Protein AF-0000000065900180 (afdb_homodimer)

Organism: Acidobacterium capsulatum (strain ATCC 51196 / DSM 11244 / BCRC 80197 / JCM 7670 / NBRC 15755 / NCIMB 13165 / 161) (NCBI:txid240015)

Secondary structure (DSSP, 8-state):
-PPEE--HHHHHHHHHHHHHHHHHHHHHHTTTPPPEEEEEEES--HHHHHHHHHHHHHHHHTT-EEEEEEE-TT--HHHHHHHHHHHHH-TTEEEEEEPSPPPTTS-HHHHHHHS-GGG-TT--SHHHHHHHHTT-S-PPPHHHHHHHHHHHHTT---TT-EEEEE---TTTHHHHHHHHHHTT-EEEEE-TT-SSHHHHHHT-SEEEE-S--TT-B-GGGSPTT-EEEE---BTTTB-SB-GGGTTTT-SEE--TTTSHHHHHHHHHHHHHHHHHHHHHT-/-PPEE--HHHHHHHHHHHHHHHHHHHHHHTTTPPPEEEEEEES--HHHHHHHHHHHHHHHHTT-EEEEEEE-TT--HHHHHHHHHHHHH-TTEEEEEEPSPPPTTS-HHHHHHHS-GGG-TT--SHHHHHHHHTT-S-PPPHHHHHHHHHHHHTT---TT-EEEEE---TTTHHHHHHHHHHTT-EEEEE-TT-SSHHHHHHT-SEEEE-S--TT-B-GGGSPTT-EEEE---BTTTB-SB-GGGTTTT-SEE--TTTSHHHHHHHHHHHHHHHHHHHHHT-

Nearest PDB structures (foldseek):
  4b4v-assembly1_B  TM=9.857E-01  e=2.216E-46  Acinetobacter baumannii ATCC 19606 = CIP 70.34 = JCM 6841
  6ape-assembly1_A  TM=9.594E-01  e=2.471E-34  Helicobacter pylori G27
  1b0a-assembly1_A  TM=9.447E-01  e=2.572E-33  Escherichia coli K-12
  6v6y-assembly1_A-2  TM=9.429E-01  e=2.847E-32  Thermus thermophilus HB8
  4a5o-assembly2_C  TM=9.129E-01  e=1.967E-32  Pseudomonas aeruginosa PAO1

Radius of gyration: 24.76 Å; Cα contacts (8 Å, |Δi|>4): 1255; chains: 2; bounding box: 56×65×57 Å

Solvent-accessible surface area (backbone atoms only — not comparable to full-atom values): 27544 Å² total; per-residue (Å²): 117,83,36,44,71,46,54,16,44,63,50,29,53,54,49,42,58,56,42,30,57,51,42,52,54,44,13,69,72,48,84,64,47,51,51,22,41,33,38,36,37,52,37,79,56,65,71,60,51,51,52,52,49,51,50,39,51,52,28,49,75,26,61,31,41,57,45,82,42,78,40,58,62,81,56,43,44,67,58,51,44,52,52,44,51,54,50,65,67,35,84,61,46,25,15,47,40,72,53,76,79,58,51,86,84,32,56,57,67,61,47,41,53,59,47,44,78,76,24,28,22,42,14,61,24,36,47,30,45,16,23,40,64,61,76,36,94,49,46,50,18,18,51,36,46,18,47,53,51,50,37,55,74,70,63,54,87,40,64,34,34,36,32,32,32,38,18,66,43,78,54,39,20,45,51,35,46,42,54,42,38,74,49,34,21,23,32,32,44,31,49,93,54,36,60,65,54,53,65,60,46,42,65,21,45,30,38,35,31,43,67,76,42,74,43,65,44,52,31,87,32,49,37,79,54,16,33,40,39,34,68,20,80,37,93,90,50,38,19,12,41,32,52,87,69,30,54,81,46,19,43,26,34,34,42,54,69,44,7,42,62,42,18,19,54,42,34,30,51,50,38,24,51,51,32,35,29,56,75,70,71,98,118,83,39,45,71,46,53,15,46,63,51,29,53,55,49,42,57,56,43,31,57,51,41,52,54,44,13,70,72,48,84,64,46,51,50,21,40,33,37,36,37,52,36,80,55,64,70,59,50,51,52,52,49,51,49,38,51,52,28,48,74,26,60,30,42,55,46,82,42,78,41,58,59,81,55,46,45,66,57,51,44,52,51,44,50,52,49,64,68,34,86,61,45,24,16,47,41,74,51,76,79,57,50,86,84,33,56,57,68,63,47,39,53,60,47,45,79,76,25,27,22,42,14,61,25,36,47,30,44,16,23,41,65,63,76,38,93,50,46,50,19,18,51,36,45,16,46,52,51,51,38,55,76,71,62,56,87,41,65,34,32,36,31,32,33,38,17,66,43,78,55,40,21,43,51,34,46,42,52,43,38,73,50,34,21,24,31,32,44,32,48,94,55,35,59,64,53,54,66,59,44,40,65,20,45,29,37,37,31,42,67,74,42,75,42,66,44,52,31,88,32,50,38,77,54,16,32,40,40,35,68,20,79,39,92,90,50,37,18,12,38,33,51,89,69,30,56,80,46,20,44,27,33,35,43,53,71,44,8,40,61,43,18,19,53,42,34,29,52,50,38,24,50,50,32,36,28,54,76,70,70,95

Sequence (564 aa):
MSAIVLDGKAYAKQLEGEMQERVERIRAKTNGEPPILATILVGSDPASATYVRMKGNACRRVGMDSLSVTLPEETTTEELLAKIDELNADERVRGILLQHPVPKQIDERACFDRISIDKDVDGVTTHGFGRMAMDEPAYGSATPAGIMRLLRHYQIPLEGKEAVVVGRSPILGKPMAMMLLAANATVTICHSRTKNLPDVIRRADIIVGALGKPEFIKGDWIRDGAVVVDAGYHPGGVGDIELSAVIGRCAAYTPVPGGVGPMTIATLIAQTVEAAEKAAGIMSAIVLDGKAYAKQLEGEMQERVERIRAKTNGEPPILATILVGSDPASATYVRMKGNACRRVGMDSLSVTLPEETTTEELLAKIDELNADERVRGILLQHPVPKQIDERACFDRISIDKDVDGVTTHGFGRMAMDEPAYGSATPAGIMRLLRHYQIPLEGKEAVVVGRSPILGKPMAMMLLAANATVTICHSRTKNLPDVIRRADIIVGALGKPEFIKGDWIRDGAVVVDAGYHPGGVGDIELSAVIGRCAAYTPVPGGVGPMTIATLIAQTVEAAEKAAGI

Structure (mmCIF, N/CA/C/O backbone):
data_AF-0000000065900180-model_v1
#
loop_
_entity.id
_entity.type
_entity.pdbx_description
1 polymer 'Bifunctional protein FolD'
#
loop_
_atom_site.group_PDB
_atom_site.id
_atom_site.type_symbol
_atom_site.label_atom_id
_atom_site.label_alt_id
_atom_site.label_comp_id
_atom_site.label_asym_id
_atom_site.label_entity_id
_atom_site.label_seq_id
_atom_site.pdbx_PDB_ins_code
_atom_site.Cartn_x
_atom_site.Cartn_y
_atom_site.Cartn_z
_atom_site.occupancy
_atom_site.B_iso_or_equiv
_atom_site.auth_seq_id
_atom_site.auth_comp_id
_atom_site.auth_asym_id
_atom_site.auth_atom_id
_atom_site.pdbx_PDB_model_num
ATOM 1 N N . MET A 1 1 ? 26.688 26.062 3.711 1 60.12 1 MET A N 1
ATOM 2 C CA . MET A 1 1 ? 25.484 26.766 3.316 1 60.12 1 MET A CA 1
ATOM 3 C C . MET A 1 1 ? 24.359 26.531 4.316 1 60.12 1 MET A C 1
ATOM 5 O O . MET A 1 1 ? 24.312 25.484 4.973 1 60.12 1 MET A O 1
ATOM 9 N N . SER A 1 2 ? 23.625 27.562 4.648 1 85.5 2 SER A N 1
ATOM 10 C CA . SER A 1 2 ? 22.594 27.484 5.688 1 85.5 2 SER A CA 1
ATOM 11 C C . SER A 1 2 ? 21.438 26.609 5.246 1 85.5 2 SER A C 1
ATOM 13 O O . SER A 1 2 ? 21 26.672 4.094 1 85.5 2 SER A O 1
ATOM 15 N N . ALA A 1 3 ? 21.062 25.641 6.004 1 94.5 3 ALA A N 1
ATOM 16 C CA . ALA A 1 3 ? 19.969 24.703 5.707 1 94.5 3 ALA A CA 1
ATOM 17 C C . ALA A 1 3 ? 18.672 25.438 5.449 1 94.5 3 ALA A C 1
ATOM 19 O O . ALA A 1 3 ? 18.391 26.453 6.086 1 94.5 3 ALA A O 1
ATOM 20 N N . ILE A 1 4 ? 17.938 25.094 4.449 1 97.62 4 ILE A N 1
ATOM 21 C CA . ILE A 1 4 ? 16.578 25.594 4.234 1 97.62 4 ILE A CA 1
ATOM 22 C C . ILE A 1 4 ? 15.656 25.062 5.336 1 97.62 4 ILE A C 1
ATOM 24 O O . ILE A 1 4 ? 15.602 23.859 5.594 1 97.62 4 ILE A O 1
ATOM 28 N N . VAL A 1 5 ? 15.031 25.984 6.012 1 98.44 5 VAL A N 1
ATOM 29 C CA . VAL A 1 5 ? 14.039 25.578 7.004 1 98.44 5 VAL A CA 1
ATOM 30 C C . VAL A 1 5 ? 12.703 25.297 6.316 1 98.44 5 VAL A C 1
ATOM 32 O O . VAL A 1 5 ? 12.117 26.188 5.688 1 98.44 5 VAL A O 1
ATOM 35 N N . LEU A 1 6 ? 12.258 24.109 6.32 1 98.69 6 LEU A N 1
ATOM 36 C CA . LEU A 1 6 ? 10.93 23.75 5.832 1 98.69 6 LEU A CA 1
ATOM 37 C C . LEU A 1 6 ? 9.852 24.141 6.84 1 98.69 6 LEU A C 1
ATOM 39 O O . LEU A 1 6 ? 9.367 23.297 7.594 1 98.69 6 LEU A O 1
ATOM 43 N N . ASP A 1 7 ? 9.438 25.359 6.75 1 98.75 7 ASP A N 1
ATOM 44 C CA . ASP A 1 7 ? 8.578 26 7.734 1 98.75 7 ASP A CA 1
ATOM 45 C C . ASP A 1 7 ? 7.109 25.641 7.508 1 98.75 7 ASP A C 1
ATOM 47 O O . ASP A 1 7 ? 6.418 26.297 6.727 1 98.75 7 ASP A O 1
ATOM 51 N N . GLY A 1 8 ? 6.668 24.656 8.258 1 98.69 8 GLY A N 1
ATOM 52 C CA . GLY A 1 8 ? 5.301 24.188 8.109 1 98.69 8 GLY A CA 1
ATOM 53 C C . GLY A 1 8 ? 4.273 25.172 8.633 1 98.69 8 GLY A C 1
ATOM 54 O O . GLY A 1 8 ? 3.16 25.25 8.109 1 98.69 8 GLY A O 1
ATOM 55 N N . LYS A 1 9 ? 4.645 25.875 9.641 1 98.06 9 LYS A N 1
ATOM 56 C CA . LYS A 1 9 ? 3.74 26.875 10.219 1 98.06 9 LYS A CA 1
ATOM 57 C C . LYS A 1 9 ? 3.422 27.969 9.211 1 98.06 9 LYS A C 1
ATOM 59 O O . LYS A 1 9 ? 2.254 28.312 9 1 98.06 9 LYS A O 1
ATOM 64 N N . ALA A 1 10 ? 4.461 28.5 8.625 1 98.44 10 ALA A N 1
ATOM 65 C CA . ALA A 1 10 ? 4.285 29.562 7.641 1 98.44 10 ALA A CA 1
ATOM 66 C C . ALA A 1 10 ? 3.461 29.078 6.453 1 98.44 10 ALA A C 1
ATOM 68 O O . ALA A 1 10 ? 2.545 29.781 6 1 98.44 10 ALA A O 1
ATOM 69 N N . TYR A 1 11 ? 3.791 27.922 5.938 1 98.69 11 TYR A N 1
ATOM 70 C CA . TYR A 1 11 ? 3.074 27.422 4.77 1 98.69 11 TYR A CA 1
ATOM 71 C C . TYR A 1 11 ? 1.634 27.078 5.125 1 98.69 11 TYR A C 1
ATOM 73 O O . TYR A 1 11 ? 0.722 27.297 4.324 1 98.69 11 TYR A O 1
ATOM 81 N N . ALA A 1 12 ? 1.37 26.5 6.293 1 98.31 12 ALA A N 1
ATOM 82 C CA . ALA A 1 12 ? 0.011 26.203 6.742 1 98.31 12 ALA A CA 1
ATOM 83 C C . ALA A 1 12 ? -0.85 27.469 6.746 1 98.31 12 ALA A C 1
ATOM 85 O O . ALA A 1 12 ? -2.016 27.422 6.348 1 98.31 12 ALA A O 1
ATOM 86 N N . LYS A 1 13 ? -0.272 28.547 7.203 1 97.69 13 LYS A N 1
ATOM 87 C CA . LYS A 1 13 ? -0.996 29.812 7.223 1 97.69 13 LYS A CA 1
ATOM 88 C C . LYS A 1 13 ? -1.362 30.266 5.812 1 97.69 13 LYS A C 1
ATOM 90 O O . LYS A 1 13 ? -2.475 30.734 5.578 1 97.69 13 LYS A O 1
ATOM 95 N N . GLN A 1 14 ? -0.408 30.141 4.938 1 98.06 14 GLN A N 1
ATOM 96 C CA . GLN A 1 14 ? -0.677 30.469 3.541 1 98.06 14 GLN A CA 1
ATOM 97 C C . GLN A 1 14 ? -1.817 29.609 2.99 1 98.06 14 GLN A C 1
ATOM 99 O O . GLN A 1 14 ? -2.715 30.125 2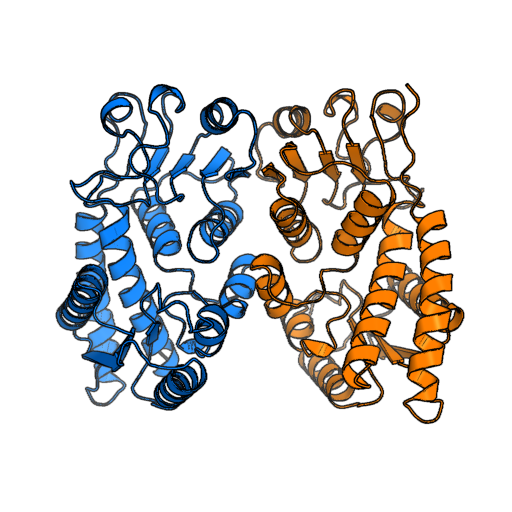.32 1 98.06 14 GLN A O 1
ATOM 104 N N . LEU A 1 15 ? -1.792 28.328 3.279 1 97.81 15 LEU A N 1
ATOM 105 C CA . LEU A 1 15 ? -2.822 27.406 2.811 1 97.81 15 LEU A CA 1
ATOM 106 C C . LEU A 1 15 ? -4.188 27.781 3.381 1 97.81 15 LEU A C 1
ATOM 108 O O . LEU A 1 15 ? -5.207 27.625 2.705 1 97.81 15 LEU A O 1
ATOM 112 N N . GLU A 1 16 ? -4.18 28.203 4.621 1 97.25 16 GLU A N 1
ATOM 113 C CA . GLU A 1 16 ? -5.43 28.609 5.254 1 97.25 16 GLU A CA 1
ATOM 114 C C . GLU A 1 16 ? -6.102 29.734 4.469 1 97.25 16 GLU A C 1
ATOM 116 O O . GLU A 1 16 ? -7.316 29.719 4.273 1 97.25 16 GLU A O 1
ATOM 121 N N . GLY A 1 17 ? -5.324 30.688 4.027 1 96.81 17 GLY A N 1
ATOM 122 C CA . GLY A 1 17 ? -5.875 31.75 3.213 1 96.81 17 GLY A CA 1
ATOM 123 C C . GLY A 1 17 ? -6.508 31.266 1.926 1 96.81 17 GLY A C 1
ATOM 124 O O . GLY A 1 17 ? -7.602 31.688 1.561 1 96.81 17 GLY A O 1
ATOM 125 N N . GLU A 1 18 ? -5.84 30.344 1.312 1 97.5 18 GLU A N 1
ATOM 126 C CA . GLU A 1 18 ? -6.355 29.75 0.078 1 97.5 18 GLU A CA 1
ATOM 127 C C . GLU A 1 18 ? -7.648 28.984 0.33 1 97.5 18 GLU A C 1
ATOM 129 O O . GLU A 1 18 ? -8.578 29.031 -0.479 1 97.5 18 GLU A O 1
ATOM 134 N N . MET A 1 19 ? -7.738 28.312 1.404 1 97.94 19 MET A N 1
ATOM 135 C CA . MET A 1 19 ? -8.891 27.469 1.73 1 97.94 19 MET A CA 1
ATOM 136 C C . MET A 1 19 ? -10.102 28.328 2.072 1 97.94 19 MET A C 1
ATOM 138 O O . MET A 1 19 ? -11.242 27.953 1.789 1 97.94 19 MET A O 1
ATOM 142 N N . GLN A 1 20 ? -9.852 29.516 2.666 1 98.06 20 GLN A N 1
ATOM 143 C CA . GLN A 1 20 ? -10.953 30.422 2.969 1 98.06 20 GLN A CA 1
ATOM 144 C C . GLN A 1 20 ? -11.742 30.781 1.709 1 98.06 20 GLN A C 1
ATOM 146 O O . GLN A 1 20 ? -12.969 30.734 1.707 1 98.06 20 GLN A O 1
ATOM 151 N N . GLU A 1 21 ? -11.008 31.062 0.695 1 97.62 21 GLU A N 1
ATOM 152 C CA . GLU A 1 21 ? -11.641 31.391 -0.576 1 97.62 21 GLU A CA 1
ATOM 153 C C . GLU A 1 21 ? -12.422 30.203 -1.137 1 97.62 21 GLU A C 1
ATOM 155 O O . GLU A 1 21 ? -13.531 30.359 -1.643 1 97.62 21 GLU A O 1
ATOM 160 N N . ARG A 1 22 ? -11.836 29.078 -1.038 1 97.88 22 ARG A N 1
ATOM 161 C CA . ARG A 1 22 ? -12.469 27.859 -1.546 1 97.88 22 ARG A CA 1
ATOM 162 C C . ARG A 1 22 ? -13.734 27.531 -0.758 1 97.88 22 ARG A C 1
ATOM 164 O O . ARG A 1 22 ? -14.75 27.156 -1.339 1 97.88 22 ARG A O 1
ATOM 171 N N . VAL A 1 23 ? -13.703 27.672 0.544 1 98.12 23 VAL A N 1
ATOM 172 C CA . VAL A 1 23 ? -14.852 27.406 1.4 1 98.12 23 VAL A CA 1
ATOM 173 C C . VAL A 1 23 ? -15.984 28.375 1.072 1 98.12 23 VAL A C 1
ATOM 175 O O . VAL A 1 23 ? -17.156 27.984 1.067 1 98.12 23 VAL A O 1
ATOM 178 N N . GLU A 1 24 ? -15.672 29.641 0.758 1 97.19 24 GLU A N 1
ATOM 179 C CA . GLU A 1 24 ? -16.688 30.609 0.366 1 97.19 24 GLU A CA 1
ATOM 180 C C . GLU A 1 24 ? -17.406 30.172 -0.912 1 97.19 24 GLU A C 1
ATOM 182 O O . GLU A 1 24 ? -18.609 30.328 -1.035 1 97.19 24 GLU A O 1
ATOM 187 N N . ARG A 1 25 ? -16.625 29.656 -1.822 1 97.06 25 ARG A N 1
ATOM 188 C CA . ARG A 1 25 ? -17.219 29.156 -3.061 1 97.06 25 ARG A CA 1
ATOM 189 C C . ARG A 1 25 ? -18.156 28 -2.785 1 97.06 25 ARG A C 1
ATOM 191 O O . ARG A 1 25 ? -19.219 27.875 -3.408 1 97.06 25 ARG A O 1
ATOM 198 N N . ILE A 1 26 ? -17.766 27.078 -1.884 1 97.25 26 ILE A N 1
ATOM 199 C CA . ILE A 1 26 ? -18.609 25.953 -1.498 1 97.25 26 ILE A CA 1
ATOM 200 C C . ILE A 1 26 ? -19.906 26.453 -0.883 1 97.25 26 ILE A C 1
ATOM 202 O O . ILE A 1 26 ? -21 26 -1.246 1 97.25 26 ILE A O 1
ATOM 206 N N . ARG A 1 27 ? -19.797 27.453 -0.009 1 96.12 27 ARG A N 1
ATOM 207 C CA . ARG A 1 27 ? -20.969 28.016 0.666 1 96.12 27 ARG A CA 1
ATOM 208 C C . ARG A 1 27 ? -21.938 28.625 -0.338 1 96.12 27 ARG A C 1
ATOM 210 O O . ARG A 1 27 ? -23.156 28.531 -0.173 1 96.12 27 ARG A O 1
ATOM 217 N N . ALA A 1 28 ? -21.391 29.234 -1.341 1 95.56 28 ALA A N 1
ATOM 218 C CA . ALA A 1 28 ? -22.219 29.844 -2.379 1 95.56 28 ALA A CA 1
ATOM 219 C C . ALA A 1 28 ? -23.047 28.781 -3.104 1 95.56 28 ALA A C 1
ATOM 221 O O . ALA A 1 28 ? -24.156 29.062 -3.545 1 95.56 28 ALA A O 1
ATOM 222 N N . LYS A 1 29 ? -22.547 27.594 -3.17 1 94.81 29 LYS A N 1
ATOM 223 C CA . LYS A 1 29 ? -23.203 26.516 -3.896 1 94.81 29 LYS A CA 1
ATOM 224 C C . LYS A 1 29 ? -24.109 25.688 -2.973 1 94.81 29 LYS A C 1
ATOM 226 O O . LYS A 1 29 ? -24.969 24.938 -3.438 1 94.81 29 LYS A O 1
ATOM 231 N N . THR A 1 30 ? -23.953 25.812 -1.729 1 94.31 30 THR A N 1
ATOM 232 C CA . THR A 1 30 ? -24.672 24.984 -0.768 1 94.31 30 THR A CA 1
ATOM 233 C C . THR A 1 30 ? -25.594 25.812 0.096 1 94.31 30 THR A C 1
ATOM 235 O O . THR A 1 30 ? -25.797 25.516 1.275 1 94.31 30 THR A O 1
ATOM 238 N N . ASN A 1 31 ? -26.156 26.875 -0.478 1 93.5 31 ASN A N 1
ATOM 239 C CA . ASN A 1 31 ? -27.094 27.766 0.19 1 93.5 31 ASN A CA 1
ATOM 240 C C . ASN A 1 31 ? -26.531 28.297 1.511 1 93.5 31 ASN A C 1
ATOM 242 O O . ASN A 1 31 ? -27.234 28.297 2.525 1 93.5 31 ASN A O 1
ATOM 246 N N . GLY A 1 32 ? -25.156 28.484 1.58 1 93.38 32 GLY A N 1
ATOM 247 C CA . GLY A 1 32 ? -24.516 29.125 2.717 1 93.38 32 GLY A CA 1
ATOM 248 C C . GLY A 1 32 ? -24.016 28.125 3.748 1 93.38 32 GLY A C 1
ATOM 249 O O . GLY A 1 32 ? -23.406 28.516 4.746 1 93.38 32 GLY A O 1
ATOM 250 N N . GLU A 1 33 ? -24.281 26.875 3.572 1 94.88 33 GLU A N 1
ATOM 251 C CA . GLU A 1 33 ? -23.875 25.859 4.543 1 94.88 33 GLU A CA 1
ATOM 252 C C . GLU A 1 33 ? -22.391 25.547 4.422 1 94.88 33 GLU A C 1
ATOM 254 O O . GLU A 1 33 ? -21.906 25.219 3.336 1 94.88 33 GLU A O 1
ATOM 259 N N . PRO A 1 34 ? -21.672 25.656 5.461 1 96.81 34 PRO A N 1
ATOM 260 C CA . PRO A 1 34 ? -20.25 25.297 5.414 1 96.81 34 PRO A CA 1
ATOM 261 C C . PRO A 1 34 ? -20.016 23.797 5.453 1 96.81 34 PRO A C 1
ATOM 263 O O . PRO A 1 34 ? -20.844 23.062 6.004 1 96.81 34 PRO A O 1
ATOM 266 N N . PRO A 1 35 ? -18.906 23.359 4.84 1 96.88 35 PRO A N 1
ATOM 267 C CA . PRO A 1 35 ? -18.547 21.953 5.035 1 96.88 35 PRO A CA 1
ATOM 268 C C . PRO A 1 35 ? -18.234 21.625 6.492 1 96.88 35 PRO A C 1
ATOM 270 O O . PRO A 1 35 ? -17.75 22.484 7.234 1 96.88 35 PRO A O 1
ATOM 273 N N . ILE A 1 36 ? -18.516 20.359 6.871 1 98.56 36 ILE A N 1
ATOM 274 C CA . ILE A 1 36 ? -18.312 19.953 8.258 1 98.56 36 ILE A CA 1
ATOM 275 C C . ILE A 1 36 ? -17.266 18.844 8.32 1 98.56 36 ILE A C 1
ATOM 277 O O . ILE A 1 36 ? -17.328 17.859 7.57 1 98.56 36 ILE A O 1
ATOM 281 N N . LEU A 1 37 ? -16.25 19 9.133 1 98.81 37 LEU A N 1
ATOM 282 C CA . LEU A 1 37 ? -15.352 17.922 9.555 1 98.81 37 LEU A CA 1
ATOM 283 C C . LEU A 1 37 ? -15.797 17.344 10.891 1 98.81 37 LEU A C 1
ATOM 285 O O . LEU A 1 37 ? -15.93 18.078 11.875 1 98.81 37 LEU A O 1
ATOM 289 N N . ALA A 1 38 ? -16.094 16.062 10.883 1 98.81 38 ALA A N 1
ATOM 290 C CA . ALA A 1 38 ? -16.422 15.383 12.141 1 98.81 38 ALA A CA 1
ATOM 291 C C . ALA A 1 38 ? -15.172 14.758 12.766 1 98.81 38 ALA A C 1
ATOM 293 O O . ALA A 1 38 ? -14.43 14.031 12.094 1 98.81 38 ALA A O 1
ATOM 294 N N . THR A 1 39 ? -14.93 15.078 14 1 98.31 39 THR A N 1
ATOM 295 C CA . THR A 1 39 ? -13.836 14.484 14.758 1 98.31 39 THR A CA 1
ATOM 296 C C . THR A 1 39 ? -14.367 13.602 15.883 1 98.31 39 THR A C 1
ATOM 298 O O . THR A 1 39 ? -15.273 14 16.609 1 98.31 39 THR A O 1
ATOM 301 N N . ILE A 1 40 ? -13.875 12.406 15.922 1 98.44 40 ILE A N 1
ATOM 302 C CA . ILE A 1 40 ? -14.289 11.469 16.953 1 98.44 40 ILE A CA 1
ATOM 303 C C . ILE A 1 40 ? -13.148 11.25 17.953 1 98.44 40 ILE A C 1
ATOM 305 O O . ILE A 1 40 ? -12.039 10.883 17.547 1 98.44 40 ILE A O 1
ATOM 309 N N . LEU A 1 41 ? -13.391 11.484 19.172 1 98.06 41 LEU A N 1
ATOM 310 C CA . LEU A 1 41 ? -12.477 11.211 20.266 1 98.06 41 LEU A CA 1
ATOM 311 C C . LEU A 1 41 ? -13.07 10.195 21.234 1 98.06 41 LEU A C 1
ATOM 313 O O . LEU A 1 41 ? -14.18 10.391 21.75 1 98.06 41 LEU A O 1
ATOM 317 N N . VAL A 1 42 ? -12.391 9.062 21.375 1 98.06 42 VAL A N 1
ATOM 318 C CA . VAL A 1 42 ? -12.82 8.07 22.359 1 98.06 42 VAL A CA 1
ATOM 319 C C . VAL A 1 42 ? -11.938 8.141 23.594 1 98.06 42 VAL A C 1
ATOM 321 O O . VAL A 1 42 ? -10.719 7.934 23.516 1 98.06 42 VAL A O 1
ATOM 324 N N . GLY A 1 43 ? -12.586 8.336 24.703 1 93.94 43 GLY A N 1
ATOM 325 C CA . GLY A 1 43 ? -11.844 8.484 25.953 1 93.94 43 GLY A CA 1
ATOM 326 C C . GLY A 1 43 ? -11.445 9.914 26.234 1 93.94 43 GLY A C 1
ATOM 327 O O . GLY A 1 43 ? -11.977 10.852 25.641 1 93.94 43 GLY A O 1
ATOM 328 N N . SER A 1 44 ? -10.539 10.086 27.297 1 85.06 44 SER A N 1
ATOM 329 C CA . SER A 1 44 ? -10.289 11.445 27.766 1 85.06 44 SER A CA 1
ATOM 330 C C . SER A 1 44 ? -8.789 11.742 27.812 1 85.06 44 SER A C 1
ATOM 332 O O . SER A 1 44 ? -8.336 12.523 28.656 1 85.06 44 SER A O 1
ATOM 334 N N . ASP A 1 45 ? -8.031 11.164 26.875 1 85.94 45 ASP A N 1
ATOM 335 C CA . ASP A 1 45 ? -6.605 11.492 26.844 1 85.94 45 ASP A CA 1
ATOM 336 C C . ASP A 1 45 ? -6.391 12.977 26.562 1 85.94 45 ASP A C 1
ATOM 338 O O . ASP A 1 45 ? -6.82 13.484 25.531 1 85.94 45 ASP A O 1
ATOM 342 N N . PRO A 1 46 ? -5.727 13.664 27.484 1 85.81 46 PRO A N 1
ATOM 343 C CA . PRO A 1 46 ? -5.594 15.117 27.359 1 85.81 46 PRO A CA 1
ATOM 344 C C . PRO A 1 46 ? -4.879 15.539 26.078 1 85.81 46 PRO A C 1
ATOM 346 O O . PRO A 1 46 ? -5.23 16.547 25.469 1 85.81 46 PRO A O 1
ATOM 349 N N . ALA A 1 47 ? -3.844 14.859 25.703 1 82.38 47 ALA A N 1
ATOM 350 C CA . ALA A 1 47 ? -3.129 15.18 24.469 1 82.38 47 ALA A CA 1
ATOM 351 C C . ALA A 1 47 ? -4.051 15.062 23.25 1 82.38 47 ALA A C 1
ATOM 353 O O . ALA A 1 47 ? -4.078 15.961 22.406 1 82.38 47 ALA A O 1
ATOM 354 N N . SER A 1 48 ? -4.82 14.039 23.172 1 87.44 48 SER A N 1
ATOM 355 C CA . SER A 1 48 ? -5.762 13.828 22.078 1 87.44 48 SER A CA 1
ATOM 356 C C . SER A 1 48 ? -6.828 14.914 22.047 1 87.44 48 SER A C 1
ATOM 358 O O . SER A 1 48 ? -7.176 15.422 20.969 1 87.44 48 SER A O 1
ATOM 360 N N . ALA A 1 49 ? -7.242 15.273 23.219 1 89.75 49 ALA A N 1
ATOM 361 C CA . ALA A 1 49 ? -8.273 16.297 23.312 1 89.75 49 ALA A CA 1
ATOM 362 C C . ALA A 1 49 ? -7.75 17.641 22.797 1 89.75 49 ALA A C 1
ATOM 364 O O . ALA A 1 49 ? -8.477 18.375 22.125 1 89.75 49 ALA A O 1
ATOM 365 N N . THR A 1 50 ? -6.617 17.938 23.109 1 87.81 50 THR A N 1
ATOM 366 C CA . THR A 1 50 ? -5.992 19.172 22.641 1 87.81 50 THR A CA 1
ATOM 367 C C . THR A 1 50 ? -5.902 19.172 21.109 1 87.81 50 THR A C 1
ATOM 369 O O . THR A 1 50 ? -6.223 20.188 20.469 1 87.81 50 THR A O 1
ATOM 372 N N . TYR A 1 51 ? -5.449 18.078 20.562 1 86.94 51 TYR A N 1
ATOM 373 C CA . TYR A 1 51 ? -5.324 17.984 19.109 1 86.94 51 TYR A CA 1
ATOM 374 C C . TYR A 1 51 ? -6.68 18.141 18.438 1 86.94 51 TYR A C 1
ATOM 376 O O . TYR A 1 51 ? -6.789 18.812 17.406 1 86.94 51 TYR A O 1
ATOM 384 N N . VAL A 1 52 ? -7.688 17.547 19.016 1 91.5 52 VAL A N 1
ATOM 385 C CA . VAL A 1 52 ? -9.039 17.656 18.484 1 91.5 52 VAL A CA 1
ATOM 386 C C . VAL A 1 52 ? -9.5 19.109 18.516 1 91.5 52 VAL A C 1
ATOM 388 O O . VAL A 1 52 ? -10.086 19.609 17.547 1 91.5 52 VAL A O 1
ATOM 391 N N . ARG A 1 53 ? -9.164 19.75 19.594 1 92.12 53 ARG A N 1
ATOM 392 C CA . ARG A 1 53 ? -9.508 21.156 19.719 1 92.12 53 ARG A CA 1
ATOM 393 C C . ARG A 1 53 ? -8.797 22 18.672 1 92.12 53 ARG A C 1
ATOM 395 O O . ARG A 1 53 ? -9.398 22.891 18.062 1 92.12 53 ARG A O 1
ATOM 402 N N . MET A 1 54 ? -7.598 21.719 18.469 1 92.5 54 MET A N 1
ATOM 403 C CA . MET A 1 54 ? -6.805 22.438 17.469 1 92.5 54 MET A CA 1
ATOM 404 C C . MET A 1 54 ? -7.414 22.266 16.078 1 92.5 54 MET A C 1
ATOM 406 O O . MET A 1 54 ? -7.48 23.234 15.305 1 92.5 54 MET A O 1
ATOM 410 N N . LYS A 1 55 ? -7.836 21.078 15.781 1 95 55 LYS A N 1
ATOM 411 C CA . LYS A 1 55 ? -8.461 20.797 14.492 1 95 55 LYS A CA 1
ATOM 412 C C . LYS A 1 55 ? -9.766 21.578 14.336 1 95 55 LYS A C 1
ATOM 414 O O . LYS A 1 55 ? -10.047 22.125 13.266 1 95 55 LYS A O 1
ATOM 419 N N . GLY A 1 56 ? -10.523 21.609 15.422 1 95.94 56 GLY A N 1
ATOM 420 C CA . GLY A 1 56 ? -11.742 22.406 15.398 1 95.94 56 GLY A CA 1
ATOM 421 C C . GLY A 1 56 ? -11.477 23.891 15.148 1 95.94 56 GLY A C 1
ATOM 422 O O . GLY A 1 56 ? -12.164 24.516 14.352 1 95.94 56 GLY A O 1
ATOM 423 N N . ASN A 1 57 ? -10.5 24.406 15.836 1 96.62 57 ASN A N 1
ATOM 424 C CA . ASN A 1 57 ? -10.117 25.812 15.648 1 96.62 57 ASN A CA 1
ATOM 425 C C . ASN A 1 57 ? -9.672 26.078 14.219 1 96.62 57 ASN A C 1
ATOM 427 O O . ASN A 1 57 ? -10.023 27.109 13.641 1 96.62 57 ASN A O 1
ATOM 431 N N . ALA A 1 58 ? -8.938 25.188 13.688 1 96.38 58 ALA A N 1
ATOM 432 C CA . ALA A 1 58 ? -8.477 25.328 12.312 1 96.38 58 ALA A CA 1
ATOM 433 C C . ALA A 1 58 ? -9.648 25.375 11.336 1 96.38 58 ALA A C 1
ATOM 435 O O . ALA A 1 58 ? -9.641 26.156 10.383 1 96.38 58 ALA A O 1
ATOM 436 N N . CYS A 1 59 ? -10.633 24.516 11.562 1 97.69 59 CYS A N 1
ATOM 437 C CA . CYS A 1 59 ? -11.836 24.531 10.75 1 97.69 59 CYS A CA 1
ATOM 438 C C . CYS A 1 59 ? -12.492 25.906 10.758 1 97.69 59 CYS A C 1
ATOM 440 O O . CYS A 1 59 ? -12.805 26.469 9.703 1 97.69 59 CYS A O 1
ATOM 442 N N . ARG A 1 60 ? -12.602 26.469 11.914 1 96.81 60 ARG A N 1
ATOM 443 C CA . ARG A 1 60 ? -13.273 27.75 12.078 1 96.81 60 ARG A CA 1
ATOM 444 C C . ARG A 1 60 ? -12.492 28.859 11.375 1 96.81 60 ARG A C 1
ATOM 446 O O . ARG A 1 60 ? -13.086 29.75 10.766 1 96.81 60 ARG A O 1
ATOM 453 N N . ARG A 1 61 ? -11.234 28.781 11.438 1 97.19 61 ARG A N 1
ATOM 454 C CA . ARG A 1 61 ? -10.391 29.812 10.836 1 97.19 61 ARG A CA 1
ATOM 455 C C . ARG A 1 61 ? -10.594 29.875 9.328 1 97.19 61 ARG A C 1
ATOM 457 O O . ARG A 1 61 ? -10.43 30.938 8.719 1 97.19 61 ARG A O 1
ATOM 464 N N . VAL A 1 62 ? -11.008 28.75 8.703 1 98 62 VAL A N 1
ATOM 465 C CA . VAL A 1 62 ? -11.117 28.75 7.246 1 98 62 VAL A CA 1
ATOM 466 C C . VAL A 1 62 ? -12.586 28.828 6.844 1 98 62 VAL A C 1
ATOM 468 O O . VAL A 1 62 ? -12.922 28.719 5.66 1 98 62 VAL A O 1
ATOM 471 N N . GLY A 1 63 ? -13.492 28.922 7.816 1 97.81 63 GLY A N 1
ATOM 472 C CA . GLY A 1 63 ? -14.906 29.109 7.531 1 97.81 63 GLY A CA 1
ATOM 473 C C . GLY A 1 63 ? -15.68 27.797 7.496 1 97.81 63 GLY A C 1
ATOM 474 O O . GLY A 1 63 ? -16.828 27.766 7.039 1 97.81 63 GLY A O 1
ATOM 475 N N . MET A 1 64 ? -15.07 26.719 7.961 1 98.25 64 MET A N 1
ATOM 476 C CA . MET A 1 64 ? -15.742 25.422 8.086 1 98.25 64 MET A CA 1
ATOM 477 C C . MET A 1 64 ? -16.344 25.25 9.477 1 98.25 64 MET A C 1
ATOM 479 O O . MET A 1 64 ? -16.047 26.031 10.383 1 98.25 64 MET A O 1
ATOM 483 N N . ASP A 1 65 ? -17.219 24.266 9.586 1 97.75 65 ASP A N 1
ATOM 484 C CA . ASP A 1 65 ? -17.688 23.844 10.898 1 97.75 65 ASP A CA 1
ATOM 485 C C . ASP A 1 65 ? -17.016 22.531 11.32 1 97.75 65 ASP A C 1
ATOM 487 O O . ASP A 1 65 ? -16.562 21.766 10.477 1 97.75 65 ASP A O 1
ATOM 491 N N . SER A 1 66 ? -16.938 22.375 12.578 1 97.62 66 SER A N 1
ATOM 492 C CA . SER A 1 66 ? -16.422 21.141 13.164 1 97.62 66 SER A CA 1
ATOM 493 C C . SER A 1 66 ? -17.453 20.5 14.078 1 97.62 66 SER A C 1
ATOM 495 O O . SER A 1 66 ? -18.125 21.172 14.859 1 97.62 66 SER A O 1
ATOM 497 N N . LEU A 1 67 ? -17.719 19.266 13.82 1 98 67 LEU A N 1
ATOM 498 C CA . LEU A 1 67 ? -18.562 18.453 14.711 1 98 67 LEU A CA 1
ATOM 499 C C . LEU A 1 67 ? -17.703 17.578 15.609 1 98 67 LEU A C 1
ATOM 501 O O . LEU A 1 67 ? -17.094 16.609 15.141 1 98 67 LEU A O 1
ATOM 505 N N . SER A 1 68 ? -17.656 17.906 16.875 1 96.94 68 SER A N 1
ATOM 506 C CA . SER A 1 68 ? -16.875 17.125 17.828 1 96.94 68 SER A CA 1
ATOM 507 C C . SER A 1 68 ? -17.703 16.031 18.469 1 96.94 68 SER A C 1
ATOM 509 O O . SER A 1 68 ? -18.719 16.312 19.125 1 96.94 68 SER A O 1
ATOM 511 N N . VAL A 1 69 ? -17.297 14.82 18.25 1 97.75 69 VAL A N 1
ATOM 512 C CA . VAL A 1 69 ? -17.938 13.664 18.859 1 97.75 69 VAL A CA 1
ATOM 513 C C . VAL A 1 69 ? -17.031 13.078 19.938 1 97.75 69 VAL A C 1
ATOM 515 O O . VAL A 1 69 ? -15.914 12.648 19.656 1 97.75 69 VAL A O 1
ATOM 518 N N . THR A 1 70 ? -17.469 13.109 21.156 1 97.31 70 THR A N 1
ATOM 519 C CA . THR A 1 70 ? -16.719 12.508 22.266 1 97.31 70 THR A CA 1
ATOM 520 C C . THR A 1 70 ? -17.469 11.305 22.828 1 97.31 70 THR A C 1
ATOM 522 O O . THR A 1 70 ? -18.641 11.398 23.172 1 97.31 70 THR A O 1
ATOM 525 N N . LEU A 1 71 ? -16.781 10.234 22.844 1 98.31 71 LEU A N 1
ATOM 526 C CA . LEU A 1 71 ? -17.312 8.984 23.375 1 98.31 71 LEU A CA 1
ATOM 527 C C . LEU A 1 71 ? -16.547 8.539 24.609 1 98.31 71 LEU A C 1
ATOM 529 O O . LEU A 1 71 ? -15.359 8.836 24.734 1 98.31 71 LEU A O 1
ATOM 533 N N . PRO A 1 72 ? -17.203 7.832 25.516 1 97.5 72 PRO A N 1
ATOM 534 C CA . PRO A 1 72 ? -16.516 7.398 26.734 1 97.5 72 PRO A CA 1
ATOM 535 C C . PRO A 1 72 ? -15.43 6.355 26.469 1 97.5 72 PRO A C 1
ATOM 537 O O . PRO A 1 72 ? -15.453 5.688 25.438 1 97.5 72 PRO A O 1
ATOM 540 N N . GLU A 1 73 ? -14.539 6.191 27.406 1 97.06 73 GLU A N 1
ATOM 541 C CA . GLU A 1 73 ? -13.398 5.285 27.328 1 97.06 73 GLU A CA 1
ATOM 542 C C . GLU A 1 73 ? -13.859 3.838 27.172 1 97.06 73 GLU A C 1
ATOM 544 O O . GLU A 1 73 ? -13.172 3.027 26.547 1 97.06 73 GLU A O 1
ATOM 549 N N . GLU A 1 74 ? -15.07 3.52 27.688 1 97.75 74 GLU A N 1
ATOM 550 C CA . GLU A 1 74 ? -15.578 2.152 27.703 1 97.75 74 GLU A CA 1
ATOM 551 C C . GLU A 1 74 ? -16.25 1.794 26.375 1 97.75 74 GLU A C 1
ATOM 553 O O . GLU A 1 74 ? -16.719 0.667 26.203 1 97.75 74 GLU A O 1
ATOM 558 N N . THR A 1 75 ? -16.266 2.744 25.5 1 98.5 75 THR A N 1
ATOM 559 C CA . THR A 1 75 ? -16.891 2.527 24.203 1 98.5 75 THR A CA 1
ATOM 560 C C . THR A 1 75 ? -16.375 1.239 23.562 1 98.5 75 THR A C 1
ATOM 562 O O . THR A 1 75 ? -15.172 0.951 23.625 1 98.5 75 THR A O 1
ATOM 565 N N . THR A 1 76 ? -17.297 0.463 22.969 1 98.69 76 THR A N 1
ATOM 566 C CA . THR A 1 76 ? -16.938 -0.783 22.297 1 98.69 76 THR A CA 1
ATOM 567 C C . THR A 1 76 ? -16.703 -0.548 20.812 1 98.69 76 THR A C 1
ATOM 569 O O . THR A 1 76 ? -17.062 0.508 20.281 1 98.69 76 THR A O 1
ATOM 572 N N . THR A 1 77 ? -16.109 -1.544 20.172 1 98.81 77 THR A N 1
ATOM 573 C CA . THR A 1 77 ? -15.945 -1.477 18.734 1 98.81 77 THR A CA 1
ATOM 574 C C . THR A 1 77 ? -17.297 -1.253 18.047 1 98.81 77 THR A C 1
ATOM 576 O O . THR A 1 77 ? -17.406 -0.395 17.156 1 98.81 77 THR A O 1
ATOM 579 N N . GLU A 1 78 ? -18.297 -1.985 18.469 1 98.81 78 GLU A N 1
ATOM 580 C CA . GLU A 1 78 ? -19.609 -1.924 17.844 1 98.81 78 GLU A CA 1
ATOM 581 C C . GLU A 1 78 ? -20.234 -0.536 17.984 1 98.81 78 GLU A C 1
ATOM 583 O O . GLU A 1 78 ? -20.844 -0.015 17.047 1 98.81 78 GLU A O 1
ATOM 588 N N . GLU A 1 79 ? -20.109 0.018 19.172 1 98.81 79 GLU A N 1
ATOM 589 C CA . GLU A 1 79 ? -20.625 1.355 19.422 1 98.81 79 GLU A CA 1
ATOM 590 C C . GLU A 1 79 ? -19.938 2.395 18.547 1 98.81 79 GLU A C 1
ATOM 592 O O . GLU A 1 79 ? -20.594 3.291 18 1 98.81 79 GLU A O 1
ATOM 597 N N . LEU A 1 80 ? -18.641 2.289 18.438 1 98.88 80 LEU A N 1
ATOM 598 C CA . LEU A 1 80 ? -17.891 3.219 17.609 1 98.88 80 LEU A CA 1
ATOM 599 C C . LEU A 1 80 ? -18.25 3.043 16.141 1 98.88 80 LEU A C 1
ATOM 601 O O . LEU A 1 80 ? -18.406 4.027 15.414 1 98.88 80 LEU A O 1
ATOM 605 N N . LEU A 1 81 ? -18.359 1.806 15.648 1 98.94 81 LEU A N 1
ATOM 606 C CA . LEU A 1 81 ? -18.781 1.539 14.273 1 98.94 81 LEU A CA 1
ATOM 607 C C . LEU A 1 81 ? -20.125 2.18 13.984 1 98.94 81 LEU A C 1
ATOM 609 O O . LEU A 1 81 ? -20.328 2.77 12.914 1 98.94 81 LEU A O 1
ATOM 613 N N . ALA A 1 82 ? -21.078 2.057 14.922 1 98.88 82 ALA A N 1
ATOM 614 C CA . ALA A 1 82 ? -22.406 2.641 14.75 1 98.88 82 ALA A CA 1
ATOM 615 C C . ALA A 1 82 ? -22.312 4.16 14.625 1 98.88 82 ALA A C 1
ATOM 617 O O . ALA A 1 82 ? -23.031 4.758 13.805 1 98.88 82 ALA A O 1
ATOM 618 N N . LYS A 1 83 ? -21.484 4.746 15.43 1 98.81 83 LYS A N 1
ATOM 619 C CA . LYS A 1 83 ? -21.312 6.195 15.359 1 98.81 83 LYS A CA 1
ATOM 620 C C . LYS A 1 83 ? -20.719 6.613 14.016 1 98.81 83 LYS A C 1
ATOM 622 O O . LYS A 1 83 ? -21.141 7.609 13.43 1 98.81 83 LYS A O 1
ATOM 627 N N . ILE A 1 84 ? -19.734 5.879 13.492 1 98.94 84 ILE A N 1
ATOM 628 C CA . ILE A 1 84 ? -19.125 6.164 12.195 1 98.94 84 ILE A CA 1
ATOM 629 C C . ILE A 1 84 ? -20.172 6.027 11.094 1 98.94 84 ILE A C 1
ATOM 631 O O . ILE A 1 84 ? -20.234 6.848 10.172 1 98.94 84 ILE A O 1
ATOM 635 N N . ASP A 1 85 ? -21.016 5.023 11.219 1 98.94 85 ASP A N 1
ATOM 636 C CA . ASP A 1 85 ? -22.094 4.848 10.25 1 98.94 85 ASP A CA 1
ATOM 637 C C . ASP A 1 85 ? -23.016 6.066 10.227 1 98.94 85 ASP A C 1
ATOM 639 O O . ASP A 1 85 ? -23.453 6.504 9.164 1 98.94 85 ASP A O 1
ATOM 643 N N . GLU A 1 86 ? -23.328 6.559 11.461 1 98.88 86 GLU A N 1
ATOM 644 C CA . GLU A 1 86 ? -24.141 7.766 11.57 1 98.88 86 GLU A CA 1
ATOM 645 C C . GLU A 1 86 ? -23.484 8.93 10.828 1 98.88 86 GLU A C 1
ATOM 647 O O . GLU A 1 86 ? -24.156 9.648 10.078 1 98.88 86 GLU A O 1
ATOM 652 N N . LEU A 1 87 ? -22.25 9.086 11 1 98.88 87 LEU A N 1
ATOM 653 C CA . LEU A 1 87 ? -21.516 10.18 10.375 1 98.88 87 LEU A CA 1
ATOM 654 C C . LEU A 1 87 ? -21.391 9.969 8.875 1 98.88 87 LEU A C 1
ATOM 656 O O . LEU A 1 87 ? -21.484 10.93 8.102 1 98.88 87 LEU A O 1
ATOM 660 N N . ASN A 1 88 ? -21.172 8.773 8.422 1 98.81 88 ASN A N 1
ATOM 661 C CA . ASN A 1 88 ? -21.156 8.438 6.996 1 98.81 88 ASN A CA 1
ATOM 662 C C . ASN A 1 88 ? -22.453 8.836 6.312 1 98.81 88 ASN A C 1
ATOM 664 O O . ASN A 1 88 ? -22.453 9.289 5.164 1 98.81 88 ASN A O 1
ATOM 668 N N . ALA A 1 89 ? -23.531 8.695 7.004 1 98.5 89 ALA A N 1
ATOM 669 C CA . ALA A 1 89 ? -24.844 8.906 6.43 1 98.5 89 ALA A CA 1
ATOM 670 C C . ALA A 1 89 ? -25.234 10.391 6.457 1 98.5 89 ALA A C 1
ATOM 672 O O . ALA A 1 89 ? -26.172 10.805 5.781 1 98.5 89 ALA A O 1
ATOM 673 N N . ASP A 1 90 ? -24.578 11.195 7.332 1 98.06 90 ASP A N 1
ATOM 674 C CA . ASP A 1 90 ? -24.875 12.625 7.445 1 98.06 90 ASP A CA 1
ATOM 675 C C . ASP A 1 90 ? -24.328 13.398 6.246 1 98.06 90 ASP A C 1
ATOM 677 O O . ASP A 1 90 ? -23.109 13.57 6.117 1 98.06 90 ASP A O 1
ATOM 681 N N . GLU A 1 91 ? -25.125 13.93 5.398 1 95.06 91 GLU A N 1
ATOM 682 C CA . GLU A 1 91 ? -24.75 14.57 4.145 1 95.06 91 GLU A CA 1
ATOM 683 C C . GLU A 1 91 ? -24.031 15.898 4.395 1 95.06 91 GLU A C 1
ATOM 685 O O . GLU A 1 91 ? -23.375 16.438 3.5 1 95.06 91 GLU A O 1
ATOM 690 N N . ARG A 1 92 ? -24.156 16.375 5.59 1 94.69 92 ARG A N 1
ATOM 691 C CA . ARG A 1 92 ? -23.484 17.625 5.914 1 94.69 92 ARG A CA 1
ATOM 692 C C . ARG A 1 92 ? -22 17.391 6.223 1 94.69 92 ARG A C 1
ATOM 694 O O . ARG A 1 92 ? -21.172 18.297 6.074 1 94.69 92 ARG A O 1
ATOM 701 N N . VAL A 1 93 ? -21.719 16.156 6.699 1 98.56 93 VAL A N 1
ATOM 702 C CA . VAL A 1 93 ? -20.344 15.789 7.059 1 98.56 93 VAL A CA 1
ATOM 703 C C . VAL A 1 93 ? -19.562 15.422 5.801 1 98.56 93 VAL A C 1
ATOM 705 O O . VAL A 1 93 ? -19.969 14.531 5.051 1 98.56 93 VAL A O 1
ATOM 708 N N . ARG A 1 94 ? -18.422 16.125 5.605 1 98.5 94 ARG A N 1
ATOM 709 C CA . ARG A 1 94 ? -17.641 15.906 4.387 1 98.5 94 ARG A CA 1
ATOM 710 C C . ARG A 1 94 ? -16.312 15.227 4.691 1 98.5 94 ARG A C 1
ATOM 712 O O . ARG A 1 94 ? -15.641 14.727 3.785 1 98.5 94 ARG A O 1
ATOM 719 N N . GLY A 1 95 ? -15.938 15.18 5.895 1 98.81 95 GLY A N 1
ATOM 720 C CA . GLY A 1 95 ? -14.75 14.492 6.367 1 98.81 95 GLY A CA 1
ATOM 721 C C . GLY A 1 95 ? -14.914 13.891 7.75 1 98.81 95 GLY A C 1
ATOM 722 O O . GLY A 1 95 ? -15.602 14.461 8.602 1 98.81 95 GLY A O 1
ATOM 723 N N . ILE A 1 96 ? -14.336 12.797 7.984 1 98.94 96 ILE A N 1
ATOM 724 C CA . ILE A 1 96 ? -14.375 12.133 9.281 1 98.94 96 ILE A CA 1
ATOM 725 C C . ILE A 1 96 ? -12.953 11.844 9.758 1 98.94 96 ILE A C 1
ATOM 727 O O . ILE A 1 96 ? -12.148 11.281 9.008 1 98.94 96 ILE A O 1
ATOM 731 N N . LEU A 1 97 ? -12.609 12.297 10.914 1 98.69 97 LEU A N 1
ATOM 732 C CA . LEU A 1 97 ? -11.352 11.977 11.586 1 98.69 97 LEU A CA 1
ATOM 733 C C . LEU A 1 97 ? -11.602 11.227 12.883 1 98.69 97 LEU A C 1
ATOM 735 O O . LEU A 1 97 ? -12.297 11.727 13.773 1 98.69 97 LEU A O 1
ATOM 739 N N . LEU A 1 98 ? -11.18 10.008 12.969 1 98.5 98 LEU A N 1
ATOM 740 C CA . LEU A 1 98 ? -11.102 9.273 14.227 1 98.5 98 LEU A CA 1
ATOM 741 C C . LEU A 1 98 ? -9.75 9.477 14.891 1 98.5 98 LEU A C 1
ATOM 743 O O . LEU A 1 98 ? -8.727 9.008 14.391 1 98.5 98 LEU A O 1
ATOM 747 N N . GLN A 1 99 ? -9.812 10.188 15.969 1 97 99 GLN A N 1
ATOM 748 C CA . GLN A 1 99 ? -8.562 10.492 16.672 1 97 99 GLN A CA 1
ATOM 749 C C . GLN A 1 99 ? -7.902 9.227 17.188 1 97 99 GLN A C 1
ATOM 751 O O . GLN A 1 99 ? -8.539 8.43 17.875 1 97 99 GLN A O 1
ATOM 756 N N . HIS A 1 100 ? -6.746 9.023 16.828 1 94.12 100 HIS A N 1
ATOM 757 C CA . HIS A 1 100 ? -5.941 7.883 17.234 1 94.12 100 HIS A CA 1
ATOM 758 C C . HIS A 1 100 ? -4.914 8.281 18.281 1 94.12 100 HIS A C 1
ATOM 760 O O . HIS A 1 100 ? -4.406 9.406 18.266 1 94.12 100 HIS A O 1
ATOM 766 N N . PRO A 1 101 ? -4.566 7.312 19.25 1 93.44 101 PRO A N 1
ATOM 767 C CA . PRO A 1 101 ? -5.09 5.945 19.328 1 93.44 101 PRO A CA 1
ATOM 768 C C . PRO A 1 101 ? -6.41 5.863 20.094 1 93.44 101 PRO A C 1
ATOM 770 O O . PRO A 1 101 ? -6.703 6.727 20.922 1 93.44 101 PRO A O 1
ATOM 773 N N . VAL A 1 102 ? -7.168 4.887 19.812 1 97.06 102 VAL A N 1
ATOM 774 C CA . VAL A 1 102 ? -8.375 4.566 20.562 1 97.06 102 VAL A CA 1
ATOM 775 C C . VAL A 1 102 ? -8.031 3.627 21.719 1 97.06 102 VAL A C 1
ATOM 777 O O . VAL A 1 102 ? -6.934 3.062 21.766 1 97.06 102 VAL A O 1
ATOM 780 N N . PRO A 1 103 ? -8.922 3.541 22.672 1 96.88 103 PRO A N 1
ATOM 781 C CA . PRO A 1 103 ? -8.695 2.57 23.75 1 96.88 103 PRO A CA 1
ATOM 782 C C . PRO A 1 103 ? -8.461 1.155 23.219 1 96.88 103 PRO A C 1
ATOM 784 O O . PRO A 1 103 ? -8.938 0.806 22.141 1 96.88 103 PRO A O 1
ATOM 787 N N . LYS A 1 104 ? -7.793 0.253 24.031 1 96.25 104 LYS A N 1
ATOM 788 C CA . LYS A 1 104 ? -7.211 -1.021 23.609 1 96.25 104 LYS A CA 1
ATOM 789 C C . LYS A 1 104 ? -8.297 -2.01 23.188 1 96.25 104 LYS A C 1
ATOM 791 O O . LYS A 1 104 ? -8.047 -2.908 22.391 1 96.25 104 LYS A O 1
ATOM 796 N N . GLN A 1 105 ? -9.492 -1.853 23.844 1 97.38 105 GLN A N 1
ATOM 797 C CA . GLN A 1 105 ? -10.523 -2.85 23.594 1 97.38 105 GLN A CA 1
ATOM 798 C C . GLN A 1 105 ? -11.141 -2.654 22.203 1 97.38 105 GLN A C 1
ATOM 800 O O . GLN A 1 105 ? -11.875 -3.516 21.719 1 97.38 105 GLN A O 1
ATOM 805 N N . ILE A 1 106 ? -10.859 -1.511 21.547 1 98.38 106 ILE A N 1
ATOM 806 C CA . ILE A 1 106 ? -11.461 -1.179 20.25 1 98.38 106 ILE A CA 1
ATOM 807 C C . ILE A 1 106 ? -10.57 -1.683 19.125 1 98.38 106 ILE A C 1
ATOM 809 O O . ILE A 1 106 ? -9.352 -1.492 19.156 1 98.38 106 ILE A O 1
ATOM 813 N N . ASP A 1 107 ? -11.195 -2.375 18.172 1 98.31 107 ASP A N 1
ATOM 814 C CA . ASP A 1 107 ? -10.523 -2.672 16.906 1 98.31 107 ASP A CA 1
ATOM 815 C C . ASP A 1 107 ? -10.391 -1.417 16.047 1 98.31 107 ASP A C 1
ATOM 817 O O . ASP A 1 107 ? -11.258 -1.138 15.211 1 98.31 107 ASP A O 1
ATOM 821 N N . GLU A 1 108 ? -9.336 -0.658 16.219 1 98 108 GLU A N 1
ATOM 822 C CA . GLU A 1 108 ? -9.141 0.639 15.57 1 98 108 GLU A CA 1
ATOM 823 C C . GLU A 1 108 ? -9.117 0.504 14.055 1 98 108 GLU A C 1
ATOM 825 O O . GLU A 1 108 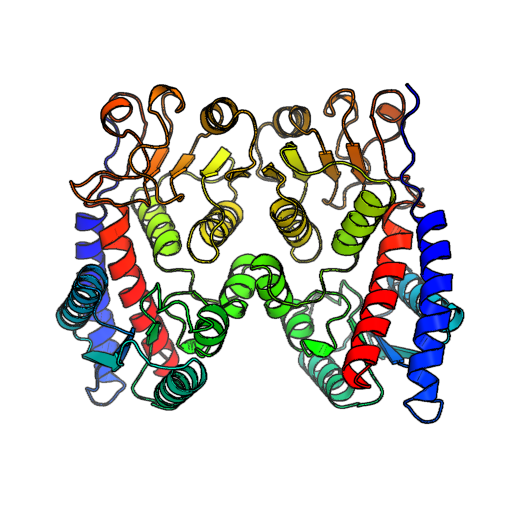? -9.672 1.343 13.344 1 98 108 GLU A O 1
ATOM 830 N N . ARG A 1 109 ? -8.453 -0.54 13.531 1 98.25 109 ARG A N 1
ATOM 831 C CA . ARG A 1 109 ? -8.359 -0.771 12.094 1 98.25 109 ARG A CA 1
ATOM 832 C C . ARG A 1 109 ? -9.742 -0.965 11.477 1 98.25 109 ARG A C 1
ATOM 834 O O . ARG A 1 109 ? -10.062 -0.377 10.445 1 98.25 109 ARG A O 1
ATOM 841 N N . ALA A 1 110 ? -10.547 -1.735 12.156 1 98.31 110 ALA A N 1
ATOM 842 C CA . ALA A 1 110 ? -11.922 -1.938 11.688 1 98.31 110 ALA A CA 1
ATOM 843 C C . ALA A 1 110 ? -12.688 -0.62 11.648 1 98.31 110 ALA A C 1
ATOM 845 O O . ALA A 1 110 ? -13.453 -0.367 10.719 1 98.31 110 ALA A O 1
ATOM 846 N N . CYS A 1 111 ? -12.453 0.195 12.633 1 98.81 111 CYS A N 1
ATOM 847 C CA . CYS A 1 111 ? -13.148 1.478 12.711 1 98.81 111 CYS A CA 1
ATOM 848 C C . CYS A 1 111 ? -12.656 2.43 11.625 1 98.81 111 CYS A C 1
ATOM 850 O O . CYS A 1 111 ? -13.453 3.123 10.992 1 98.81 111 CYS A O 1
ATOM 852 N N . PHE A 1 112 ? -11.328 2.482 11.398 1 98.75 112 PHE A N 1
ATOM 853 C CA . PHE A 1 112 ? -10.789 3.254 10.281 1 98.75 112 PHE A CA 1
ATOM 854 C C . PHE A 1 112 ? -11.43 2.832 8.969 1 98.75 112 PHE A C 1
ATOM 856 O O . PHE A 1 112 ? -11.906 3.674 8.203 1 98.75 112 PHE A O 1
ATOM 863 N N . ASP A 1 113 ? -11.539 1.572 8.789 1 98.56 113 ASP A N 1
ATOM 864 C CA . ASP A 1 113 ? -11.969 1.041 7.496 1 98.56 113 ASP A CA 1
ATOM 865 C C . ASP A 1 113 ? -13.477 1.202 7.312 1 98.56 113 ASP A C 1
ATOM 867 O O . ASP A 1 113 ? -14 1.019 6.211 1 98.56 113 ASP A O 1
ATOM 871 N N . ARG A 1 114 ? -14.195 1.562 8.414 1 98.69 114 ARG A N 1
ATOM 872 C CA . ARG A 1 114 ? -15.633 1.805 8.328 1 98.69 114 ARG A CA 1
ATOM 873 C C . ARG A 1 114 ? -15.922 3.197 7.773 1 98.69 114 ARG A C 1
ATOM 875 O O . ARG A 1 114 ? -17.047 3.486 7.367 1 98.69 114 ARG A O 1
ATOM 882 N N . ILE A 1 115 ? -14.953 4.07 7.773 1 98.88 115 ILE A N 1
ATOM 883 C CA . ILE A 1 115 ? -15.117 5.414 7.234 1 98.88 115 ILE A CA 1
ATOM 884 C C . ILE A 1 115 ? -15.281 5.352 5.719 1 98.88 115 ILE A C 1
ATOM 886 O O . ILE A 1 115 ? -14.492 4.695 5.031 1 98.88 115 ILE A O 1
ATOM 890 N N . SER A 1 116 ? -16.297 6.027 5.234 1 98.56 116 SER A N 1
ATOM 891 C CA . SER A 1 116 ? -16.516 6.059 3.789 1 98.56 116 SER A CA 1
ATOM 892 C C . SER A 1 116 ? -15.32 6.664 3.064 1 98.56 116 SER A C 1
ATOM 894 O O . SER A 1 116 ? -14.719 7.633 3.539 1 98.56 116 SER A O 1
ATOM 896 N N . ILE A 1 117 ? -15.016 6.129 1.918 1 98 117 ILE A N 1
ATOM 897 C CA . ILE A 1 117 ? -13.828 6.508 1.16 1 98 117 ILE A CA 1
ATOM 898 C C . ILE A 1 117 ? -13.891 7.996 0.816 1 98 117 ILE A C 1
ATOM 900 O O . ILE A 1 117 ? -12.867 8.68 0.807 1 98 117 ILE A O 1
ATOM 904 N N . ASP A 1 118 ? -15.078 8.516 0.546 1 97.81 118 ASP A N 1
ATOM 905 C CA . ASP A 1 118 ? -15.242 9.906 0.157 1 97.81 118 ASP A CA 1
ATOM 906 C C . ASP A 1 118 ? -15.07 10.836 1.357 1 97.81 118 ASP A C 1
ATOM 908 O O . ASP A 1 118 ? -14.891 12.047 1.193 1 97.81 118 ASP A O 1
ATOM 912 N N . LYS A 1 119 ? -15.156 10.289 2.588 1 98.75 119 LYS A N 1
ATOM 913 C CA . LYS A 1 119 ? -15.039 11.094 3.805 1 98.75 119 LYS A CA 1
ATOM 914 C C . LYS A 1 119 ? -13.742 10.773 4.547 1 98.75 119 LYS A C 1
ATOM 916 O O . LYS A 1 119 ? -13.516 11.281 5.648 1 98.75 119 LYS A O 1
ATOM 921 N N . ASP A 1 120 ? -12.914 9.906 3.969 1 98.88 120 ASP A N 1
ATOM 922 C CA . ASP A 1 120 ? -11.633 9.523 4.547 1 98.88 120 ASP A CA 1
ATOM 923 C C . ASP A 1 120 ? -10.578 10.602 4.316 1 98.88 120 ASP A C 1
ATOM 925 O O . ASP A 1 120 ? -9.516 10.336 3.76 1 98.88 120 ASP A O 1
ATOM 929 N N . VAL A 1 121 ? -10.805 11.773 4.848 1 98.88 121 VAL A N 1
ATOM 930 C CA . VAL A 1 121 ? -9.969 12.945 4.574 1 98.88 121 VAL A CA 1
ATOM 931 C C . VAL A 1 121 ? -8.672 12.852 5.383 1 98.88 121 VAL A C 1
ATOM 933 O O . VAL A 1 121 ? -7.727 13.602 5.129 1 98.88 121 VAL A O 1
ATOM 936 N N . ASP A 1 122 ? -8.633 11.914 6.371 1 98.69 122 ASP A N 1
ATOM 937 C CA . ASP A 1 122 ? -7.402 11.648 7.117 1 98.69 122 ASP A CA 1
ATOM 938 C C . ASP A 1 122 ? -6.594 10.531 6.461 1 98.69 122 ASP A C 1
ATOM 940 O O . ASP A 1 122 ? -5.488 10.219 6.906 1 98.69 122 ASP A O 1
ATOM 944 N N . GLY A 1 123 ? -7.082 9.906 5.418 1 98.62 123 GLY A N 1
ATOM 945 C CA . GLY A 1 123 ? -6.375 8.93 4.602 1 98.62 123 GLY A CA 1
ATOM 946 C C . GLY A 1 123 ? -5.945 7.699 5.375 1 98.62 123 GLY A C 1
ATOM 947 O O . GLY A 1 123 ? -4.809 7.246 5.25 1 98.62 123 GLY A O 1
ATOM 948 N N . VAL A 1 124 ? -6.871 7.156 6.207 1 98.5 124 VAL A N 1
ATOM 949 C CA . VAL A 1 124 ? -6.414 6.137 7.148 1 98.5 124 VAL A CA 1
ATOM 950 C C . VAL A 1 124 ? -6.996 4.777 6.758 1 98.5 124 VAL A C 1
ATOM 952 O O . VAL A 1 124 ? -6.664 3.758 7.367 1 98.5 124 VAL A O 1
ATOM 955 N N . THR A 1 125 ? -7.898 4.734 5.75 1 98.69 125 THR A N 1
ATOM 956 C CA . THR A 1 125 ? -8.516 3.467 5.383 1 98.69 125 THR A CA 1
ATOM 957 C C . THR A 1 125 ? -7.559 2.609 4.566 1 98.69 125 THR A C 1
ATOM 959 O O . THR A 1 125 ? -6.719 3.137 3.832 1 98.69 125 THR A O 1
ATOM 962 N N . THR A 1 126 ? -7.699 1.276 4.652 1 98.62 126 THR A N 1
ATOM 963 C CA . THR A 1 126 ? -6.926 0.371 3.809 1 98.62 126 THR A CA 1
ATOM 964 C C . THR A 1 126 ? -7.238 0.609 2.334 1 98.62 126 THR A C 1
ATOM 966 O O . THR A 1 126 ? -6.336 0.585 1.493 1 98.62 126 THR A O 1
ATOM 969 N N . HIS A 1 127 ? -8.492 0.867 2.092 1 98.38 127 HIS A N 1
ATOM 970 C CA . HIS A 1 127 ? -8.906 1.107 0.713 1 98.38 127 HIS A CA 1
ATOM 971 C C . HIS A 1 127 ? -8.266 2.373 0.157 1 98.38 127 HIS A C 1
ATOM 973 O O . HIS A 1 127 ? -7.73 2.367 -0.956 1 98.38 127 HIS A O 1
ATOM 979 N N . GLY A 1 128 ? -8.281 3.43 0.897 1 98.62 128 GLY A N 1
ATOM 980 C CA . GLY A 1 128 ? -7.641 4.664 0.48 1 98.62 128 GLY A CA 1
ATOM 981 C C . GLY A 1 128 ? -6.152 4.512 0.244 1 98.62 128 GLY A C 1
ATOM 982 O O . GLY A 1 128 ? -5.617 5.016 -0.747 1 98.62 128 GLY A O 1
ATOM 983 N N . PHE A 1 129 ? -5.523 3.781 1.135 1 98.88 129 PHE A N 1
ATOM 984 C CA . PHE A 1 129 ? -4.098 3.51 0.983 1 98.88 129 PHE A CA 1
ATOM 985 C C . PHE A 1 129 ? -3.82 2.791 -0.333 1 98.88 129 PHE A C 1
ATOM 987 O O . PHE A 1 129 ? -2.906 3.168 -1.069 1 98.88 129 PHE A O 1
ATOM 994 N N . GLY A 1 130 ? -4.547 1.731 -0.547 1 98.81 130 GLY A N 1
ATOM 995 C CA . GLY A 1 130 ? -4.355 0.98 -1.777 1 98.81 130 GLY A CA 1
ATOM 996 C C . GLY A 1 130 ? -4.543 1.821 -3.025 1 98.81 130 GLY A C 1
ATOM 997 O O . GLY A 1 130 ? -3.732 1.759 -3.951 1 98.81 130 GLY A O 1
ATOM 998 N N . ARG A 1 131 ? -5.613 2.609 -3.084 1 98.62 131 ARG A N 1
ATOM 999 C CA . ARG A 1 131 ? -5.879 3.484 -4.223 1 98.62 131 ARG A CA 1
ATOM 1000 C C . ARG A 1 131 ? -4.73 4.469 -4.434 1 98.62 131 ARG A C 1
ATOM 1002 O O . ARG A 1 131 ? -4.211 4.598 -5.543 1 98.62 131 ARG A O 1
ATOM 1009 N N . MET A 1 132 ? -4.344 5.059 -3.312 1 98.44 132 MET A N 1
ATOM 1010 C CA . MET A 1 132 ? -3.258 6.031 -3.381 1 98.44 132 MET A CA 1
ATOM 1011 C C . MET A 1 132 ? -1.972 5.371 -3.873 1 98.44 132 MET A C 1
ATOM 1013 O O . MET A 1 132 ? -1.295 5.906 -4.754 1 98.44 132 MET A O 1
ATOM 1017 N N . ALA A 1 133 ? -1.666 4.246 -3.363 1 98.5 133 ALA A N 1
ATOM 1018 C CA . ALA A 1 133 ? -0.427 3.543 -3.682 1 98.5 133 ALA A CA 1
ATOM 1019 C C . ALA A 1 133 ? -0.39 3.133 -5.152 1 98.5 133 ALA A C 1
ATOM 1021 O O . ALA A 1 133 ? 0.686 2.949 -5.727 1 98.5 133 ALA A O 1
ATOM 1022 N N . MET A 1 134 ? -1.523 3.004 -5.773 1 97.88 134 MET A N 1
ATOM 1023 C CA . MET A 1 134 ? -1.6 2.586 -7.168 1 97.88 134 MET A CA 1
ATOM 1024 C C . MET A 1 134 ? -1.986 3.756 -8.062 1 97.88 134 MET A C 1
ATOM 1026 O O . MET A 1 134 ? -2.52 3.557 -9.156 1 97.88 134 MET A O 1
ATOM 1030 N N . ASP A 1 135 ? -1.836 4.961 -7.562 1 96.38 135 ASP A N 1
ATOM 1031 C CA . ASP A 1 135 ? -1.987 6.215 -8.297 1 96.38 135 ASP A CA 1
ATOM 1032 C C . ASP A 1 135 ? -3.443 6.445 -8.688 1 96.38 135 ASP A C 1
ATOM 1034 O O . ASP A 1 135 ? -3.723 6.996 -9.758 1 96.38 135 ASP A O 1
ATOM 1038 N N . GLU A 1 136 ? -4.359 5.816 -7.992 1 97.56 136 GLU A N 1
ATOM 1039 C CA . GLU A 1 136 ? -5.785 6.113 -8.102 1 97.56 136 GLU A CA 1
ATOM 1040 C C . GLU A 1 136 ? -6.188 7.246 -7.16 1 97.56 136 GLU A C 1
ATOM 1042 O O . GLU A 1 136 ? -5.531 7.48 -6.145 1 97.56 136 GLU A O 1
ATOM 1047 N N . PRO A 1 137 ? -7.242 8.023 -7.512 1 97.12 137 PRO A N 1
ATOM 1048 C CA . PRO A 1 137 ? -7.668 9.117 -6.641 1 97.12 137 PRO A CA 1
ATOM 1049 C C . PRO A 1 137 ? -8.031 8.648 -5.234 1 97.12 137 PRO A C 1
ATOM 1051 O O . PRO A 1 137 ? -8.867 7.754 -5.074 1 97.12 137 PRO A O 1
ATOM 1054 N N . ALA A 1 138 ? -7.43 9.195 -4.25 1 98.19 138 ALA A N 1
ATOM 1055 C CA . ALA A 1 138 ? -7.664 8.992 -2.824 1 98.19 138 ALA A CA 1
ATOM 1056 C C . ALA A 1 138 ? -6.93 10.039 -1.99 1 98.19 138 ALA A C 1
ATOM 1058 O O . ALA A 1 138 ? -5.938 10.617 -2.441 1 98.19 138 ALA A O 1
ATOM 1059 N N . TYR A 1 139 ? -7.496 10.32 -0.845 1 98.5 139 TYR A N 1
ATOM 1060 C CA . TYR A 1 139 ? -6.766 11.188 0.074 1 98.5 139 TYR A CA 1
ATOM 1061 C C . TYR A 1 139 ? -5.629 10.43 0.753 1 98.5 139 TYR A C 1
ATOM 1063 O O . TYR A 1 139 ? -5.805 9.289 1.174 1 98.5 139 TYR A O 1
ATOM 1071 N N . GLY A 1 140 ? -4.465 11.023 0.786 1 98.19 140 GLY A N 1
ATOM 1072 C CA . GLY A 1 140 ? -3.369 10.438 1.545 1 98.19 140 GLY A CA 1
ATOM 1073 C C . GLY A 1 140 ? -3.469 10.703 3.035 1 98.19 140 GLY A C 1
ATOM 1074 O O . GLY A 1 140 ? -4.082 11.688 3.457 1 98.19 140 GLY A O 1
ATOM 1075 N N . SER A 1 141 ? -2.822 9.789 3.783 1 98.56 141 SER A N 1
ATOM 1076 C CA . SER A 1 141 ? -2.729 10.07 5.215 1 98.56 141 SER A CA 1
ATOM 1077 C C . SER A 1 141 ? -2.232 11.484 5.469 1 98.56 141 SER A C 1
ATOM 1079 O O . SER A 1 141 ? -1.306 11.953 4.805 1 98.56 141 SER A O 1
ATOM 1081 N N . ALA A 1 142 ? -2.838 12.156 6.387 1 98.31 142 ALA A N 1
ATOM 1082 C CA . ALA A 1 142 ? -2.695 13.609 6.512 1 98.31 142 ALA A CA 1
ATOM 1083 C C . ALA A 1 142 ? -1.245 13.992 6.781 1 98.31 142 ALA A C 1
ATOM 1085 O O . ALA A 1 142 ? -0.739 14.961 6.211 1 98.31 142 ALA A O 1
ATOM 1086 N N . THR A 1 143 ? -0.562 13.234 7.676 1 98.12 143 THR A N 1
ATOM 1087 C CA . THR A 1 143 ? 0.809 13.586 8.031 1 98.12 143 THR A CA 1
ATOM 1088 C C . THR A 1 143 ? 1.74 13.391 6.836 1 98.12 143 THR A C 1
ATOM 1090 O O . THR A 1 143 ? 2.387 14.336 6.383 1 98.12 143 THR A O 1
ATOM 1093 N N . PRO A 1 144 ? 1.817 12.219 6.195 1 98.81 144 PRO A N 1
ATOM 1094 C CA . PRO A 1 144 ? 2.678 12.07 5.016 1 98.81 144 PRO A CA 1
ATOM 1095 C C . PRO A 1 144 ? 2.262 12.984 3.865 1 98.81 144 PRO A C 1
ATOM 1097 O O . PRO A 1 144 ? 3.119 13.523 3.154 1 98.81 144 PRO A O 1
ATOM 1100 N N . ALA A 1 145 ? 0.983 13.141 3.662 1 98.88 145 ALA A N 1
ATOM 1101 C CA . ALA A 1 145 ? 0.532 14.055 2.613 1 98.88 145 ALA A CA 1
ATOM 1102 C C . ALA A 1 145 ? 0.986 15.484 2.898 1 98.88 145 ALA A C 1
ATOM 1104 O O . ALA A 1 145 ? 1.339 16.219 1.977 1 98.88 145 ALA A O 1
ATOM 1105 N N . GLY A 1 146 ? 0.936 15.867 4.164 1 98.88 146 GLY A N 1
ATOM 1106 C CA . GLY A 1 146 ? 1.446 17.172 4.566 1 98.88 146 GLY A CA 1
ATOM 1107 C C . GLY A 1 146 ? 2.93 17.344 4.301 1 98.88 146 GLY A C 1
ATOM 1108 O O . GLY A 1 146 ? 3.373 18.406 3.877 1 98.88 146 GLY A O 1
ATOM 1109 N N . ILE A 1 147 ? 3.678 16.312 4.578 1 98.94 147 ILE A N 1
ATOM 1110 C CA . ILE A 1 147 ? 5.109 16.328 4.297 1 98.94 147 ILE A CA 1
ATOM 1111 C C . ILE A 1 147 ? 5.34 16.531 2.801 1 98.94 147 ILE A C 1
ATOM 1113 O O . ILE A 1 147 ? 6.16 17.359 2.4 1 98.94 147 ILE A O 1
ATOM 1117 N N . MET A 1 148 ? 4.586 15.836 1.965 1 98.94 148 MET A N 1
ATOM 1118 C CA . MET A 1 148 ? 4.734 15.961 0.518 1 98.94 148 MET A CA 1
ATOM 1119 C C . MET A 1 148 ? 4.406 17.375 0.061 1 98.94 148 MET A C 1
ATOM 1121 O O . MET A 1 148 ? 5.078 17.922 -0.82 1 98.94 148 MET A O 1
ATOM 1125 N N . ARG A 1 149 ? 3.34 17.969 0.638 1 98.62 149 ARG A N 1
ATOM 1126 C CA . ARG A 1 149 ? 3 19.344 0.325 1 98.62 149 ARG A CA 1
ATOM 1127 C C . ARG A 1 149 ? 4.152 20.281 0.667 1 98.62 149 ARG A C 1
ATOM 1129 O O . ARG A 1 149 ? 4.48 21.188 -0.11 1 98.62 149 ARG A O 1
ATOM 1136 N N . LEU A 1 150 ? 4.699 20.047 1.844 1 98.62 150 LEU A N 1
ATOM 1137 C CA . LEU A 1 150 ? 5.801 20.875 2.318 1 98.62 150 LEU A CA 1
ATOM 1138 C C . LEU A 1 150 ? 7 20.781 1.382 1 98.62 150 LEU A C 1
ATOM 1140 O O . LEU A 1 150 ? 7.574 21.797 0.987 1 98.62 150 LEU A O 1
ATOM 1144 N N . LEU A 1 151 ? 7.402 19.578 0.999 1 98.88 151 LEU A N 1
ATOM 1145 C CA . LEU A 1 151 ? 8.523 19.344 0.1 1 98.88 151 LEU A CA 1
ATOM 1146 C C . LEU A 1 151 ? 8.281 20 -1.258 1 98.88 151 LEU A C 1
ATOM 1148 O O . LEU A 1 151 ? 9.195 20.594 -1.836 1 98.88 151 LEU A O 1
ATOM 1152 N N . ARG A 1 152 ? 7.078 19.906 -1.737 1 98.75 152 ARG A N 1
ATOM 1153 C CA . ARG A 1 152 ? 6.723 20.516 -3.012 1 98.75 152 ARG A CA 1
ATOM 1154 C C . ARG A 1 152 ? 6.797 22.031 -2.92 1 98.75 152 ARG A C 1
ATOM 1156 O O . ARG A 1 152 ? 7.336 22.688 -3.816 1 98.75 152 ARG A O 1
ATOM 1163 N N . HIS A 1 153 ? 6.242 22.594 -1.885 1 98.62 153 HIS A N 1
ATOM 1164 C CA . HIS A 1 153 ? 6.211 24.047 -1.685 1 98.62 153 HIS A CA 1
ATOM 1165 C C . HIS A 1 153 ? 7.617 24.641 -1.703 1 98.62 153 HIS A C 1
ATOM 1167 O O . HIS A 1 153 ? 7.848 25.688 -2.314 1 98.62 153 HIS A O 1
ATOM 1173 N N . TYR A 1 154 ? 8.531 23.969 -1.082 1 98.69 154 TYR A N 1
ATOM 1174 C CA . TYR A 1 154 ? 9.898 24.453 -0.997 1 98.69 154 TYR A CA 1
ATOM 1175 C C . TYR A 1 154 ? 10.742 23.938 -2.15 1 98.69 154 TYR A C 1
ATOM 1177 O O . TYR A 1 154 ? 11.969 24.094 -2.158 1 98.69 154 TYR A O 1
ATOM 1185 N N . GLN A 1 155 ? 10.102 23.203 -3.066 1 98.56 155 GLN A N 1
ATOM 1186 C CA . GLN A 1 155 ? 10.695 22.75 -4.316 1 98.56 155 GLN A CA 1
ATOM 1187 C C . GLN A 1 155 ? 11.883 21.828 -4.055 1 98.56 155 GLN A C 1
ATOM 1189 O O . GLN A 1 155 ? 12.938 21.969 -4.688 1 98.56 155 GLN A O 1
ATOM 1194 N N . ILE A 1 156 ? 11.766 20.984 -3.07 1 98.81 156 ILE A N 1
ATOM 1195 C CA . ILE A 1 156 ? 12.781 19.969 -2.793 1 98.81 156 ILE A CA 1
ATOM 1196 C C . ILE A 1 156 ? 12.727 18.875 -3.857 1 98.81 156 ILE A C 1
ATOM 1198 O O . ILE A 1 156 ? 11.688 18.234 -4.039 1 98.81 156 ILE A O 1
ATOM 1202 N N . PRO A 1 157 ? 13.773 18.641 -4.598 1 98.5 157 PRO A N 1
ATOM 1203 C CA . PRO A 1 157 ? 13.75 17.562 -5.605 1 98.5 157 PRO A CA 1
ATOM 1204 C C . PRO A 1 157 ? 13.648 16.172 -4.988 1 98.5 157 PRO A C 1
ATOM 1206 O O . PRO A 1 157 ? 14.344 15.875 -4.012 1 98.5 157 PRO A O 1
ATOM 1209 N N . LEU A 1 158 ? 12.812 15.359 -5.613 1 98.81 158 LEU A N 1
ATOM 1210 C CA . LEU A 1 158 ? 12.609 14.016 -5.086 1 98.81 158 LEU A CA 1
ATOM 1211 C C . LEU A 1 158 ? 13.023 12.961 -6.105 1 98.81 158 LEU A C 1
ATOM 1213 O O . LEU A 1 158 ? 13.5 11.891 -5.734 1 98.81 158 LEU A O 1
ATOM 1217 N N . GLU A 1 159 ? 12.836 13.227 -7.398 1 98.69 159 GLU A N 1
ATOM 1218 C CA . GLU A 1 159 ? 13.078 12.25 -8.453 1 98.69 159 GLU A CA 1
ATOM 1219 C C . GLU A 1 159 ? 14.523 11.75 -8.43 1 98.69 159 GLU A C 1
ATOM 1221 O O . GLU A 1 159 ? 15.461 12.555 -8.43 1 98.69 159 GLU A O 1
ATOM 1226 N N . GLY A 1 160 ? 14.648 10.477 -8.344 1 98.44 160 GLY A N 1
ATOM 1227 C CA . GLY A 1 160 ? 15.953 9.852 -8.414 1 98.44 160 GLY A CA 1
ATOM 1228 C C . GLY A 1 160 ? 16.703 9.867 -7.094 1 98.44 160 GLY A C 1
ATOM 1229 O O . GLY A 1 160 ? 17.75 9.227 -6.953 1 98.44 160 GLY A O 1
ATOM 1230 N N . LYS A 1 161 ? 16.188 10.586 -6.074 1 98.81 161 LYS A N 1
ATOM 1231 C CA . LYS A 1 161 ? 16.828 10.664 -4.77 1 98.81 161 LYS A CA 1
ATOM 1232 C C . LYS A 1 161 ? 16.625 9.383 -3.975 1 98.81 161 LYS A C 1
ATOM 1234 O O . LYS A 1 161 ? 15.609 8.695 -4.141 1 98.81 161 LYS A O 1
ATOM 1239 N N . GLU A 1 162 ? 17.594 9.023 -3.188 1 98.75 162 GLU A N 1
ATOM 1240 C CA . GLU A 1 162 ? 17.422 7.945 -2.219 1 98.75 162 GLU A CA 1
ATOM 1241 C C . GLU A 1 162 ? 16.734 8.445 -0.955 1 98.75 162 GLU A C 1
ATOM 1243 O O . GLU A 1 162 ? 17.281 9.258 -0.216 1 98.75 162 GLU A O 1
ATOM 1248 N N . ALA A 1 163 ? 15.531 7.996 -0.759 1 98.94 163 ALA A N 1
ATOM 1249 C CA . ALA A 1 163 ? 14.758 8.352 0.426 1 98.94 163 ALA A CA 1
ATOM 1250 C C . ALA A 1 163 ? 14.68 7.188 1.405 1 98.94 163 ALA A C 1
ATOM 1252 O O . ALA A 1 163 ? 14.359 6.062 1.017 1 98.94 163 ALA A O 1
ATOM 1253 N N . VAL A 1 164 ? 15.039 7.445 2.639 1 98.94 164 VAL A N 1
ATOM 1254 C CA . VAL A 1 164 ? 14.938 6.441 3.693 1 98.94 164 VAL A CA 1
ATOM 1255 C C . VAL A 1 164 ? 13.852 6.84 4.688 1 98.94 164 VAL A C 1
ATOM 1257 O O . VAL A 1 164 ? 13.906 7.922 5.277 1 98.94 164 VAL A O 1
ATOM 1260 N N . VAL A 1 165 ? 12.844 6.02 4.812 1 98.94 165 VAL A N 1
ATOM 1261 C CA . VAL A 1 165 ? 11.773 6.188 5.789 1 98.94 165 VAL A CA 1
ATOM 1262 C C . VAL A 1 165 ? 12.008 5.262 6.98 1 98.94 165 VAL A C 1
ATOM 1264 O O . VAL A 1 165 ? 12.078 4.043 6.824 1 98.94 165 VAL A O 1
ATOM 1267 N N . VAL A 1 166 ? 12.164 5.816 8.164 1 98.88 166 VAL A N 1
ATOM 1268 C CA . VAL A 1 166 ? 12.375 5.008 9.367 1 98.88 166 VAL A CA 1
ATOM 1269 C C . VAL A 1 166 ? 11.055 4.871 10.125 1 98.88 166 VAL A C 1
ATOM 1271 O O . VAL A 1 166 ? 10.664 5.773 10.867 1 98.88 166 VAL A O 1
ATOM 1274 N N . GLY A 1 167 ? 10.484 3.73 10 1 98.56 167 GLY A N 1
ATOM 1275 C CA . GLY A 1 167 ? 9.148 3.426 10.477 1 98.56 167 GLY A CA 1
ATOM 1276 C C . GLY A 1 167 ? 8.242 2.877 9.398 1 98.56 167 GLY A C 1
ATOM 1277 O O . GLY A 1 167 ? 8.297 3.32 8.25 1 98.56 167 GLY A O 1
ATOM 1278 N N . ARG A 1 168 ? 7.398 1.954 9.734 1 98.56 168 ARG A N 1
ATOM 1279 C CA . ARG A 1 168 ? 6.523 1.352 8.734 1 98.56 168 ARG A CA 1
ATOM 1280 C C . ARG A 1 168 ? 5.086 1.274 9.242 1 98.56 168 ARG A C 1
ATOM 1282 O O . ARG A 1 168 ? 4.371 0.314 8.953 1 98.56 168 ARG A O 1
ATOM 1289 N N . SER A 1 169 ? 4.633 2.209 10.023 1 97.5 169 SER A N 1
ATOM 1290 C CA . SER A 1 169 ? 3.268 2.244 10.531 1 97.5 169 SER A CA 1
ATOM 1291 C C . SER A 1 169 ? 2.262 2.443 9.406 1 97.5 169 SER A C 1
ATOM 1293 O O . SER A 1 169 ? 2.588 3.031 8.375 1 97.5 169 SER A O 1
ATOM 1295 N N . PRO A 1 170 ? 1.001 2.072 9.648 1 97.56 170 PRO A N 1
ATOM 1296 C CA . PRO A 1 170 ? -0.024 2.111 8.602 1 97.56 170 PRO A CA 1
ATOM 1297 C C . PRO A 1 170 ? -0.414 3.535 8.211 1 97.56 170 PRO A C 1
ATOM 1299 O O . PRO A 1 170 ? -0.9 3.76 7.102 1 97.56 170 PRO A O 1
ATOM 1302 N N . ILE A 1 171 ? -0.248 4.496 9.07 1 96.69 171 ILE A N 1
ATOM 1303 C CA . ILE A 1 171 ? -0.818 5.801 8.766 1 96.69 171 ILE A CA 1
ATOM 1304 C C . ILE A 1 171 ? 0.304 6.809 8.523 1 96.69 171 ILE A C 1
ATOM 1306 O O . ILE A 1 171 ? 0.043 7.977 8.227 1 96.69 171 ILE A O 1
ATOM 1310 N N . LEU A 1 172 ? 1.562 6.363 8.727 1 98.31 172 LEU A N 1
ATOM 1311 C CA . LEU A 1 172 ? 2.666 7.301 8.539 1 98.31 172 LEU A CA 1
ATOM 1312 C C . LEU A 1 172 ? 3.764 6.684 7.68 1 98.31 172 LEU A C 1
ATOM 1314 O O . LEU A 1 172 ? 3.924 7.051 6.516 1 98.31 172 LEU A O 1
ATOM 1318 N N . GLY A 1 173 ? 4.422 5.648 8.188 1 98.62 173 GLY A N 1
ATOM 1319 C CA . GLY A 1 173 ? 5.566 5.082 7.496 1 98.62 173 GLY A CA 1
ATOM 1320 C C . GLY A 1 173 ? 5.23 4.547 6.117 1 98.62 173 GLY A C 1
ATOM 1321 O O . GLY A 1 173 ? 5.832 4.957 5.121 1 98.62 173 GLY A O 1
ATOM 1322 N N . LYS A 1 174 ? 4.289 3.689 6.055 1 98.81 174 LYS A N 1
ATOM 1323 C CA . LYS A 1 174 ? 3.939 3.027 4.797 1 98.81 174 LYS A CA 1
ATOM 1324 C C . LYS A 1 174 ? 3.393 4.027 3.783 1 98.81 174 LYS A C 1
ATOM 1326 O O . LYS A 1 174 ? 3.871 4.09 2.648 1 98.81 174 LYS A O 1
ATOM 1331 N N . PRO A 1 175 ? 2.43 4.898 4.164 1 98.88 175 PRO A N 1
ATOM 1332 C CA . PRO A 1 175 ? 1.981 5.883 3.176 1 98.88 175 PRO A CA 1
ATOM 1333 C C . PRO A 1 175 ? 3.092 6.844 2.752 1 98.88 175 PRO A C 1
ATOM 1335 O O . PRO A 1 175 ? 3.15 7.25 1.59 1 98.88 175 PRO A O 1
ATOM 1338 N N . MET A 1 176 ? 3.979 7.203 3.67 1 98.94 176 MET A N 1
ATOM 1339 C CA . MET A 1 176 ? 5.113 8.055 3.332 1 98.94 176 MET A CA 1
ATOM 1340 C C . MET A 1 176 ? 5.973 7.414 2.25 1 98.94 176 MET A C 1
ATOM 1342 O O . MET A 1 176 ? 6.34 8.07 1.271 1 98.94 176 MET A O 1
ATOM 1346 N N . ALA A 1 177 ? 6.25 6.16 2.457 1 98.94 177 ALA A N 1
ATOM 1347 C CA . ALA A 1 177 ? 7.062 5.414 1.499 1 98.94 177 ALA A CA 1
ATOM 1348 C C . ALA A 1 177 ? 6.402 5.387 0.124 1 98.94 177 ALA A C 1
ATOM 1350 O O . ALA A 1 177 ? 7.059 5.629 -0.892 1 98.94 177 ALA A O 1
ATOM 1351 N N . MET A 1 178 ? 5.129 5.133 0.075 1 98.94 178 MET A N 1
ATOM 1352 C CA . MET A 1 178 ? 4.418 5.027 -1.196 1 98.94 178 MET A CA 1
ATOM 1353 C C . MET A 1 178 ? 4.355 6.383 -1.898 1 98.94 178 MET A C 1
ATOM 1355 O O . MET A 1 178 ? 4.469 6.457 -3.123 1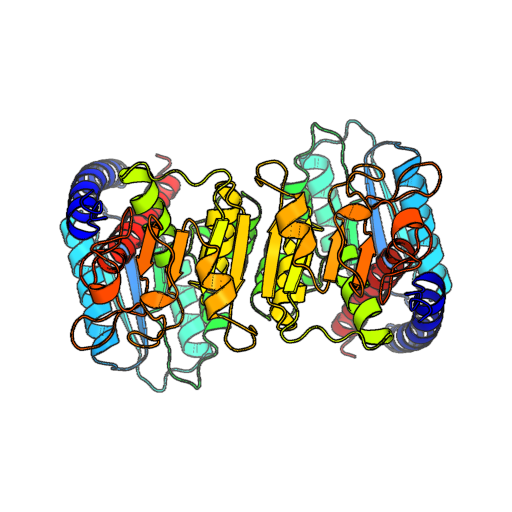 98.94 178 MET A O 1
ATOM 1359 N N . MET A 1 179 ? 4.16 7.461 -1.106 1 98.94 179 MET A N 1
ATOM 1360 C CA . MET A 1 179 ? 4.086 8.789 -1.717 1 98.94 179 MET A CA 1
ATOM 1361 C C . MET A 1 179 ? 5.434 9.195 -2.297 1 98.94 179 MET A C 1
ATOM 1363 O O . MET A 1 179 ? 5.5 9.773 -3.385 1 98.94 179 MET A O 1
ATOM 1367 N N . LEU A 1 180 ? 6.523 8.922 -1.567 1 98.94 180 LEU A N 1
ATOM 1368 C CA . LEU A 1 180 ? 7.859 9.211 -2.074 1 98.94 180 LEU A CA 1
ATOM 1369 C C . LEU A 1 180 ? 8.156 8.391 -3.322 1 98.94 180 LEU A C 1
ATOM 1371 O O . LEU A 1 180 ? 8.773 8.883 -4.27 1 98.94 180 LEU A O 1
ATOM 1375 N N . LEU A 1 181 ? 7.73 7.133 -3.305 1 98.94 181 LEU A N 1
ATOM 1376 C CA . LEU A 1 181 ? 7.887 6.262 -4.465 1 98.94 181 LEU A CA 1
ATOM 1377 C C . LEU A 1 181 ? 7.172 6.84 -5.68 1 98.94 181 LEU A C 1
ATOM 1379 O O . LEU A 1 181 ? 7.73 6.863 -6.777 1 98.94 181 LEU A O 1
ATOM 1383 N N . ALA A 1 182 ? 5.938 7.297 -5.473 1 98.75 182 ALA A N 1
ATOM 1384 C CA . ALA A 1 182 ? 5.145 7.883 -6.547 1 98.75 182 ALA A CA 1
ATOM 1385 C C . ALA A 1 182 ? 5.82 9.133 -7.105 1 98.75 182 ALA A C 1
ATOM 1387 O O . ALA A 1 182 ? 5.648 9.469 -8.281 1 98.75 182 ALA A O 1
ATOM 1388 N N . ALA A 1 183 ? 6.586 9.805 -6.266 1 98.81 183 ALA A N 1
ATOM 1389 C CA . ALA A 1 183 ? 7.316 11 -6.684 1 98.81 183 ALA A CA 1
ATOM 1390 C C . ALA A 1 183 ? 8.672 10.633 -7.277 1 98.81 183 ALA A C 1
ATOM 1392 O O . ALA A 1 183 ? 9.531 11.5 -7.461 1 98.81 183 ALA A O 1
ATOM 1393 N N . ASN A 1 184 ? 8.883 9.367 -7.512 1 98.81 184 ASN A N 1
ATOM 1394 C CA . ASN A 1 184 ? 10.023 8.812 -8.242 1 98.81 184 ASN A CA 1
ATOM 1395 C C . ASN A 1 184 ? 11.297 8.852 -7.402 1 98.81 184 ASN A C 1
ATOM 1397 O O . ASN A 1 184 ? 12.398 9 -7.941 1 98.81 184 ASN A O 1
ATOM 1401 N N . ALA A 1 185 ? 11.18 8.859 -6.105 1 98.88 185 ALA A N 1
ATOM 1402 C CA . ALA A 1 185 ? 12.328 8.555 -5.25 1 98.88 185 ALA A CA 1
ATOM 1403 C C . ALA A 1 185 ? 12.594 7.059 -5.199 1 98.88 185 ALA A C 1
ATOM 1405 O O . ALA A 1 185 ? 11.703 6.25 -5.461 1 98.88 185 ALA A O 1
ATOM 1406 N N . THR A 1 186 ? 13.859 6.688 -5 1 98.88 186 THR A N 1
ATOM 1407 C CA . THR A 1 186 ? 14.195 5.324 -4.605 1 98.88 186 THR A CA 1
ATOM 1408 C C . THR A 1 186 ? 14.047 5.148 -3.096 1 98.88 186 THR A C 1
ATOM 1410 O O . THR A 1 186 ? 14.789 5.754 -2.32 1 98.88 186 THR A O 1
ATOM 1413 N N . VAL A 1 187 ? 13.109 4.32 -2.66 1 98.94 187 VAL A N 1
ATOM 1414 C CA . VAL A 1 187 ? 12.68 4.375 -1.268 1 98.94 187 VAL A CA 1
ATOM 1415 C C . VAL A 1 187 ? 13.164 3.131 -0.527 1 98.94 187 VAL A C 1
ATOM 1417 O O . VAL A 1 187 ? 13 2.01 -1.017 1 98.94 187 VAL A O 1
ATOM 1420 N N . THR A 1 188 ? 13.805 3.314 0.592 1 98.94 188 THR A N 1
ATOM 1421 C CA . THR A 1 188 ? 14.109 2.262 1.555 1 98.94 188 THR A CA 1
ATOM 1422 C C . THR A 1 188 ? 13.258 2.416 2.812 1 98.94 188 THR A C 1
ATOM 1424 O O . THR A 1 188 ? 13.18 3.508 3.381 1 98.94 188 THR A O 1
ATOM 1427 N N . ILE A 1 189 ? 12.602 1.379 3.215 1 98.88 189 ILE A N 1
ATOM 1428 C CA . ILE A 1 189 ? 11.773 1.398 4.414 1 98.88 189 ILE A CA 1
ATOM 1429 C C . ILE A 1 189 ? 12.477 0.636 5.539 1 98.88 189 ILE A C 1
ATOM 1431 O O . ILE A 1 189 ? 12.75 -0.56 5.41 1 98.88 189 ILE A O 1
ATOM 1435 N N . CYS A 1 190 ? 12.75 1.309 6.609 1 98.88 190 CYS A N 1
ATOM 1436 C CA . CYS A 1 190 ? 13.414 0.72 7.766 1 98.88 190 CYS A CA 1
ATOM 1437 C C . CYS A 1 190 ? 12.438 0.535 8.922 1 98.88 190 CYS A C 1
ATOM 1439 O O . CYS A 1 190 ? 11.367 1.153 8.938 1 98.88 190 CYS A O 1
ATOM 1441 N N . HIS A 1 191 ? 12.781 -0.318 9.805 1 98.56 191 HIS A N 1
ATOM 1442 C CA . HIS A 1 191 ? 11.984 -0.638 10.984 1 98.56 191 HIS A CA 1
ATOM 1443 C C . HIS A 1 191 ? 12.852 -1.289 12.062 1 98.56 191 HIS A C 1
ATOM 1445 O O . HIS A 1 191 ? 14.078 -1.329 11.945 1 98.56 191 HIS A O 1
ATOM 1451 N N . SER A 1 192 ? 12.266 -1.729 13.141 1 98.06 192 SER A N 1
ATOM 1452 C CA . SER A 1 192 ? 12.969 -2.178 14.336 1 98.06 192 SER A CA 1
ATOM 1453 C C . SER A 1 192 ? 13.836 -3.402 14.039 1 98.06 192 SER A C 1
ATOM 1455 O O . SER A 1 192 ? 14.797 -3.672 14.758 1 98.06 192 SER A O 1
ATOM 1457 N N . ARG A 1 193 ? 13.531 -4.188 13.016 1 98.31 193 ARG A N 1
ATOM 1458 C CA . ARG A 1 193 ? 14.273 -5.398 12.68 1 98.31 193 ARG A CA 1
ATOM 1459 C C . ARG A 1 193 ? 15.359 -5.113 11.648 1 98.31 193 ARG A C 1
ATOM 1461 O O . ARG A 1 193 ? 16.125 -6.004 11.281 1 98.31 193 ARG A O 1
ATOM 1468 N N . THR A 1 194 ? 15.406 -3.869 11.164 1 98.56 194 THR A N 1
ATOM 1469 C CA . THR A 1 194 ? 16.469 -3.492 10.242 1 98.56 194 THR A CA 1
ATOM 1470 C C . THR A 1 194 ? 17.844 -3.615 10.914 1 98.56 194 THR A C 1
ATOM 1472 O O . THR A 1 194 ? 18.047 -3.08 12.008 1 98.56 194 THR A O 1
ATOM 1475 N N . LYS A 1 195 ? 18.703 -4.297 10.195 1 97.31 195 LYS A N 1
ATOM 1476 C CA . LYS A 1 195 ? 20.078 -4.414 10.695 1 97.31 195 LYS A CA 1
ATOM 1477 C C . LYS A 1 195 ? 20.938 -3.254 10.203 1 97.31 195 LYS A C 1
ATOM 1479 O O . LYS A 1 195 ? 20.688 -2.691 9.141 1 97.31 195 LYS A O 1
ATOM 1484 N N . ASN A 1 196 ? 21.891 -2.781 10.938 1 95.38 196 ASN A N 1
ATOM 1485 C CA . ASN A 1 196 ? 22.828 -1.722 10.594 1 95.38 196 ASN A CA 1
ATOM 1486 C C . ASN A 1 196 ? 22.109 -0.438 10.195 1 95.38 196 ASN A C 1
ATOM 1488 O O . ASN A 1 196 ? 22.422 0.157 9.164 1 95.38 196 ASN A O 1
ATOM 1492 N N . LEU A 1 197 ? 21.125 -0.041 10.984 1 98.31 197 LEU A N 1
ATOM 1493 C CA . LEU A 1 197 ? 20.25 1.095 10.703 1 98.31 197 LEU A CA 1
ATOM 1494 C C . LEU A 1 197 ? 21.062 2.352 10.43 1 98.31 197 LEU A C 1
ATOM 1496 O O . LEU A 1 197 ? 20.797 3.068 9.461 1 98.31 197 LEU A O 1
ATOM 1500 N N . PRO A 1 198 ? 22.172 2.619 11.203 1 98.56 198 PRO A N 1
ATOM 1501 C CA . PRO A 1 198 ? 22.969 3.811 10.906 1 98.56 198 PRO A CA 1
ATOM 1502 C C . PRO A 1 198 ? 23.531 3.807 9.492 1 98.56 198 PRO A C 1
ATOM 1504 O O . PRO A 1 198 ? 23.516 4.84 8.812 1 98.56 198 PRO A O 1
ATOM 1507 N N . ASP A 1 199 ? 23.984 2.656 9.016 1 98.25 199 ASP A N 1
ATOM 1508 C CA . ASP A 1 199 ? 24.547 2.557 7.676 1 98.25 199 ASP A CA 1
ATOM 1509 C C . ASP A 1 199 ? 23.484 2.805 6.609 1 98.25 199 ASP A C 1
ATOM 1511 O O . ASP A 1 199 ? 23.766 3.428 5.582 1 98.25 199 ASP A O 1
ATOM 1515 N N . VAL A 1 200 ? 22.297 2.299 6.805 1 98.62 200 VAL A N 1
ATOM 1516 C CA . VAL A 1 200 ? 21.203 2.527 5.863 1 98.62 200 VAL A CA 1
ATOM 1517 C C . VAL A 1 200 ? 20.875 4.016 5.812 1 98.62 200 VAL A C 1
ATOM 1519 O O . VAL A 1 200 ? 20.734 4.59 4.73 1 98.62 200 VAL A O 1
ATOM 1522 N N . ILE A 1 201 ? 20.766 4.664 6.969 1 98.75 201 ILE A N 1
ATOM 1523 C CA . ILE A 1 201 ? 20.391 6.074 7.066 1 98.75 201 ILE A CA 1
ATOM 1524 C C . ILE A 1 201 ? 21.453 6.938 6.391 1 98.75 201 ILE A C 1
ATOM 1526 O O . ILE A 1 201 ? 21.125 7.941 5.754 1 98.75 201 ILE A O 1
ATOM 1530 N N . ARG A 1 202 ? 22.703 6.551 6.418 1 98.31 202 ARG A N 1
ATOM 1531 C CA . ARG A 1 202 ? 23.812 7.32 5.867 1 98.31 202 ARG A CA 1
ATOM 1532 C C . ARG A 1 202 ? 23.703 7.43 4.348 1 98.31 202 ARG A C 1
ATOM 1534 O O . ARG A 1 202 ? 24.281 8.336 3.744 1 98.31 202 ARG A O 1
ATOM 1541 N N . ARG A 1 203 ? 22.891 6.574 3.729 1 97.62 203 ARG A N 1
ATOM 1542 C CA . ARG A 1 203 ? 22.734 6.566 2.279 1 97.62 203 ARG A CA 1
ATOM 1543 C C . ARG A 1 203 ? 21.703 7.605 1.842 1 97.62 203 ARG A C 1
ATOM 1545 O O . ARG A 1 203 ? 21.594 7.922 0.654 1 97.62 203 ARG A O 1
ATOM 1552 N N . ALA A 1 204 ? 20.969 8.188 2.666 1 98.62 204 ALA A N 1
ATOM 1553 C CA . ALA A 1 204 ? 19.734 8.906 2.365 1 98.62 204 ALA A CA 1
ATOM 1554 C C . ALA A 1 204 ? 20.016 10.32 1.865 1 98.62 204 ALA A C 1
ATOM 1556 O O . ALA A 1 204 ? 20.688 11.102 2.547 1 98.62 204 ALA A O 1
ATOM 1557 N N . ASP A 1 205 ? 19.516 10.633 0.631 1 98.81 205 ASP A N 1
ATOM 1558 C CA . ASP A 1 205 ? 19.375 12.031 0.241 1 98.81 205 ASP A CA 1
ATOM 1559 C C . ASP A 1 205 ? 18.266 12.719 1.051 1 98.81 205 ASP A C 1
ATOM 1561 O O . ASP A 1 205 ? 18.344 13.922 1.319 1 98.81 205 ASP A O 1
ATOM 1565 N N . ILE A 1 206 ? 17.266 11.984 1.348 1 98.94 206 ILE A N 1
ATOM 1566 C CA . ILE A 1 206 ? 16.109 12.406 2.133 1 98.94 206 ILE A CA 1
ATOM 1567 C C . ILE A 1 206 ? 15.852 11.391 3.246 1 98.94 206 ILE A C 1
ATOM 1569 O O . ILE A 1 206 ? 15.695 10.195 2.984 1 98.94 206 ILE A O 1
ATOM 1573 N N . ILE A 1 207 ? 15.883 11.82 4.473 1 98.94 207 ILE A N 1
ATOM 1574 C CA . ILE A 1 207 ? 15.586 10.961 5.609 1 98.94 207 ILE A CA 1
ATOM 1575 C C . ILE A 1 207 ? 14.281 11.414 6.273 1 98.94 207 ILE A C 1
ATOM 1577 O O . ILE A 1 207 ? 14.094 12.609 6.523 1 98.94 207 ILE A O 1
ATOM 1581 N N . VAL A 1 208 ? 13.336 10.5 6.473 1 98.94 208 VAL A N 1
ATOM 1582 C CA . VAL A 1 208 ? 12.094 10.766 7.188 1 98.94 208 VAL A CA 1
ATOM 1583 C C . VAL A 1 208 ? 12.07 9.961 8.484 1 98.94 208 VAL A C 1
ATOM 1585 O O . VAL A 1 208 ? 12.055 8.727 8.461 1 98.94 208 VAL A O 1
ATOM 1588 N N . GLY A 1 209 ? 12.117 10.641 9.617 1 98.75 209 GLY A N 1
ATOM 1589 C CA . GLY A 1 209 ? 11.914 10 10.906 1 98.75 209 GLY A CA 1
ATOM 1590 C C . GLY A 1 209 ? 10.453 9.836 11.266 1 98.75 209 GLY A C 1
ATOM 1591 O O . GLY A 1 209 ? 9.742 10.82 11.469 1 98.75 209 GLY A O 1
ATOM 1592 N N . ALA A 1 210 ? 9.984 8.594 11.367 1 97.62 210 ALA A N 1
ATOM 1593 C CA . ALA A 1 210 ? 8.586 8.266 11.594 1 97.62 210 ALA A CA 1
ATOM 1594 C C . ALA A 1 210 ? 8.445 7.098 12.57 1 97.62 210 ALA A C 1
ATOM 1596 O O . ALA A 1 210 ? 7.695 6.148 12.312 1 97.62 210 ALA A O 1
ATOM 1597 N N . LEU A 1 211 ? 9.117 7.078 13.68 1 95.38 211 LEU A N 1
ATOM 1598 C CA . LEU A 1 211 ? 9.117 5.895 14.531 1 95.38 211 LEU A CA 1
ATOM 1599 C C . LEU A 1 211 ? 8.508 6.203 15.898 1 95.38 211 LEU A C 1
ATOM 1601 O O . LEU A 1 211 ? 8.148 5.285 16.641 1 95.38 211 LEU A O 1
ATOM 1605 N N . GLY A 1 212 ? 8.359 7.465 16.281 1 94.31 212 GLY A N 1
ATOM 1606 C CA . GLY A 1 212 ? 7.719 7.82 17.531 1 94.31 212 GLY A CA 1
ATOM 1607 C C . GLY A 1 212 ? 8.609 7.594 18.734 1 94.31 212 GLY A C 1
ATOM 1608 O O . GLY A 1 212 ? 8.133 7.172 19.797 1 94.31 212 GLY A O 1
ATOM 1609 N N . LYS A 1 213 ? 9.906 7.805 18.609 1 97.25 213 LYS A N 1
ATOM 1610 C CA . LYS A 1 213 ? 10.898 7.734 19.688 1 97.25 213 LYS A CA 1
ATOM 1611 C C . LYS A 1 213 ? 11.773 8.977 19.703 1 97.25 213 LYS A C 1
ATOM 1613 O O . LYS A 1 213 ? 12.383 9.328 18.688 1 97.25 213 LYS A O 1
ATOM 1618 N N . PRO A 1 214 ? 11.828 9.672 20.859 1 97.75 214 PRO A N 1
ATOM 1619 C CA . PRO A 1 214 ? 12.539 10.953 20.922 1 97.75 214 PRO A CA 1
ATOM 1620 C C . PRO A 1 214 ? 14.023 10.812 20.609 1 97.75 214 PRO A C 1
ATOM 1622 O O . PRO A 1 214 ? 14.734 10.062 21.281 1 97.75 214 PRO A O 1
ATOM 1625 N N . GLU A 1 215 ? 14.477 11.516 19.516 1 98.25 215 GLU A N 1
ATOM 1626 C CA . GLU A 1 215 ? 15.867 11.648 19.109 1 98.25 215 GLU A CA 1
ATOM 1627 C C . GLU A 1 215 ? 16.531 10.281 18.969 1 98.25 215 GLU A C 1
ATOM 1629 O O . GLU A 1 215 ? 17.688 10.109 19.375 1 98.25 215 GLU A O 1
ATOM 1634 N N . PHE A 1 216 ? 15.711 9.336 18.562 1 98.5 216 PHE A N 1
ATOM 1635 C CA . PHE A 1 216 ? 16.234 7.992 18.328 1 98.5 216 PHE A CA 1
ATOM 1636 C C . PHE A 1 216 ? 17.281 8.016 17.219 1 98.5 216 PHE A C 1
ATOM 1638 O O . PHE A 1 216 ? 18.328 7.367 17.344 1 98.5 216 PHE A O 1
ATOM 1645 N N . ILE A 1 217 ? 17.016 8.742 16.125 1 98.75 217 ILE A N 1
ATOM 1646 C CA . ILE A 1 217 ? 17.938 8.859 15 1 98.75 217 ILE A CA 1
ATOM 1647 C C . ILE A 1 217 ? 19.016 9.883 15.336 1 98.75 217 ILE A C 1
ATOM 1649 O O . ILE A 1 217 ? 18.734 11.07 15.516 1 98.75 217 ILE A O 1
ATOM 1653 N N . LYS A 1 218 ? 20.234 9.438 15.367 1 98.56 218 LYS A N 1
ATOM 1654 C CA . LYS A 1 218 ? 21.359 10.289 15.758 1 98.56 218 LYS A CA 1
ATOM 1655 C C . LYS A 1 218 ? 21.859 11.117 14.578 1 98.56 218 LYS A C 1
ATOM 1657 O O . LYS A 1 218 ? 21.797 10.664 13.43 1 98.56 218 LYS A O 1
ATOM 1662 N N . GLY A 1 219 ? 22.344 12.273 14.898 1 98.06 219 GLY A N 1
ATOM 1663 C CA . GLY A 1 219 ? 22.828 13.195 13.875 1 98.06 219 GLY A CA 1
ATOM 1664 C C . GLY A 1 219 ? 23.969 12.625 13.055 1 98.06 219 GLY A C 1
ATOM 1665 O O . GLY A 1 219 ? 24.047 12.867 11.844 1 98.06 219 GLY A O 1
ATOM 1666 N N . ASP A 1 220 ? 24.828 11.906 13.664 1 97.69 220 ASP A N 1
ATOM 1667 C CA . ASP A 1 220 ? 26.031 11.406 12.992 1 97.69 220 ASP A CA 1
ATOM 1668 C C . ASP A 1 220 ? 25.672 10.289 12.008 1 97.69 220 ASP A C 1
ATOM 1670 O O . ASP A 1 220 ? 26.516 9.875 11.203 1 97.69 220 ASP A O 1
ATOM 1674 N N . TRP A 1 221 ? 24.406 9.781 12.094 1 98.62 221 TRP A N 1
ATOM 1675 C CA . TRP A 1 221 ? 23.969 8.781 11.125 1 98.62 221 TRP A CA 1
ATOM 1676 C C . TRP A 1 221 ? 23.609 9.438 9.797 1 98.62 221 TRP A C 1
ATOM 1678 O O . TRP A 1 221 ? 23.5 8.758 8.773 1 98.62 221 TRP A O 1
ATOM 1688 N N . ILE A 1 222 ? 23.391 10.734 9.766 1 98.69 222 ILE A N 1
ATOM 1689 C CA . ILE A 1 222 ? 22.844 11.445 8.625 1 98.69 222 ILE A CA 1
ATOM 1690 C C . ILE A 1 222 ? 23.969 12.086 7.816 1 98.69 222 ILE A C 1
ATOM 1692 O O . ILE A 1 222 ? 24.812 12.789 8.375 1 98.69 222 ILE A O 1
ATOM 1696 N N . ARG A 1 223 ? 23.953 11.875 6.574 1 98.25 223 ARG A N 1
ATOM 1697 C CA . ARG A 1 223 ? 25.031 12.406 5.746 1 98.25 223 ARG A CA 1
ATOM 1698 C C . ARG A 1 223 ? 24.891 13.914 5.562 1 98.25 223 ARG A C 1
ATOM 1700 O O . ARG A 1 223 ? 23.797 14.461 5.672 1 98.25 223 ARG A O 1
ATOM 1707 N N . ASP A 1 224 ? 25.969 14.484 5.191 1 98.12 224 ASP A N 1
ATOM 1708 C CA . ASP A 1 224 ? 25.953 15.914 4.891 1 98.12 224 ASP A CA 1
ATOM 1709 C C . ASP A 1 224 ? 25.094 16.203 3.666 1 98.12 224 ASP A C 1
ATOM 1711 O O . ASP A 1 224 ? 25.109 15.453 2.689 1 98.12 224 ASP A O 1
ATOM 1715 N N . GLY A 1 225 ? 24.344 17.25 3.729 1 98.31 225 GLY A N 1
ATOM 1716 C CA . GLY A 1 225 ? 23.562 17.688 2.58 1 98.31 225 GLY A CA 1
ATOM 1717 C C . GLY A 1 225 ? 22.219 17 2.471 1 98.31 225 GLY A C 1
ATOM 1718 O O . GLY A 1 225 ? 21.438 17.266 1.548 1 98.31 225 GLY A O 1
ATOM 1719 N N . ALA A 1 226 ? 21.859 16.156 3.4 1 98.75 226 ALA A N 1
ATOM 1720 C CA . ALA A 1 226 ? 20.578 15.438 3.363 1 98.75 226 ALA A CA 1
ATOM 1721 C C . ALA A 1 226 ? 19.422 16.375 3.662 1 98.75 226 ALA A C 1
ATOM 1723 O O . ALA A 1 226 ? 19.594 17.422 4.309 1 98.75 226 ALA A O 1
ATOM 1724 N N . VAL A 1 227 ? 18.266 16.078 3.104 1 98.94 227 VAL A N 1
ATOM 1725 C CA . VAL A 1 227 ? 17.016 16.672 3.549 1 98.94 227 VAL A CA 1
ATOM 1726 C C . VAL A 1 227 ? 16.453 15.875 4.727 1 98.94 227 VAL A C 1
ATOM 1728 O O . VAL A 1 227 ? 16.312 14.656 4.645 1 98.94 227 VAL A O 1
ATOM 1731 N N . VAL A 1 228 ? 16.188 16.578 5.824 1 98.88 228 VAL A N 1
ATOM 1732 C CA . VAL A 1 228 ? 15.805 15.914 7.074 1 98.88 228 VAL A CA 1
ATOM 1733 C C . VAL A 1 228 ? 14.359 16.25 7.41 1 98.88 228 VAL A C 1
ATOM 1735 O O . VAL A 1 228 ? 14.039 17.406 7.715 1 98.88 228 VAL A O 1
ATOM 1738 N N . VAL A 1 229 ? 13.477 15.242 7.355 1 98.94 229 VAL A N 1
ATOM 1739 C CA . VAL A 1 229 ? 12.07 15.398 7.695 1 98.94 229 VAL A CA 1
ATOM 1740 C C . VAL A 1 229 ? 11.766 14.648 8.992 1 98.94 229 VAL A C 1
ATOM 1742 O O . VAL A 1 229 ? 11.875 13.422 9.047 1 98.94 229 VAL A O 1
ATOM 1745 N N . ASP A 1 230 ? 11.398 15.344 10 1 98.81 230 ASP A N 1
ATOM 1746 C CA . ASP A 1 230 ? 11.109 14.758 11.305 1 98.81 230 ASP A CA 1
ATOM 1747 C C . ASP A 1 230 ? 9.609 14.758 11.586 1 98.81 230 ASP A C 1
ATOM 1749 O O . ASP A 1 230 ? 9.039 15.805 11.914 1 98.81 230 ASP A O 1
ATOM 1753 N N . ALA A 1 231 ? 8.977 13.578 11.516 1 98.19 231 ALA A N 1
ATOM 1754 C CA . ALA A 1 231 ? 7.527 13.461 11.688 1 98.19 231 ALA A CA 1
ATOM 1755 C C . ALA A 1 231 ? 7.172 13.172 13.148 1 98.19 231 ALA A C 1
ATOM 1757 O O . ALA A 1 231 ? 5.996 12.992 13.477 1 98.19 231 ALA A O 1
ATOM 1758 N N . GLY A 1 232 ? 8.188 13.109 13.984 1 96.75 232 GLY A N 1
ATOM 1759 C CA . GLY A 1 232 ? 7.945 12.844 15.398 1 96.75 232 GLY A CA 1
ATOM 1760 C C . GLY A 1 232 ? 7.754 14.109 16.203 1 96.75 232 GLY A C 1
ATOM 1761 O O . GLY A 1 232 ? 8.336 15.156 15.898 1 96.75 232 GLY A O 1
ATOM 1762 N N . TYR A 1 233 ? 6.934 13.984 17.281 1 94.56 233 TYR A N 1
ATOM 1763 C CA . TYR A 1 233 ? 6.801 15.031 18.297 1 94.56 233 TYR A CA 1
ATOM 1764 C C . TYR A 1 233 ? 6.707 14.43 19.688 1 94.56 233 TYR A C 1
ATOM 1766 O O . TYR A 1 233 ? 5.91 13.516 19.938 1 94.56 233 TYR A O 1
ATOM 1774 N N . HIS A 1 234 ? 7.508 14.977 20.531 1 94.75 234 HIS A N 1
ATOM 1775 C CA . HIS A 1 234 ? 7.543 14.555 21.922 1 94.75 234 HIS A CA 1
ATOM 1776 C C . HIS A 1 234 ? 7.598 15.75 22.859 1 94.75 234 HIS A C 1
ATOM 1778 O O . HIS A 1 234 ? 7.961 16.859 22.453 1 94.75 234 HIS A O 1
ATOM 1784 N N . PRO A 1 235 ? 7.125 15.484 24.141 1 91.31 235 PRO A N 1
ATOM 1785 C CA . PRO A 1 235 ? 7.211 16.578 25.125 1 91.31 235 PRO A CA 1
ATOM 1786 C C . PRO A 1 235 ? 8.578 17.234 25.141 1 91.31 235 PRO A C 1
ATOM 1788 O O . PRO A 1 235 ? 9.609 16.562 25.062 1 91.31 235 PRO A O 1
ATOM 1791 N N . GLY A 1 236 ? 8.578 18.531 25.203 1 92.5 236 GLY A N 1
ATOM 1792 C CA . GLY A 1 236 ? 9.812 19.297 25.203 1 92.5 236 GLY A CA 1
ATOM 1793 C C . GLY A 1 236 ? 10.203 19.812 23.812 1 92.5 236 GLY A C 1
ATOM 1794 O O . GLY A 1 236 ? 11.227 20.469 23.656 1 92.5 236 GLY A O 1
ATOM 1795 N N . GLY A 1 237 ? 9.367 19.5 22.922 1 93.75 237 GLY A N 1
ATOM 1796 C CA . GLY A 1 237 ? 9.578 20.031 21.578 1 93.75 237 GLY A CA 1
ATOM 1797 C C . GLY A 1 237 ? 10.672 19.297 20.812 1 93.75 237 GLY A C 1
ATOM 1798 O O . GLY A 1 237 ? 11.43 19.922 20.062 1 93.75 237 GLY A O 1
ATOM 1799 N N . VAL A 1 238 ? 10.828 18.031 21.047 1 95.94 238 VAL A N 1
ATOM 1800 C CA . VAL A 1 238 ? 11.828 17.234 20.344 1 95.94 238 VAL A CA 1
ATOM 1801 C C . VAL A 1 238 ? 11.133 16.234 19.438 1 95.94 238 VAL A C 1
ATOM 1803 O O . VAL A 1 238 ? 10.008 15.812 19.703 1 95.94 238 VAL A O 1
ATOM 1806 N N . GLY A 1 239 ? 11.828 15.875 18.344 1 98 239 GLY A N 1
ATOM 1807 C CA . GLY A 1 239 ? 11.305 14.891 17.406 1 98 239 GLY A CA 1
ATOM 1808 C C . GLY A 1 239 ? 12.016 13.555 17.5 1 98 239 GLY A C 1
ATOM 1809 O O . GLY A 1 239 ? 12.555 13.195 18.547 1 98 239 GLY A O 1
ATOM 1810 N N . ASP A 1 240 ? 11.906 12.805 16.438 1 98.62 240 ASP A N 1
ATOM 1811 C CA . ASP A 1 240 ? 12.523 11.484 16.328 1 98.62 240 ASP A CA 1
ATOM 1812 C C . ASP A 1 240 ? 14.008 11.594 16 1 98.62 240 ASP A C 1
ATOM 1814 O O . ASP A 1 240 ? 14.758 10.633 16.156 1 98.62 240 ASP A O 1
ATOM 1818 N N . ILE A 1 241 ? 14.445 12.805 15.5 1 98.81 241 ILE A N 1
ATOM 1819 C CA . ILE A 1 241 ? 15.797 13 14.992 1 98.81 241 ILE A CA 1
ATOM 1820 C C . ILE A 1 241 ? 16.531 14.023 15.844 1 98.81 241 ILE A C 1
ATOM 1822 O O . ILE A 1 241 ? 15.953 15.047 16.219 1 98.81 241 ILE A O 1
ATOM 1826 N N . GLU A 1 242 ? 17.781 13.742 16.125 1 98.19 242 GLU A N 1
ATOM 1827 C CA . GLU A 1 242 ? 18.625 14.719 16.797 1 98.19 242 GLU A CA 1
ATOM 1828 C C . GLU A 1 242 ? 18.938 15.898 15.883 1 98.19 242 GLU A C 1
ATOM 1830 O O . GLU A 1 242 ? 20.062 16.047 15.398 1 98.19 242 GLU A O 1
ATOM 1835 N N . LEU A 1 243 ? 18 16.75 15.836 1 97.38 243 LEU A N 1
ATOM 1836 C CA . LEU A 1 243 ? 18.031 17.828 14.852 1 97.38 243 LEU A CA 1
ATOM 1837 C C . LEU A 1 243 ? 19.172 18.797 15.133 1 97.38 243 LEU A C 1
ATOM 1839 O O . LEU A 1 243 ? 19.812 19.297 14.203 1 97.38 243 LEU A O 1
ATOM 1843 N N . SER A 1 244 ? 19.453 19.078 16.359 1 96.62 244 SER A N 1
ATOM 1844 C CA . SER A 1 244 ? 20.484 20.047 16.734 1 96.62 244 SER A CA 1
ATOM 1845 C C . SER A 1 244 ? 21.844 19.641 16.188 1 96.62 244 SER A C 1
ATOM 1847 O O . SER A 1 244 ? 22.672 20.516 15.875 1 96.62 244 SER A O 1
ATOM 1849 N N . ALA A 1 245 ? 22.031 18.375 16.016 1 96.88 245 ALA A N 1
ATOM 1850 C CA . ALA A 1 245 ? 23.312 17.859 15.555 1 96.88 245 ALA A CA 1
ATOM 1851 C C . ALA A 1 245 ? 23.422 17.922 14.039 1 96.88 245 ALA A C 1
ATOM 1853 O O . ALA A 1 245 ? 24.516 17.734 13.484 1 96.88 245 ALA A O 1
ATOM 1854 N N . VAL A 1 246 ? 22.344 18.281 13.305 1 96.62 246 VAL A N 1
ATOM 1855 C CA . VAL A 1 246 ? 22.375 18.094 11.859 1 96.62 246 VAL A CA 1
ATOM 1856 C C . VAL A 1 246 ? 22.047 19.406 11.164 1 96.62 246 VAL A C 1
ATOM 1858 O O . VAL A 1 246 ? 22.344 19.594 9.977 1 96.62 246 VAL A O 1
ATOM 1861 N N . ILE A 1 247 ? 21.484 20.406 11.781 1 96.12 247 ILE A N 1
ATOM 1862 C CA . ILE A 1 247 ? 20.969 21.625 11.18 1 96.12 247 ILE A CA 1
ATOM 1863 C C . ILE A 1 247 ? 22.109 22.391 10.516 1 96.12 247 ILE A C 1
ATOM 1865 O O . ILE A 1 247 ? 21.891 23.078 9.516 1 96.12 247 ILE A O 1
ATOM 1869 N N . GLY A 1 248 ? 23.312 22.219 10.984 1 95.81 248 GLY A N 1
ATOM 1870 C CA . GLY A 1 248 ? 24.438 22.969 10.438 1 95.81 248 GLY A CA 1
ATOM 1871 C C . GLY A 1 248 ? 25.016 22.312 9.195 1 95.81 248 GLY A C 1
ATOM 1872 O O . GLY A 1 248 ? 25.859 22.906 8.516 1 95.81 248 GLY A O 1
ATOM 1873 N N . ARG A 1 249 ? 24.547 21.125 8.859 1 96.06 249 ARG A N 1
ATOM 1874 C CA . ARG A 1 249 ? 25.219 20.438 7.766 1 96.06 249 ARG A CA 1
ATOM 1875 C C . ARG A 1 249 ? 24.203 19.812 6.82 1 96.06 249 ARG A C 1
ATOM 1877 O O . ARG A 1 249 ? 24.578 19.234 5.793 1 96.06 249 ARG A O 1
ATOM 1884 N N . CYS A 1 250 ? 22.922 19.844 7.082 1 98.06 250 CYS A N 1
ATOM 1885 C CA . CYS A 1 250 ? 21.906 19.328 6.172 1 98.06 250 CYS A CA 1
ATOM 1886 C C . CYS A 1 250 ? 21.469 20.391 5.172 1 98.06 250 CYS A C 1
ATOM 1888 O O . CYS A 1 250 ? 21.766 21.562 5.344 1 98.06 250 CYS A O 1
ATOM 1890 N N . ALA A 1 251 ? 20.844 19.938 4.098 1 98.5 251 ALA A N 1
ATOM 1891 C CA . ALA A 1 251 ? 20.375 20.859 3.059 1 98.5 251 ALA A CA 1
ATOM 1892 C C . ALA A 1 251 ? 19.094 21.547 3.475 1 98.5 251 ALA A C 1
ATOM 1894 O O . ALA A 1 251 ? 18.891 22.734 3.188 1 98.5 251 ALA A O 1
ATOM 1895 N N . ALA A 1 252 ? 18.219 20.844 4.09 1 98.81 252 ALA A N 1
ATOM 1896 C CA . ALA A 1 252 ? 16.906 21.312 4.547 1 98.81 252 ALA A CA 1
ATOM 1897 C C . ALA A 1 252 ? 16.406 20.469 5.715 1 98.81 252 ALA A C 1
ATOM 1899 O O . ALA A 1 252 ? 16.844 19.328 5.902 1 98.81 252 ALA A O 1
ATOM 1900 N N . TYR A 1 253 ? 15.609 21.031 6.535 1 98.75 253 TYR A N 1
ATOM 1901 C CA . TYR A 1 253 ? 15.047 20.266 7.641 1 98.75 253 TYR A CA 1
ATOM 1902 C C . TYR A 1 253 ? 13.68 20.812 8.047 1 98.75 253 TYR A C 1
ATOM 1904 O O . TYR A 1 253 ? 13.383 21.984 7.812 1 98.75 253 TYR A O 1
ATOM 1912 N N . THR A 1 254 ? 12.797 19.969 8.539 1 98.81 254 THR A N 1
ATOM 1913 C CA . THR A 1 254 ? 11.57 20.406 9.195 1 98.81 254 THR A CA 1
ATOM 1914 C C . THR A 1 254 ? 11.828 20.703 10.672 1 98.81 254 THR A C 1
ATOM 1916 O O . THR A 1 254 ? 12.281 19.828 11.422 1 98.81 254 THR A O 1
ATOM 1919 N N . PRO A 1 255 ? 11.477 21.875 11.086 1 98.38 255 PRO A N 1
ATOM 1920 C CA . PRO A 1 255 ? 11.641 22.156 12.516 1 98.38 255 PRO A CA 1
ATOM 1921 C C . PRO A 1 255 ? 10.641 21.375 13.383 1 98.38 255 PRO A C 1
ATOM 1923 O O . PRO A 1 255 ? 9.562 21.016 12.906 1 98.38 255 PRO A O 1
ATOM 1926 N N . VAL A 1 256 ? 11 21.156 14.594 1 97.38 256 VAL A N 1
ATOM 1927 C CA . VAL A 1 256 ? 10.125 20.562 15.602 1 97.38 256 VAL A CA 1
ATOM 1928 C C . VAL A 1 256 ? 10.086 21.438 16.844 1 97.38 256 VAL A C 1
ATOM 1930 O O . VAL A 1 256 ? 11.086 21.578 17.547 1 97.38 256 VAL A O 1
ATOM 1933 N N . PRO A 1 257 ? 9.086 21.984 17.188 1 96.38 257 PRO A N 1
ATOM 1934 C CA . PRO A 1 257 ? 7.82 22.016 16.453 1 96.38 257 PRO A CA 1
ATOM 1935 C C . PRO A 1 257 ? 7.855 22.984 15.266 1 96.38 257 PRO A C 1
ATOM 1937 O O . PRO A 1 257 ? 8.836 23.719 15.094 1 96.38 257 PRO A O 1
ATOM 1940 N N . GLY A 1 258 ? 6.773 22.891 14.414 1 97.62 258 GLY A N 1
ATOM 1941 C CA . GLY A 1 258 ? 6.57 23.953 13.438 1 97.62 258 GLY A CA 1
ATOM 1942 C C . GLY A 1 258 ? 6.738 23.469 12 1 97.62 258 GLY A C 1
ATOM 1943 O O . GLY A 1 258 ? 6.473 24.219 11.062 1 97.62 258 GLY A O 1
ATOM 1944 N N . GLY A 1 259 ? 7.195 22.297 11.836 1 98.12 259 GLY A N 1
ATOM 1945 C CA . GLY A 1 259 ? 7.375 21.75 10.5 1 98.12 259 GLY A CA 1
ATOM 1946 C C . GLY A 1 259 ? 6.223 20.875 10.047 1 98.12 259 GLY A C 1
ATOM 1947 O O . GLY A 1 259 ? 5.281 21.359 9.414 1 98.12 259 GLY A O 1
ATOM 1948 N N . VAL A 1 260 ? 6.234 19.594 10.484 1 98.38 260 VAL A N 1
ATOM 1949 C CA . VAL A 1 260 ? 5.316 18.562 9.984 1 98.38 260 VAL A CA 1
ATOM 1950 C C . VAL A 1 260 ? 3.953 18.734 10.656 1 98.38 260 VAL A C 1
ATOM 1952 O O . VAL A 1 260 ? 2.914 18.609 10 1 98.38 260 VAL A O 1
ATOM 1955 N N . GLY A 1 261 ? 3.898 19.047 11.922 1 96.25 261 GLY A N 1
ATOM 1956 C CA . GLY A 1 261 ? 2.67 19.156 12.695 1 96.25 261 GLY A CA 1
ATOM 1957 C C . GLY A 1 261 ? 1.652 20.094 12.086 1 96.25 261 GLY A C 1
ATOM 1958 O O . GLY A 1 261 ? 0.543 19.688 11.742 1 96.25 261 GLY A O 1
ATOM 1959 N N . PRO A 1 262 ? 1.972 21.359 11.961 1 96.88 262 PRO A N 1
ATOM 1960 C CA . PRO A 1 262 ? 1.049 22.312 11.344 1 96.88 262 PRO A CA 1
ATOM 1961 C C . PRO A 1 262 ? 0.558 21.859 9.977 1 96.88 262 PRO A C 1
ATOM 1963 O O . PRO A 1 262 ? -0.608 22.078 9.633 1 96.88 262 PRO A O 1
ATOM 1966 N N . MET A 1 263 ? 1.4 21.203 9.227 1 98.25 263 MET A N 1
ATOM 1967 C CA . MET A 1 263 ? 1.034 20.75 7.883 1 98.25 263 MET A CA 1
ATOM 1968 C C . MET A 1 263 ? 0.065 19.578 7.945 1 98.25 263 MET A C 1
ATOM 1970 O O . MET A 1 263 ? -0.738 19.375 7.031 1 98.25 263 MET A O 1
ATOM 1974 N N . THR A 1 264 ? 0.173 18.75 9.023 1 97.69 264 THR A N 1
ATOM 1975 C CA . THR A 1 264 ? -0.777 17.656 9.219 1 97.69 264 THR A CA 1
ATOM 1976 C C . THR A 1 264 ? -2.201 18.188 9.328 1 97.69 264 THR A C 1
ATOM 1978 O O . THR A 1 264 ? -3.096 17.75 8.602 1 97.69 264 THR A O 1
ATOM 1981 N N . ILE A 1 265 ? -2.385 19.188 10.141 1 97.06 265 ILE A N 1
ATOM 1982 C CA . ILE A 1 265 ? -3.703 19.766 10.367 1 97.06 265 ILE A CA 1
ATOM 1983 C C . ILE A 1 265 ? -4.176 20.484 9.102 1 97.06 265 ILE A C 1
ATOM 1985 O O . ILE A 1 265 ? -5.312 20.297 8.664 1 97.06 265 ILE A O 1
ATOM 1989 N N . ALA A 1 266 ? -3.301 21.281 8.523 1 98.12 266 ALA A N 1
ATOM 1990 C CA . ALA A 1 266 ? -3.65 22.016 7.309 1 98.12 266 ALA A CA 1
ATOM 1991 C C . ALA A 1 266 ? -4.074 21.062 6.195 1 98.12 266 ALA A C 1
ATOM 1993 O O . ALA A 1 266 ? -5.016 21.344 5.453 1 98.12 266 ALA A O 1
ATOM 1994 N N . THR A 1 267 ? -3.363 19.953 6.074 1 98.69 267 THR A N 1
ATOM 1995 C CA . THR A 1 267 ? -3.67 18.969 5.043 1 98.69 267 THR A CA 1
ATOM 1996 C C . THR A 1 267 ? -5.02 18.312 5.309 1 98.69 267 THR A C 1
ATOM 1998 O O . THR A 1 267 ? -5.812 18.109 4.383 1 98.69 267 THR A O 1
ATOM 2001 N N . LEU A 1 268 ? -5.277 17.969 6.559 1 98.56 268 LEU A N 1
ATOM 2002 C CA . LEU A 1 268 ? -6.574 17.422 6.938 1 98.56 268 LEU A CA 1
ATOM 2003 C C . LEU A 1 268 ? -7.703 18.359 6.512 1 98.56 268 LEU A C 1
ATOM 2005 O O . LEU A 1 268 ? -8.688 17.922 5.906 1 98.56 268 LEU A O 1
ATOM 2009 N N . ILE A 1 269 ? -7.578 19.625 6.789 1 98.5 269 ILE A N 1
ATOM 2010 C CA . ILE A 1 269 ? -8.586 20.625 6.445 1 98.5 269 ILE A CA 1
ATOM 2011 C C . ILE A 1 269 ? -8.695 20.75 4.93 1 98.5 269 ILE A C 1
ATOM 2013 O O . ILE A 1 269 ? -9.797 20.75 4.379 1 98.5 269 ILE A O 1
ATOM 2017 N N . ALA A 1 270 ? -7.562 20.812 4.281 1 98.69 270 ALA A N 1
ATOM 2018 C CA . ALA A 1 270 ? -7.547 20.938 2.826 1 98.69 270 ALA A CA 1
ATOM 2019 C C . ALA A 1 270 ? -8.266 19.781 2.162 1 98.69 270 ALA A C 1
ATOM 2021 O O . ALA A 1 270 ? -9.031 19.969 1.212 1 98.69 270 ALA A O 1
ATOM 2022 N N . GLN A 1 271 ? -8.008 18.609 2.646 1 98.75 271 GLN A N 1
ATOM 2023 C CA . GLN A 1 271 ? -8.641 17.422 2.08 1 98.75 271 GLN A CA 1
ATOM 2024 C C . GLN A 1 271 ? -10.141 17.406 2.348 1 98.75 271 GLN A C 1
ATOM 2026 O O . GLN A 1 271 ? -10.922 16.938 1.52 1 98.75 271 GLN A O 1
ATOM 2031 N N . THR A 1 272 ? -10.57 17.953 3.467 1 98.75 272 THR A N 1
ATOM 2032 C CA . THR A 1 272 ? -11.992 18.094 3.754 1 98.75 272 THR A CA 1
ATOM 2033 C C . THR A 1 272 ? -12.633 19.094 2.789 1 98.75 272 THR A C 1
ATOM 2035 O O . THR A 1 272 ? -13.734 18.859 2.289 1 98.75 272 THR A O 1
ATOM 2038 N N . VAL A 1 273 ? -11.961 20.172 2.555 1 98.56 273 VAL A N 1
ATOM 2039 C CA . VAL A 1 273 ? -12.438 21.172 1.597 1 98.56 273 VAL A CA 1
ATOM 2040 C C . VAL A 1 273 ? -12.594 20.531 0.221 1 98.56 273 VAL A C 1
ATOM 2042 O O . VAL A 1 273 ? -13.609 20.719 -0.45 1 98.56 273 VAL A O 1
ATOM 2045 N N . GLU A 1 274 ? -11.586 19.766 -0.168 1 98.44 274 GLU A N 1
ATOM 2046 C CA . GLU A 1 274 ? -11.641 19.078 -1.453 1 98.44 274 GLU A CA 1
ATOM 2047 C C . GLU A 1 274 ? -12.836 18.125 -1.523 1 98.44 274 GLU A C 1
ATOM 2049 O O . GLU A 1 274 ? -13.523 18.062 -2.543 1 98.44 274 GLU A O 1
ATOM 2054 N N . ALA A 1 275 ? -13.016 17.375 -0.47 1 98.5 275 ALA A N 1
ATOM 2055 C CA . ALA A 1 275 ? -14.164 16.484 -0.41 1 98.5 275 ALA A CA 1
ATOM 2056 C C . ALA A 1 275 ? -15.477 17.234 -0.581 1 98.5 275 ALA A C 1
ATOM 2058 O O . ALA A 1 275 ? -16.375 16.781 -1.29 1 98.5 275 ALA A O 1
ATOM 2059 N N . ALA A 1 276 ? -15.578 18.359 0.044 1 98.12 276 ALA A N 1
ATOM 2060 C CA . ALA A 1 276 ? -16.781 19.203 -0.035 1 98.12 276 ALA A CA 1
ATOM 2061 C C . ALA A 1 276 ? -16.969 19.75 -1.446 1 98.12 276 ALA A C 1
ATOM 2063 O O . ALA A 1 276 ? -18.094 19.828 -1.938 1 98.12 276 ALA A O 1
ATOM 2064 N N . GLU A 1 277 ? -15.859 20.172 -2.023 1 98.25 277 GLU A N 1
ATOM 2065 C CA . GLU A 1 277 ? -15.93 20.641 -3.398 1 98.25 277 GLU A CA 1
ATOM 2066 C C . GLU A 1 277 ? -16.484 19.578 -4.332 1 98.25 277 GLU A C 1
ATOM 2068 O O . GLU A 1 277 ? -17.359 19.859 -5.156 1 98.25 277 GLU A O 1
ATOM 2073 N N . LYS A 1 278 ? -15.969 18.391 -4.203 1 97.12 278 LYS A N 1
ATOM 2074 C CA . LYS A 1 278 ? -16.438 17.281 -5.02 1 97.12 278 LYS A CA 1
ATOM 2075 C C . LYS A 1 278 ? -17.922 17.031 -4.812 1 97.12 278 LYS A C 1
ATOM 2077 O O . LYS A 1 278 ? -18.672 16.844 -5.781 1 97.12 278 LYS A O 1
ATOM 2082 N N . ALA A 1 279 ? -18.344 17.031 -3.551 1 96.12 279 ALA A N 1
ATOM 2083 C CA . ALA A 1 279 ? -19.75 16.797 -3.219 1 96.12 279 ALA A CA 1
ATOM 2084 C C . ALA A 1 279 ? -20.641 17.891 -3.799 1 96.12 279 ALA A C 1
ATOM 2086 O O . ALA A 1 279 ? -21.797 17.625 -4.176 1 96.12 279 ALA A O 1
ATOM 2087 N N . ALA A 1 280 ? -20.125 19.078 -3.906 1 94.81 280 ALA A N 1
ATOM 2088 C CA . ALA A 1 280 ? -20.891 20.234 -4.383 1 94.81 280 ALA A CA 1
ATOM 2089 C C . ALA A 1 280 ? -20.797 20.359 -5.898 1 94.81 280 ALA A C 1
ATOM 2091 O O . ALA A 1 280 ? -21.438 21.219 -6.492 1 94.81 280 ALA A O 1
ATOM 2092 N N . GLY A 1 281 ? -19.969 19.5 -6.516 1 93.56 281 GLY A N 1
ATOM 2093 C CA . GLY A 1 281 ? -19.812 19.547 -7.961 1 93.56 281 GLY A CA 1
ATOM 2094 C C . GLY A 1 281 ? -18.984 20.719 -8.438 1 93.56 281 GLY A C 1
ATOM 2095 O O . GLY A 1 281 ? -19.281 21.312 -9.484 1 93.56 281 GLY A O 1
ATOM 2096 N N . ILE A 1 282 ? -18.172 21.172 -7.629 1 90.25 282 ILE A N 1
ATOM 2097 C CA . ILE A 1 282 ? -17.297 22.281 -7.988 1 90.25 282 ILE A CA 1
ATOM 2098 C C . ILE A 1 282 ? -15.906 21.75 -8.359 1 90.25 282 ILE A C 1
ATOM 2100 O O . ILE A 1 282 ? -15.484 20.703 -7.859 1 90.25 282 ILE A O 1
ATOM 2104 N N . MET B 1 1 ? 30 -22.859 -2.545 1 60.38 1 MET B N 1
ATOM 2105 C CA . MET B 1 1 ? 28.875 -23.719 -2.221 1 60.38 1 MET B CA 1
ATOM 2106 C C . MET B 1 1 ? 27.781 -23.609 -3.283 1 60.38 1 MET B C 1
ATOM 2108 O O . MET B 1 1 ? 27.641 -22.578 -3.934 1 60.38 1 MET B O 1
ATOM 2112 N N . SER B 1 2 ? 27.203 -24.75 -3.648 1 85.75 2 SER B N 1
ATOM 2113 C CA . SER B 1 2 ? 26.25 -24.797 -4.746 1 85.75 2 SER B CA 1
ATOM 2114 C C . SER B 1 2 ? 24.953 -24.062 -4.375 1 85.75 2 SER B C 1
ATOM 2116 O O . SER B 1 2 ? 24.469 -24.203 -3.254 1 85.75 2 SER B O 1
ATOM 2118 N N . ALA B 1 3 ? 24.516 -23.156 -5.172 1 94.5 3 ALA B N 1
ATOM 2119 C CA . ALA B 1 3 ? 23.297 -22.375 -4.941 1 94.5 3 ALA B CA 1
ATOM 2120 C C . ALA B 1 3 ? 22.094 -23.266 -4.75 1 94.5 3 ALA B C 1
ATOM 2122 O O . ALA B 1 3 ? 21.969 -24.312 -5.391 1 94.5 3 ALA B O 1
ATOM 2123 N N . ILE B 1 4 ? 21.266 -23.016 -3.795 1 97.62 4 ILE B N 1
ATOM 2124 C CA . ILE B 1 4 ? 19.969 -23.672 -3.646 1 97.62 4 ILE B CA 1
ATOM 2125 C C . ILE B 1 4 ? 19.047 -23.281 -4.801 1 97.62 4 ILE B C 1
ATOM 2127 O O . ILE B 1 4 ? 18.859 -22.094 -5.066 1 97.62 4 ILE B O 1
ATOM 2131 N N . VAL B 1 5 ? 18.578 -24.266 -5.5 1 98.44 5 VAL B N 1
ATOM 2132 C CA . VAL B 1 5 ? 17.594 -24 -6.547 1 98.44 5 VAL B CA 1
ATOM 2133 C C . VAL B 1 5 ? 16.203 -23.891 -5.934 1 98.44 5 VAL B C 1
ATOM 2135 O O . VAL B 1 5 ? 15.703 -24.844 -5.332 1 98.44 5 VAL B O 1
ATOM 2138 N N . LEU B 1 6 ? 15.617 -22.75 -5.965 1 98.69 6 LEU B N 1
ATOM 2139 C CA . LEU B 1 6 ? 14.234 -22.578 -5.551 1 98.69 6 LEU B CA 1
ATOM 2140 C C . LEU B 1 6 ? 13.273 -23.109 -6.613 1 98.69 6 LEU B C 1
ATOM 2142 O O . LEU B 1 6 ? 12.727 -22.328 -7.398 1 98.69 6 LEU B O 1
ATOM 2146 N N . ASP B 1 7 ? 13 -24.359 -6.539 1 98.75 7 ASP B N 1
ATOM 2147 C CA . ASP B 1 7 ? 12.289 -25.109 -7.57 1 98.75 7 ASP B CA 1
ATOM 2148 C C . ASP B 1 7 ? 10.781 -24.938 -7.426 1 98.75 7 ASP B C 1
ATOM 2150 O O . ASP B 1 7 ? 10.141 -25.688 -6.68 1 98.75 7 ASP B O 1
ATOM 2154 N N . GLY B 1 8 ? 10.25 -24.016 -8.195 1 98.69 8 GLY B N 1
ATOM 2155 C CA . GLY B 1 8 ? 8.828 -23.734 -8.125 1 98.69 8 GLY B CA 1
ATOM 2156 C C . GLY B 1 8 ? 7.969 -24.828 -8.703 1 98.69 8 GLY B C 1
ATOM 2157 O O . GLY B 1 8 ? 6.848 -25.062 -8.242 1 98.69 8 GLY B O 1
ATOM 2158 N N . LYS B 1 9 ? 8.5 -25.484 -9.695 1 98.06 9 LYS B N 1
ATOM 2159 C CA . LYS B 1 9 ? 7.762 -26.578 -10.312 1 98.06 9 LYS B CA 1
ATOM 2160 C C . LYS B 1 9 ? 7.535 -27.719 -9.32 1 98.06 9 LYS B C 1
ATOM 2162 O O . LYS B 1 9 ? 6.414 -28.203 -9.172 1 98.06 9 LYS B O 1
ATOM 2167 N N . ALA B 1 10 ? 8.602 -28.109 -8.672 1 98.5 10 ALA B N 1
ATOM 2168 C CA . ALA B 1 10 ? 8.508 -29.188 -7.691 1 98.5 10 ALA B CA 1
ATOM 2169 C C . ALA B 1 10 ? 7.566 -28.828 -6.555 1 98.5 10 ALA B C 1
ATOM 2171 O O . ALA B 1 10 ? 6.723 -29.625 -6.152 1 98.5 10 ALA B O 1
ATOM 2172 N N . TYR B 1 11 ? 7.715 -27.641 -6.02 1 98.69 11 TYR B N 1
ATOM 2173 C CA . TYR B 1 11 ? 6.875 -27.234 -4.895 1 98.69 11 TYR B CA 1
ATOM 2174 C C . TYR B 1 11 ? 5.426 -27.078 -5.332 1 98.69 11 TYR B C 1
ATOM 2176 O O . TYR B 1 11 ? 4.504 -27.406 -4.578 1 98.69 11 TYR B O 1
ATOM 2184 N N . ALA B 1 12 ? 5.156 -26.547 -6.52 1 98.31 12 ALA B N 1
ATOM 2185 C CA . ALA B 1 12 ? 3.795 -26.422 -7.039 1 98.31 12 ALA B CA 1
ATOM 2186 C C . ALA B 1 12 ? 3.107 -27.781 -7.086 1 98.31 12 ALA B C 1
ATOM 2188 O O . ALA B 1 12 ? 1.926 -27.906 -6.75 1 98.31 12 ALA B O 1
ATOM 2189 N N . LYS B 1 13 ? 3.84 -28.781 -7.504 1 97.75 13 LYS B N 1
ATOM 2190 C CA . LYS B 1 13 ? 3.291 -30.125 -7.562 1 97.75 13 LYS B CA 1
ATOM 2191 C C . LYS B 1 13 ? 2.91 -30.625 -6.172 1 97.75 13 LYS B C 1
ATOM 2193 O O . LYS B 1 13 ? 1.858 -31.25 -5.992 1 97.75 13 LYS B O 1
ATOM 2198 N N . GLN B 1 14 ? 3.791 -30.391 -5.254 1 98.06 14 GLN B N 1
ATOM 2199 C CA . GLN B 1 14 ? 3.49 -30.75 -3.871 1 98.06 14 GLN B CA 1
ATOM 2200 C C . GLN B 1 14 ? 2.223 -30.062 -3.385 1 98.06 14 GLN B C 1
ATOM 2202 O O . GLN B 1 14 ? 1.364 -30.688 -2.762 1 98.06 14 GLN B O 1
ATOM 2207 N N . LEU B 1 15 ? 2.096 -28.766 -3.674 1 97.81 15 LEU B N 1
ATOM 2208 C CA . LEU B 1 15 ? 0.933 -27.984 -3.264 1 97.81 15 LEU B CA 1
ATOM 2209 C C . LEU B 1 15 ? -0.34 -28.531 -3.904 1 97.81 15 LEU B C 1
ATOM 2211 O O . LEU B 1 15 ? -1.405 -28.516 -3.281 1 97.81 15 LEU B O 1
ATOM 2215 N N . GLU B 1 16 ? -0.218 -28.938 -5.148 1 97.25 16 GLU B N 1
ATOM 2216 C CA . GLU B 1 16 ? -1.368 -29.516 -5.844 1 97.25 16 GLU B CA 1
ATOM 2217 C C . GLU B 1 16 ? -1.93 -30.719 -5.09 1 97.25 16 GLU B C 1
ATOM 2219 O O . GLU B 1 16 ? -3.146 -30.859 -4.961 1 97.25 16 GLU B O 1
ATOM 2224 N N . GLY B 1 17 ? -1.057 -31.562 -4.609 1 96.88 17 GLY B N 1
ATOM 2225 C CA . GLY B 1 17 ? -1.504 -32.688 -3.822 1 96.88 17 GLY B CA 1
ATOM 2226 C C . GLY B 1 17 ? -2.264 -32.312 -2.572 1 96.88 17 GLY B C 1
ATOM 2227 O O . GLY B 1 17 ? -3.311 -32.875 -2.264 1 96.88 17 GLY B O 1
ATOM 2228 N N . GLU B 1 18 ? -1.753 -31.312 -1.919 1 97.5 18 GLU B N 1
ATOM 2229 C CA . GLU B 1 18 ? -2.404 -30.797 -0.715 1 97.5 18 GLU B CA 1
ATOM 2230 C C . GLU B 1 18 ? -3.77 -30.203 -1.036 1 97.5 18 GLU B C 1
ATOM 2232 O O . GLU B 1 18 ? -4.727 -30.375 -0.276 1 97.5 18 GLU B O 1
ATOM 2237 N N . MET B 1 19 ? -3.893 -29.531 -2.121 1 98 19 MET B N 1
ATOM 2238 C CA . MET B 1 19 ? -5.125 -28.859 -2.508 1 98 19 MET B CA 1
ATOM 2239 C C . MET B 1 19 ? -6.199 -29.859 -2.912 1 98 19 MET B C 1
ATOM 2241 O O . MET B 1 19 ? -7.387 -29.625 -2.691 1 98 19 MET B O 1
ATOM 2245 N N . GLN B 1 20 ? -5.758 -31 -3.484 1 98.06 20 GLN B N 1
ATOM 2246 C CA . GLN B 1 20 ? -6.719 -32.031 -3.842 1 98.06 20 GLN B CA 1
ATOM 2247 C C . GLN B 1 20 ? -7.52 -32.5 -2.623 1 98.06 20 GLN B C 1
ATOM 2249 O O . GLN B 1 20 ? -8.742 -32.594 -2.689 1 98.06 20 GLN B O 1
ATOM 2254 N N . GLU B 1 21 ? -6.812 -32.688 -1.575 1 97.62 21 GLU B N 1
ATOM 2255 C CA . GLU B 1 21 ? -7.465 -33.094 -0.339 1 97.62 21 GLU B CA 1
ATOM 2256 C C . GLU B 1 21 ? -8.414 -32 0.175 1 97.62 21 GLU B C 1
ATOM 2258 O O . GLU B 1 21 ? -9.523 -32.312 0.622 1 97.62 21 GLU B O 1
ATOM 2263 N N . ARG B 1 22 ? -7.98 -30.828 0.103 1 97.88 22 ARG B N 1
ATOM 2264 C CA . ARG B 1 22 ? -8.789 -29.703 0.573 1 97.88 22 ARG B CA 1
ATOM 2265 C C . ARG B 1 22 ? -10.039 -29.531 -0.282 1 97.88 22 ARG B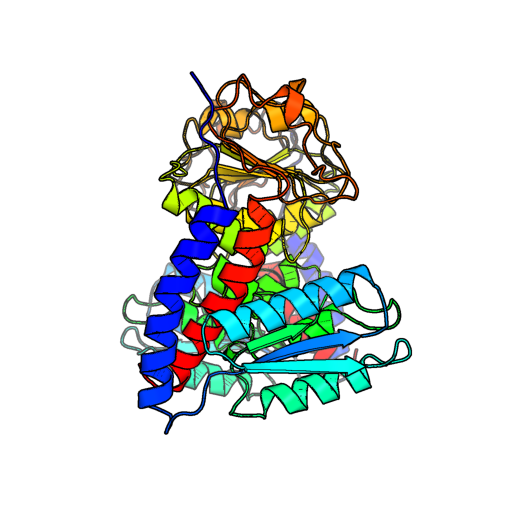 C 1
ATOM 2267 O O . ARG B 1 22 ? -11.133 -29.297 0.243 1 97.88 22 ARG B O 1
ATOM 2274 N N . VAL B 1 23 ? -9.93 -29.672 -1.576 1 98.12 23 VAL B N 1
ATOM 2275 C CA . VAL B 1 23 ? -11.055 -29.547 -2.494 1 98.12 23 VAL B CA 1
ATOM 2276 C C . VAL B 1 23 ? -12.07 -30.656 -2.221 1 98.12 23 VAL B C 1
ATOM 2278 O O . VAL B 1 23 ? -13.281 -30.422 -2.279 1 98.12 23 VAL B O 1
ATOM 2281 N N . GLU B 1 24 ? -11.609 -31.859 -1.883 1 97.19 24 GLU B N 1
ATOM 2282 C CA . GLU B 1 24 ? -12.516 -32.969 -1.542 1 97.19 24 GLU B CA 1
ATOM 2283 C C . GLU B 1 24 ? -13.344 -32.625 -0.305 1 97.19 24 GLU B C 1
ATOM 2285 O O . GLU B 1 24 ? -14.531 -32.938 -0.247 1 97.19 24 GLU B O 1
ATOM 2290 N N . ARG B 1 25 ? -12.688 -32.031 0.639 1 97.06 25 ARG B N 1
ATOM 2291 C CA . ARG B 1 25 ? -13.406 -31.609 1.84 1 97.06 25 ARG B CA 1
ATOM 2292 C C . ARG B 1 25 ? -14.469 -30.562 1.511 1 97.06 25 ARG B C 1
ATOM 2294 O O . ARG B 1 25 ? -15.562 -30.594 2.076 1 97.06 25 ARG B O 1
ATOM 2301 N N . ILE B 1 26 ? -14.164 -29.609 0.624 1 97.25 26 ILE B N 1
ATOM 2302 C CA . ILE B 1 26 ? -15.117 -28.594 0.189 1 97.25 26 ILE B CA 1
ATOM 2303 C C . ILE B 1 26 ? -16.312 -29.266 -0.493 1 97.25 26 ILE B C 1
ATOM 2305 O O . ILE B 1 26 ? -17.469 -28.953 -0.191 1 97.25 26 ILE B O 1
ATOM 2309 N N . ARG B 1 27 ? -16.016 -30.234 -1.352 1 96.19 27 ARG B N 1
ATOM 2310 C CA . ARG B 1 27 ? -17.062 -30.938 -2.086 1 96.19 27 ARG B CA 1
ATOM 2311 C C . ARG B 1 27 ? -18 -31.672 -1.134 1 96.19 27 ARG B C 1
ATOM 2313 O O . ARG B 1 27 ? -19.203 -31.734 -1.365 1 96.19 27 ARG B O 1
ATOM 2320 N N . ALA B 1 28 ? -17.422 -32.219 -0.101 1 95.62 28 ALA B N 1
ATOM 2321 C CA . ALA B 1 28 ? -18.219 -32.938 0.894 1 95.62 28 ALA B CA 1
ATOM 2322 C C . ALA B 1 28 ? -19.219 -31.984 1.569 1 95.62 28 ALA B C 1
ATOM 2324 O O . ALA B 1 28 ? -20.312 -32.406 1.949 1 95.62 28 ALA B O 1
ATOM 2325 N N . LYS B 1 29 ? -18.891 -30.75 1.657 1 94.81 29 LYS B N 1
ATOM 2326 C CA . LYS B 1 29 ? -19.719 -29.766 2.342 1 94.81 29 LYS B CA 1
ATOM 2327 C C . LYS B 1 29 ? -20.672 -29.062 1.366 1 94.81 29 LYS B C 1
ATOM 2329 O O . LYS B 1 29 ? -21.641 -28.438 1.782 1 94.81 29 LYS B O 1
ATOM 2334 N N . THR B 1 30 ? -20.438 -29.156 0.126 1 94.31 30 THR B N 1
ATOM 2335 C CA . THR B 1 30 ? -21.188 -28.406 -0.875 1 94.31 30 THR B CA 1
ATOM 2336 C C . THR B 1 30 ? -21.969 -29.375 -1.781 1 94.31 30 THR B C 1
ATOM 2338 O O . THR B 1 30 ? -22.141 -29.094 -2.969 1 94.31 30 THR B O 1
ATOM 2341 N N . ASN B 1 31 ? -22.391 -30.516 -1.233 1 93.5 31 ASN B N 1
ATOM 2342 C CA . ASN B 1 31 ? -23.172 -31.516 -1.946 1 93.5 31 ASN B CA 1
ATOM 2343 C C . ASN B 1 31 ? -22.484 -31.953 -3.234 1 93.5 31 ASN B C 1
ATOM 2345 O O . ASN B 1 31 ? -23.125 -32.062 -4.281 1 93.5 31 ASN B O 1
ATOM 2349 N N . GLY B 1 32 ? -21.094 -31.953 -3.24 1 93.5 32 GLY B N 1
ATOM 2350 C CA . GLY B 1 32 ? -20.312 -32.5 -4.34 1 93.5 32 GLY B CA 1
ATOM 2351 C C . GLY B 1 32 ? -19.891 -31.438 -5.344 1 93.5 32 GLY B C 1
ATOM 2352 O O . GLY B 1 32 ? -19.172 -31.75 -6.305 1 93.5 32 GLY B O 1
ATOM 2353 N N . GLU B 1 33 ? -20.328 -30.234 -5.18 1 94.94 33 GLU B N 1
ATOM 2354 C CA . GLU B 1 33 ? -20.016 -29.172 -6.129 1 94.94 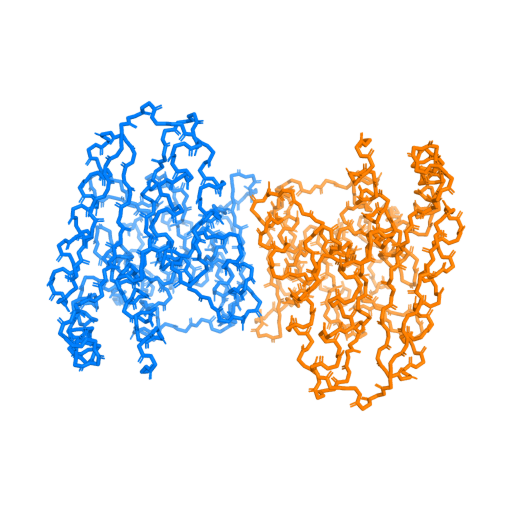33 GLU B CA 1
ATOM 2355 C C . GLU B 1 33 ? -18.578 -28.672 -5.93 1 94.94 33 GLU B C 1
ATOM 2357 O O . GLU B 1 33 ? -18.203 -28.297 -4.82 1 94.94 33 GLU B O 1
ATOM 2362 N N . PRO B 1 34 ? -17.797 -28.688 -6.938 1 96.81 34 PRO B N 1
ATOM 2363 C CA . PRO B 1 34 ? -16.453 -28.141 -6.816 1 96.81 34 PRO B CA 1
ATOM 2364 C C . PRO B 1 34 ? -16.406 -26.625 -6.844 1 96.81 34 PRO B C 1
ATOM 2366 O O . PRO B 1 34 ? -17.281 -25.984 -7.441 1 96.81 34 PRO B O 1
ATOM 2369 N N . PRO B 1 35 ? -15.398 -26.047 -6.172 1 96.94 35 PRO B N 1
ATOM 2370 C CA . PRO B 1 35 ? -15.203 -24.609 -6.352 1 96.94 35 PRO B CA 1
ATOM 2371 C C . PRO B 1 35 ? -14.859 -24.234 -7.793 1 96.94 35 PRO B C 1
ATOM 2373 O O . PRO B 1 35 ? -14.234 -25.016 -8.508 1 96.94 35 PRO B O 1
ATOM 2376 N N . ILE B 1 36 ? -15.273 -23.016 -8.188 1 98.56 36 ILE B N 1
ATOM 2377 C CA . ILE B 1 36 ? -15.055 -22.578 -9.562 1 98.56 36 ILE B CA 1
ATOM 2378 C C . ILE B 1 36 ? -14.164 -21.344 -9.578 1 98.56 36 ILE B C 1
ATOM 2380 O O . ILE B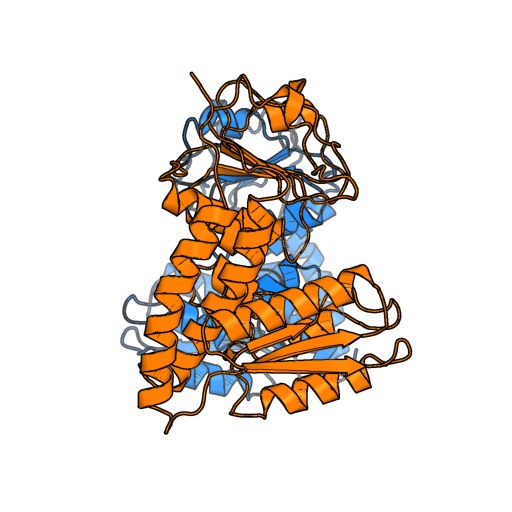 1 36 ? -14.406 -20.375 -8.836 1 98.56 36 ILE B O 1
ATOM 2384 N N . LEU B 1 37 ? -13.102 -21.359 -10.328 1 98.81 37 LEU B N 1
ATOM 2385 C CA . LEU B 1 37 ? -12.328 -20.172 -10.711 1 98.81 37 LEU B CA 1
ATOM 2386 C C . LEU B 1 37 ? -12.773 -19.656 -12.07 1 98.81 37 LEU B C 1
ATOM 2388 O O . LEU B 1 37 ? -12.75 -20.391 -13.062 1 98.81 37 LEU B O 1
ATOM 2392 N N . ALA B 1 38 ? -13.242 -18.422 -12.094 1 98.88 38 ALA B N 1
ATOM 2393 C CA . ALA B 1 38 ? -13.578 -17.781 -13.359 1 98.88 38 ALA B CA 1
ATOM 2394 C C . ALA B 1 38 ? -12.391 -17.016 -13.922 1 98.88 38 ALA B C 1
ATOM 2396 O O . ALA B 1 38 ? -11.781 -16.203 -13.219 1 98.88 38 ALA B O 1
ATOM 2397 N N . THR B 1 39 ? -12.031 -17.297 -15.141 1 98.38 39 THR B N 1
ATOM 2398 C CA . THR B 1 39 ? -10.977 -16.562 -15.836 1 98.38 39 THR B CA 1
ATOM 2399 C C . THR B 1 39 ? -11.555 -15.758 -16.984 1 98.38 39 THR B C 1
ATOM 2401 O O . THR B 1 39 ? -12.359 -16.266 -17.781 1 98.38 39 THR B O 1
ATOM 2404 N N . ILE B 1 40 ? -11.219 -14.508 -17.016 1 98.5 40 ILE B N 1
ATOM 2405 C CA . ILE B 1 40 ? -11.695 -13.617 -18.078 1 98.5 40 ILE B CA 1
ATOM 2406 C C . ILE B 1 40 ? -10.539 -13.258 -19 1 98.5 40 ILE B C 1
ATOM 2408 O O . ILE B 1 40 ? -9.508 -12.75 -18.547 1 98.5 40 ILE B O 1
ATOM 2412 N N . LEU B 1 41 ? -10.68 -13.531 -20.234 1 98.06 41 LEU B N 1
ATOM 2413 C CA . LEU B 1 41 ? -9.75 -13.133 -21.281 1 98.06 41 LEU B CA 1
ATOM 2414 C C . LEU B 1 41 ? -10.422 -12.195 -22.281 1 98.06 41 LEU B C 1
ATOM 2416 O O . LEU B 1 41 ? -11.461 -12.531 -22.844 1 98.06 41 LEU B O 1
ATOM 2420 N N . VAL B 1 42 ? -9.883 -10.984 -22.391 1 98.06 42 VAL B N 1
ATOM 2421 C CA . VAL B 1 42 ? -10.391 -10.055 -23.391 1 98.06 42 VAL B CA 1
ATOM 2422 C C . VAL B 1 42 ? -9.438 -10 -24.578 1 98.06 42 VAL B C 1
ATOM 2424 O O . VAL B 1 42 ? -8.266 -9.633 -24.422 1 98.06 42 VAL B O 1
ATOM 2427 N N . GLY B 1 43 ? -9.992 -10.281 -25.719 1 94.12 43 GLY B N 1
ATOM 2428 C CA . GLY B 1 43 ? -9.172 -10.32 -26.922 1 94.12 43 GLY B CA 1
ATOM 2429 C C . GLY B 1 43 ? -8.562 -11.688 -27.188 1 94.12 43 GLY B C 1
ATOM 2430 O O . GLY B 1 43 ? -8.992 -12.68 -26.594 1 94.12 43 GLY B O 1
ATOM 2431 N N . SER B 1 44 ? -7.594 -11.727 -28.188 1 85.19 44 SER B N 1
ATOM 2432 C CA . SER B 1 44 ? -7.145 -13.039 -28.625 1 85.19 44 SER B CA 1
ATOM 2433 C C . SER B 1 44 ? -5.621 -13.141 -28.609 1 85.19 44 SER B C 1
ATOM 2435 O O . SER B 1 44 ? -5.027 -13.852 -29.422 1 85.19 44 SER B O 1
ATOM 2437 N N . ASP B 1 45 ? -4.992 -12.469 -27.625 1 86.19 45 ASP B N 1
ATOM 2438 C CA . ASP B 1 45 ? -3.545 -12.609 -27.516 1 86.19 45 ASP B CA 1
ATOM 2439 C C . ASP B 1 45 ? -3.152 -14.055 -27.219 1 86.19 45 ASP B C 1
ATOM 2441 O O . ASP B 1 45 ? -3.566 -14.617 -26.203 1 86.19 45 ASP B O 1
ATOM 2445 N N . PRO B 1 46 ? -2.357 -14.656 -28.094 1 86.19 46 PRO B N 1
ATOM 2446 C CA . PRO B 1 46 ? -2.045 -16.078 -27.953 1 86.19 46 PRO B CA 1
ATOM 2447 C C . PRO B 1 46 ? -1.352 -16.406 -26.641 1 86.19 46 PRO B C 1
ATOM 2449 O O . PRO B 1 46 ? -1.603 -17.453 -26.047 1 86.19 46 PRO B O 1
ATOM 2452 N N . ALA B 1 47 ? -0.433 -15.594 -26.203 1 82.62 47 ALA B N 1
ATOM 2453 C CA . ALA B 1 47 ? 0.245 -15.82 -24.938 1 82.62 47 ALA B CA 1
ATOM 2454 C C . ALA B 1 47 ? -0.749 -15.836 -23.781 1 82.62 47 ALA B C 1
ATOM 2456 O O . ALA B 1 47 ? -0.713 -16.719 -22.922 1 82.62 47 ALA B O 1
ATOM 2457 N N . SER B 1 48 ? -1.645 -14.906 -23.734 1 87.75 48 SER B N 1
ATOM 2458 C CA . SER B 1 48 ? -2.668 -14.82 -22.703 1 87.75 48 SER B CA 1
ATOM 2459 C C . SER B 1 48 ? -3.584 -16.047 -22.719 1 87.75 48 SER B C 1
ATOM 2461 O O . SER B 1 48 ? -3.922 -16.594 -21.672 1 87.75 48 SER B O 1
ATOM 2463 N N . ALA B 1 49 ? -3.885 -16.438 -23.922 1 90 49 ALA B N 1
ATOM 2464 C CA . ALA B 1 49 ? -4.762 -17.609 -24.062 1 90 49 ALA B CA 1
ATOM 2465 C C . ALA B 1 49 ? -4.098 -18.859 -23.516 1 90 49 ALA B C 1
ATOM 2467 O O . ALA B 1 49 ? -4.758 -19.688 -22.875 1 90 49 ALA B O 1
ATOM 2468 N N . THR B 1 50 ? -2.916 -19.016 -23.766 1 87.94 50 THR B N 1
ATOM 2469 C CA . THR B 1 50 ? -2.164 -20.156 -23.25 1 87.94 50 THR B CA 1
ATOM 2470 C C . THR B 1 50 ? -2.16 -20.141 -21.719 1 87.94 50 THR B C 1
ATOM 2472 O O . THR B 1 50 ? -2.381 -21.188 -21.094 1 87.94 50 THR B O 1
ATOM 2475 N N . TYR B 1 51 ? -1.889 -19 -21.156 1 87.12 51 TYR B N 1
ATOM 2476 C CA . TYR B 1 51 ? -1.856 -18.891 -19.703 1 87.12 51 TYR B CA 1
ATOM 2477 C C . TYR B 1 51 ? -3.215 -19.234 -19.109 1 87.12 51 TYR B C 1
ATOM 2479 O O . TYR B 1 51 ? -3.291 -19.922 -18.078 1 87.12 51 TYR B O 1
ATOM 2487 N N . VAL B 1 52 ? -4.254 -18.781 -19.734 1 91.75 52 VAL B N 1
ATOM 2488 C CA . VAL B 1 52 ? -5.605 -19.062 -19.266 1 91.75 52 VAL B CA 1
ATOM 2489 C C . VAL B 1 52 ? -5.871 -20.562 -19.328 1 91.75 52 VAL B C 1
ATOM 2491 O O . VAL B 1 52 ? -6.441 -21.141 -18.406 1 91.75 52 VAL B O 1
ATOM 2494 N N . ARG B 1 53 ? -5.398 -21.156 -20.391 1 92.25 53 ARG B N 1
ATOM 2495 C CA . ARG B 1 53 ? -5.551 -22.594 -20.531 1 92.25 53 ARG B CA 1
ATOM 2496 C C . ARG B 1 53 ? -4.793 -23.344 -19.438 1 92.25 53 ARG B C 1
ATOM 2498 O O . ARG B 1 53 ? -5.309 -24.297 -18.859 1 92.25 53 ARG B O 1
ATOM 2505 N N . MET B 1 54 ? -3.654 -22.922 -19.172 1 92.56 54 MET B N 1
ATOM 2506 C CA . MET B 1 54 ? -2.834 -23.516 -18.125 1 92.56 54 MET B CA 1
ATOM 2507 C C . MET B 1 54 ? -3.533 -23.438 -16.766 1 92.56 54 MET B C 1
ATOM 2509 O O . MET B 1 54 ? -3.521 -24.406 -16 1 92.56 54 MET B O 1
ATOM 2513 N N . LYS B 1 55 ? -4.121 -22.312 -16.5 1 95.12 55 LYS B N 1
ATOM 2514 C CA . LYS B 1 55 ? -4.848 -22.125 -15.242 1 95.12 55 LYS B CA 1
ATOM 2515 C C . LYS B 1 55 ? -6.047 -23.062 -15.156 1 95.12 55 LYS B C 1
ATOM 2517 O O . LYS B 1 55 ? -6.312 -23.641 -14.094 1 95.12 55 LYS B O 1
ATOM 2522 N N . GLY B 1 56 ? -6.738 -23.188 -16.281 1 96 56 GLY B N 1
ATOM 2523 C CA . GLY B 1 56 ? -7.836 -24.141 -16.328 1 96 56 GLY B CA 1
ATOM 2524 C C . GLY B 1 56 ? -7.398 -25.562 -16.062 1 96 56 GLY B C 1
ATOM 2525 O O . GLY B 1 56 ? -8.047 -26.281 -15.297 1 96 56 GLY B O 1
ATOM 2526 N N . ASN B 1 57 ? -6.32 -25.953 -16.688 1 96.62 57 ASN B N 1
ATOM 2527 C CA . ASN B 1 57 ? -5.773 -27.297 -16.469 1 96.62 57 ASN B CA 1
ATOM 2528 C C . ASN B 1 57 ? -5.379 -27.516 -15.016 1 96.62 57 ASN B C 1
ATOM 2530 O O . ASN B 1 57 ? -5.621 -28.578 -14.461 1 96.62 57 ASN B O 1
ATOM 2534 N N . ALA B 1 58 ? -4.801 -26.547 -14.445 1 96.44 58 ALA B N 1
ATOM 2535 C CA . ALA B 1 58 ? -4.398 -26.625 -13.047 1 96.44 58 ALA B CA 1
ATOM 2536 C C . ALA B 1 58 ? -5.609 -26.812 -12.141 1 96.44 58 ALA B C 1
ATOM 2538 O O . ALA B 1 58 ? -5.562 -27.594 -11.188 1 96.44 58 ALA B O 1
ATOM 2539 N N . CYS B 1 59 ? -6.688 -26.094 -12.422 1 97.75 59 CYS B N 1
ATOM 2540 C CA . CYS B 1 59 ? -7.93 -26.266 -11.68 1 97.75 59 CYS B CA 1
ATOM 2541 C C . CYS B 1 59 ? -8.398 -27.719 -11.727 1 97.75 59 CYS B C 1
ATOM 2543 O O . CYS B 1 59 ? -8.688 -28.312 -10.68 1 97.75 59 CYS B O 1
ATOM 2545 N N . ARG B 1 60 ? -8.367 -28.281 -12.875 1 96.88 60 ARG B N 1
ATOM 2546 C CA . ARG B 1 60 ? -8.852 -29.641 -13.07 1 96.88 60 ARG B CA 1
ATOM 2547 C C . ARG B 1 60 ? -7.98 -30.656 -12.32 1 96.88 60 ARG B C 1
ATOM 2549 O O . ARG B 1 60 ? -8.492 -31.609 -11.734 1 96.88 60 ARG B O 1
ATOM 2556 N N . ARG B 1 61 ? -6.738 -30.406 -12.305 1 97.25 61 ARG B N 1
ATOM 2557 C CA . ARG B 1 61 ? -5.805 -31.328 -11.656 1 97.25 61 ARG B CA 1
ATOM 2558 C C . ARG B 1 61 ? -6.082 -31.422 -10.156 1 97.25 61 ARG B C 1
ATOM 2560 O O . ARG B 1 61 ? -5.816 -32.438 -9.531 1 97.25 61 ARG B O 1
ATOM 2567 N N . VAL B 1 62 ? -6.676 -30.359 -9.57 1 98 62 VAL B N 1
ATOM 2568 C CA . VAL B 1 62 ? -6.867 -30.375 -8.125 1 98 62 VAL B CA 1
ATOM 2569 C C . VAL B 1 62 ? -8.336 -30.641 -7.801 1 98 62 VAL B C 1
ATOM 2571 O O . VAL B 1 62 ? -8.742 -30.594 -6.637 1 98 62 VAL B O 1
ATOM 2574 N N . GLY B 1 63 ? -9.164 -30.844 -8.828 1 97.81 63 GLY B N 1
ATOM 2575 C CA . GLY B 1 63 ? -10.555 -31.203 -8.617 1 97.81 63 GLY B CA 1
ATOM 2576 C C . GLY B 1 63 ? -11.492 -30.016 -8.633 1 97.81 63 GLY B C 1
ATOM 2577 O O . GLY B 1 63 ? -12.648 -30.125 -8.234 1 97.81 63 GLY B O 1
ATOM 2578 N N . MET B 1 64 ? -11 -28.859 -9.07 1 98.25 64 MET B N 1
ATOM 2579 C CA . MET B 1 64 ? -11.82 -27.672 -9.234 1 98.25 64 MET B CA 1
ATOM 2580 C C . MET B 1 64 ? -12.359 -27.562 -10.656 1 98.25 64 MET B C 1
ATOM 2582 O O . MET B 1 64 ? -11.906 -28.297 -11.547 1 98.25 64 MET B O 1
ATOM 2586 N N . ASP B 1 65 ? -13.344 -26.719 -10.82 1 97.75 65 ASP B N 1
ATOM 2587 C CA . ASP B 1 65 ? -13.789 -26.344 -12.164 1 97.75 65 ASP B CA 1
ATOM 2588 C C . ASP B 1 65 ? -13.281 -24.969 -12.555 1 97.75 65 ASP B C 1
ATOM 2590 O O . ASP B 1 65 ? -12.977 -24.141 -11.68 1 97.75 65 ASP B O 1
ATOM 2594 N N . SER B 1 66 ? -13.141 -24.781 -13.805 1 97.62 66 SER B N 1
ATOM 2595 C CA . SER B 1 66 ? -12.766 -23.484 -14.359 1 97.62 66 SER B CA 1
ATOM 2596 C C . SER B 1 66 ? -13.82 -22.984 -15.336 1 97.62 66 SER B C 1
ATOM 2598 O O . SER B 1 66 ? -14.336 -23.734 -16.156 1 97.62 66 SER B O 1
ATOM 2600 N N . LEU B 1 67 ? -14.266 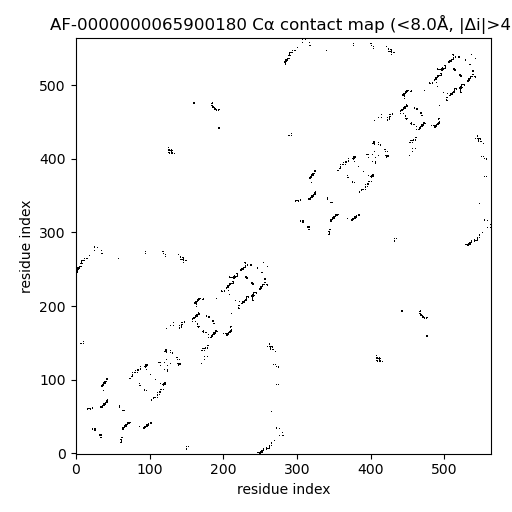-21.781 -15.102 1 98 67 LEU B N 1
ATOM 2601 C CA . LEU B 1 67 ? -15.156 -21.094 -16.031 1 98 67 LEU B CA 1
ATOM 2602 C C . LEU B 1 67 ? -14.375 -20.109 -16.891 1 98 67 LEU B C 1
ATOM 2604 O O . LEU B 1 67 ? -13.93 -19.062 -16.391 1 98 67 LEU B O 1
ATOM 2608 N N . SER B 1 68 ? -14.211 -20.438 -18.141 1 97 68 SER B N 1
ATOM 2609 C CA . SER B 1 68 ? -13.477 -19.562 -19.047 1 97 68 SER B CA 1
ATOM 2610 C C . SER B 1 68 ? -14.414 -18.578 -19.75 1 97 68 SER B C 1
ATOM 2612 O O . SER B 1 68 ? -15.344 -19 -20.453 1 97 68 SER B O 1
ATOM 2614 N N . VAL B 1 69 ? -14.18 -17.344 -19.5 1 97.75 69 VAL B N 1
ATOM 2615 C CA . VAL B 1 69 ? -14.93 -16.266 -20.156 1 97.75 69 VAL B CA 1
ATOM 2616 C C . VAL B 1 69 ? -14.039 -15.57 -21.188 1 97.75 69 VAL B C 1
ATOM 2618 O O . VAL B 1 69 ? -13 -15.008 -20.844 1 97.75 69 VAL B O 1
ATOM 2621 N N . THR B 1 70 ? -14.422 -15.648 -22.422 1 97.38 70 THR B N 1
ATOM 2622 C CA . THR B 1 70 ? -13.695 -14.961 -23.484 1 97.38 70 THR B CA 1
ATOM 2623 C C . THR B 1 70 ? -14.547 -13.852 -24.094 1 97.38 70 THR B C 1
ATOM 2625 O O . THR B 1 70 ? -15.688 -14.094 -24.5 1 97.38 70 THR B O 1
ATOM 2628 N N . LEU B 1 71 ? -14.008 -12.703 -24.078 1 98.31 71 LEU B N 1
ATOM 2629 C CA . LEU B 1 71 ? -14.68 -11.539 -24.641 1 98.31 71 LEU B CA 1
ATOM 2630 C C . LEU B 1 71 ? -13.898 -10.992 -25.844 1 98.31 71 LEU B C 1
ATOM 2632 O O . LEU B 1 71 ? -12.68 -11.125 -25.906 1 98.31 71 LEU B O 1
ATOM 2636 N N . PRO B 1 72 ? -14.586 -10.375 -26.781 1 97.5 72 PRO B N 1
ATOM 2637 C CA . PRO B 1 72 ? -13.898 -9.859 -27.969 1 97.5 72 PRO B CA 1
ATOM 2638 C C . PRO B 1 72 ? -12.977 -8.68 -27.641 1 97.5 72 PRO B C 1
ATOM 2640 O O . PRO B 1 72 ? -13.141 -8.023 -26.625 1 97.5 72 PRO B O 1
ATOM 2643 N N . GLU B 1 73 ? -12.062 -8.406 -28.547 1 97.06 73 GLU B N 1
ATOM 2644 C CA . GLU B 1 73 ? -11.055 -7.359 -28.391 1 97.06 73 GLU B CA 1
ATOM 2645 C C . GLU B 1 73 ? -11.703 -5.98 -28.281 1 97.06 73 GLU B C 1
ATOM 2647 O O . GLU B 1 73 ? -11.156 -5.09 -27.625 1 97.06 73 GLU B O 1
ATOM 2652 N N . GLU B 1 74 ? -12.914 -5.812 -28.859 1 97.69 74 GLU B N 1
ATOM 2653 C CA . GLU B 1 74 ? -13.594 -4.523 -28.906 1 97.69 74 GLU B CA 1
ATOM 2654 C C . GLU B 1 74 ? -14.383 -4.258 -27.625 1 97.69 74 GLU B C 1
ATOM 2656 O O . GLU B 1 74 ? -14.992 -3.199 -27.484 1 97.69 74 GLU B O 1
ATOM 2661 N N . THR B 1 75 ? -14.305 -5.199 -26.75 1 98.5 75 THR B N 1
ATOM 2662 C CA . THR B 1 75 ? -15.023 -5.066 -25.484 1 98.5 75 THR B CA 1
ATOM 2663 C C . THR B 1 75 ? -14.719 -3.725 -24.828 1 98.5 75 THR B C 1
ATOM 2665 O O . THR B 1 75 ? -13.562 -3.283 -24.812 1 98.5 75 THR B O 1
ATOM 2668 N N . THR B 1 76 ? -15.773 -3.08 -24.281 1 98.69 76 THR B N 1
ATOM 2669 C CA . THR B 1 76 ? -15.617 -1.8 -23.609 1 98.69 76 THR B CA 1
ATOM 2670 C C . THR B 1 76 ? -15.438 -2.006 -22.094 1 98.69 76 THR B C 1
ATOM 2672 O O . THR B 1 76 ? -15.68 -3.1 -21.578 1 98.69 76 THR B O 1
ATOM 2675 N N . THR B 1 77 ? -15 -0.944 -21.438 1 98.81 77 THR B N 1
ATOM 2676 C CA . THR B 1 77 ? -14.906 -0.99 -19.984 1 98.81 77 THR B CA 1
ATOM 2677 C C . THR B 1 77 ? -16.25 -1.389 -19.375 1 98.81 77 THR B C 1
ATOM 2679 O O . THR B 1 77 ? -16.297 -2.258 -18.5 1 98.81 77 THR B O 1
ATOM 2682 N N . GLU B 1 78 ? -17.312 -0.788 -19.844 1 98.81 78 GLU B N 1
ATOM 2683 C CA . GLU B 1 78 ? -18.656 -1.021 -19.297 1 98.81 78 GLU B CA 1
ATOM 2684 C C . GLU B 1 78 ? -19.078 -2.477 -19.469 1 98.81 78 GLU B C 1
ATOM 2686 O O . GLU B 1 78 ? -19.656 -3.072 -18.562 1 98.81 78 GLU B O 1
ATOM 2691 N N . GLU B 1 79 ? -18.828 -3.002 -20.625 1 98.81 79 GLU B N 1
ATOM 2692 C CA . GLU B 1 79 ? -19.156 -4.395 -20.906 1 98.81 79 GLU B CA 1
ATOM 2693 C C . GLU B 1 79 ? -18.391 -5.34 -19.984 1 98.81 79 GLU B C 1
ATOM 2695 O O . GLU B 1 79 ? -18.953 -6.312 -19.469 1 98.81 79 GLU B O 1
ATOM 2700 N N . LEU B 1 80 ? -17.125 -5.07 -19.812 1 98.88 80 LEU B N 1
ATOM 2701 C CA . LEU B 1 80 ? -16.297 -5.902 -18.938 1 98.88 80 LEU B CA 1
ATOM 2702 C C . LEU B 1 80 ? -16.75 -5.777 -17.484 1 98.88 80 LEU B C 1
ATOM 2704 O O . LEU B 1 80 ? -16.828 -6.777 -16.781 1 98.88 80 LEU B O 1
ATOM 2708 N N . LEU B 1 81 ? -17.047 -4.562 -17.016 1 98.94 81 LEU B N 1
ATOM 2709 C CA . LEU B 1 81 ? -17.578 -4.359 -15.672 1 98.94 81 LEU B CA 1
ATOM 2710 C C . LEU B 1 81 ? -18.844 -5.168 -15.453 1 98.94 81 LEU B C 1
ATOM 2712 O O . LEU B 1 81 ? -19.016 -5.785 -14.398 1 98.94 81 LEU B O 1
ATOM 2716 N N . ALA B 1 82 ? -19.75 -5.16 -16.438 1 98.88 82 ALA B N 1
ATOM 2717 C CA . ALA B 1 82 ? -21 -5.91 -16.344 1 98.88 82 ALA B CA 1
ATOM 2718 C C . ALA B 1 82 ? -20.719 -7.406 -16.203 1 98.88 82 ALA B C 1
ATOM 2720 O O . ALA B 1 82 ? -21.391 -8.094 -15.422 1 98.88 82 ALA B O 1
ATOM 2721 N N . LYS B 1 83 ? -19.781 -7.883 -16.953 1 98.81 83 LYS B N 1
ATOM 2722 C CA . LYS B 1 83 ? -19.422 -9.297 -16.875 1 98.81 83 LYS B CA 1
ATOM 2723 C C . LYS B 1 83 ? -18.859 -9.641 -15.5 1 98.81 83 LYS B C 1
ATOM 2725 O O . LYS B 1 83 ? -19.188 -10.688 -14.93 1 98.81 83 LYS B O 1
ATOM 2730 N N . ILE B 1 84 ? -18 -8.789 -14.93 1 98.94 84 ILE B N 1
ATOM 2731 C CA . ILE B 1 84 ? -17.438 -9 -13.602 1 98.94 84 ILE B CA 1
ATOM 2732 C C . ILE B 1 84 ? -18.562 -9.008 -12.555 1 98.94 84 ILE B C 1
ATOM 2734 O O . ILE B 1 84 ? -18.562 -9.828 -11.641 1 98.94 84 ILE B O 1
ATOM 2738 N N . ASP B 1 85 ? -19.516 -8.117 -12.727 1 98.88 85 ASP B N 1
ATOM 2739 C CA . ASP B 1 85 ? -20.656 -8.086 -11.82 1 98.88 85 ASP B CA 1
ATOM 2740 C C . ASP B 1 85 ? -21.422 -9.414 -11.844 1 98.88 85 ASP B C 1
ATOM 2742 O O . ASP B 1 85 ? -21.844 -9.906 -10.805 1 98.88 85 ASP B O 1
ATOM 2746 N N . GLU B 1 86 ? -21.594 -9.938 -13.086 1 98.88 86 GLU B N 1
ATOM 2747 C CA . GLU B 1 86 ? -22.234 -11.242 -13.234 1 98.88 86 GLU B CA 1
ATOM 2748 C C . GLU B 1 86 ? -21.484 -12.32 -12.453 1 98.88 86 GLU B C 1
ATOM 2750 O O . GLU B 1 86 ? -22.094 -13.117 -11.742 1 98.88 86 GLU B O 1
ATOM 2755 N N . LEU B 1 87 ? -20.219 -12.297 -12.562 1 98.88 87 LEU B N 1
ATOM 2756 C CA . LEU B 1 87 ? -19.391 -13.297 -11.898 1 98.88 87 LEU B CA 1
ATOM 2757 C C . LEU B 1 87 ? -19.375 -13.078 -10.391 1 98.88 87 LEU B C 1
ATOM 2759 O O . LEU B 1 87 ? -19.375 -14.039 -9.617 1 98.88 87 LEU B O 1
ATOM 2763 N N . ASN B 1 88 ? -19.344 -11.859 -9.93 1 98.81 88 ASN B N 1
ATOM 2764 C CA . ASN B 1 88 ? -19.438 -11.531 -8.508 1 98.81 88 ASN B CA 1
ATOM 2765 C C . ASN B 1 88 ? -20.719 -12.094 -7.895 1 98.81 88 ASN B C 1
ATOM 2767 O O . ASN B 1 88 ? -20.719 -12.547 -6.75 1 98.81 88 ASN B O 1
ATOM 2771 N N . ALA B 1 89 ? -21.75 -12.094 -8.656 1 98.5 89 ALA B N 1
ATOM 2772 C CA . ALA B 1 89 ? -23.078 -12.477 -8.148 1 98.5 89 ALA B CA 1
ATOM 2773 C C . ALA B 1 89 ? -23.266 -13.992 -8.195 1 98.5 89 ALA B C 1
ATOM 2775 O O . ALA B 1 89 ? -24.188 -14.531 -7.574 1 98.5 89 ALA B O 1
ATOM 2776 N N . ASP B 1 90 ? -22.469 -14.711 -9.023 1 98.06 90 ASP B N 1
ATOM 2777 C CA . ASP B 1 90 ? -22.562 -16.156 -9.148 1 98.06 90 ASP B CA 1
ATOM 2778 C C . ASP B 1 90 ? -21.984 -16.859 -7.922 1 98.06 90 ASP B C 1
ATOM 2780 O O . ASP B 1 90 ? -20.766 -16.891 -7.727 1 98.06 90 ASP B O 1
ATOM 2784 N N . GLU B 1 91 ? -22.75 -17.5 -7.117 1 95 91 GLU B N 1
ATOM 2785 C CA . GLU B 1 91 ? -22.359 -18.078 -5.84 1 95 91 GLU B CA 1
ATOM 2786 C C . GLU B 1 91 ? -21.469 -19.312 -6.043 1 95 91 GLU B C 1
ATOM 2788 O O . GLU B 1 91 ? -20.797 -19.75 -5.109 1 95 91 GLU B O 1
ATOM 2793 N N . ARG B 1 92 ? -21.453 -19.797 -7.23 1 94.56 92 ARG B N 1
ATOM 2794 C CA . ARG B 1 92 ? -20.609 -20.953 -7.508 1 94.56 92 ARG B CA 1
ATOM 2795 C C . ARG B 1 92 ? -19.172 -20.531 -7.738 1 94.56 92 ARG B C 1
ATOM 2797 O O . ARG B 1 92 ? -18.234 -21.328 -7.543 1 94.56 92 ARG B O 1
ATOM 2804 N N . VAL B 1 93 ? -19.016 -19.266 -8.203 1 98.56 93 VAL B N 1
ATOM 2805 C CA . VAL B 1 93 ? -17.688 -18.719 -8.492 1 98.56 93 VAL B CA 1
ATOM 2806 C C . VAL B 1 93 ? -17.031 -18.266 -7.195 1 98.56 93 VAL B C 1
ATOM 2808 O O . VAL B 1 93 ? -17.594 -17.438 -6.473 1 98.56 93 VAL B O 1
ATOM 2811 N N . ARG B 1 94 ? -15.812 -18.812 -6.941 1 98.5 94 ARG B N 1
ATOM 2812 C CA . ARG B 1 94 ? -15.141 -18.5 -5.684 1 98.5 94 ARG B CA 1
ATOM 2813 C C . ARG B 1 94 ? -13.898 -17.656 -5.922 1 98.5 94 ARG B C 1
ATOM 2815 O O . ARG B 1 94 ? -13.344 -17.078 -4.984 1 98.5 94 ARG B O 1
ATOM 2822 N N . GLY B 1 95 ? -13.461 -17.547 -7.094 1 98.81 95 GLY B N 1
ATOM 2823 C CA . GLY B 1 95 ? -12.344 -16.703 -7.504 1 98.81 95 GLY B CA 1
ATOM 2824 C C . GLY B 1 95 ? -12.516 -16.125 -8.898 1 98.81 95 GLY B C 1
ATOM 2825 O O . GLY B 1 95 ? -13.078 -16.781 -9.781 1 98.81 95 GLY B O 1
ATOM 2826 N N . ILE B 1 96 ? -12.07 -14.969 -9.109 1 98.94 96 ILE B N 1
ATOM 2827 C CA . ILE B 1 96 ? -12.125 -14.312 -10.414 1 98.94 96 ILE B CA 1
ATOM 2828 C C . ILE B 1 96 ? -10.727 -13.844 -10.805 1 98.94 96 ILE B C 1
ATOM 2830 O O . ILE B 1 96 ? -10.039 -13.188 -10.016 1 98.94 96 ILE B O 1
ATOM 2834 N N . LEU B 1 97 ? -10.266 -14.242 -11.945 1 98.69 97 LEU B N 1
ATOM 2835 C CA . LEU B 1 97 ? -9.023 -13.766 -12.547 1 98.69 97 LEU B CA 1
ATOM 2836 C C . LEU B 1 97 ? -9.289 -13.047 -13.859 1 98.69 97 LEU B C 1
ATOM 2838 O O . LEU B 1 97 ? -9.875 -13.633 -14.781 1 98.69 97 LEU B O 1
ATOM 2842 N N . LEU B 1 98 ? -9.031 -11.781 -13.922 1 98.5 98 LEU B N 1
ATOM 2843 C CA . LEU B 1 98 ? -8.984 -11.039 -15.18 1 98.5 98 LEU B CA 1
ATOM 2844 C C . LEU B 1 98 ? -7.574 -11.07 -15.766 1 98.5 98 LEU B C 1
ATOM 2846 O O . LEU B 1 98 ? -6.652 -10.469 -15.211 1 98.5 98 LEU B O 1
ATOM 2850 N N . GLN B 1 99 ? -7.484 -11.789 -16.844 1 97.12 99 GLN B N 1
ATOM 2851 C CA . GLN B 1 99 ? -6.172 -11.93 -17.469 1 97.12 99 GLN B CA 1
ATOM 2852 C C . GLN B 1 99 ? -5.652 -10.578 -17.953 1 97.12 99 GLN B C 1
ATOM 2854 O O . GLN B 1 99 ? -6.352 -9.867 -18.688 1 97.12 99 GLN B O 1
ATOM 2859 N N . HIS B 1 100 ? -4.551 -10.227 -17.531 1 94.12 100 HIS B N 1
ATOM 2860 C CA . HIS B 1 100 ? -3.879 -8.992 -17.922 1 94.12 100 HIS B CA 1
ATOM 2861 C C . HIS B 1 100 ? -2.754 -9.258 -18.906 1 94.12 100 HIS B C 1
ATOM 2863 O O . HIS B 1 100 ? -2.104 -10.305 -18.844 1 94.12 100 HIS B O 1
ATOM 2869 N N . PRO B 1 101 ? -2.477 -8.25 -19.844 1 93.5 101 PRO B N 1
ATOM 2870 C CA . PRO B 1 101 ? -3.16 -6.961 -19.969 1 93.5 101 PRO B CA 1
ATOM 2871 C C . PRO B 1 101 ? -4.441 -7.047 -20.797 1 93.5 101 PRO B C 1
ATOM 2873 O O . PRO B 1 101 ? -4.582 -7.949 -21.625 1 93.5 101 PRO B O 1
ATOM 2876 N N . VAL B 1 102 ? -5.34 -6.176 -20.562 1 97.12 102 VAL B N 1
ATOM 2877 C CA . VAL B 1 102 ? -6.535 -6.012 -21.375 1 97.12 102 VAL B CA 1
ATOM 2878 C C . VAL B 1 102 ? -6.258 -5.027 -22.516 1 97.12 102 VAL B C 1
ATOM 2880 O O . VAL B 1 102 ? -5.246 -4.32 -22.5 1 97.12 102 VAL B O 1
ATOM 2883 N N . PRO B 1 103 ? -7.105 -5.055 -23.516 1 96.88 103 PRO B N 1
ATOM 2884 C CA . PRO B 1 103 ? -6.949 -4.059 -24.578 1 96.88 103 PRO B CA 1
ATOM 2885 C C . PRO B 1 103 ? -6.93 -2.627 -24.047 1 96.88 103 PRO B C 1
ATOM 2887 O O . PRO B 1 103 ? -7.508 -2.344 -23 1 96.88 103 PRO B O 1
ATOM 2890 N N . LYS B 1 104 ? -6.328 -1.647 -24.812 1 96.25 104 LYS B N 1
ATOM 2891 C CA . LYS B 1 104 ? -5.941 -0.31 -24.375 1 96.25 104 LYS B CA 1
ATOM 2892 C C . LYS B 1 104 ? -7.164 0.53 -24.016 1 96.25 104 LYS B C 1
ATOM 2894 O O . LYS B 1 104 ? -7.078 1.453 -23.203 1 96.25 104 LYS B O 1
ATOM 2899 N N . GLN B 1 105 ? -8.297 0.223 -24.734 1 97.44 105 GLN B N 1
ATOM 2900 C CA . GLN B 1 105 ? -9.469 1.077 -24.547 1 97.44 105 GLN B CA 1
ATOM 2901 C C . GLN B 1 105 ? -10.133 0.8 -23.203 1 97.44 105 GLN B C 1
ATOM 2903 O O . GLN B 1 105 ? -11 1.56 -22.766 1 97.44 105 GLN B O 1
ATOM 2908 N N . ILE B 1 106 ? -9.734 -0.301 -22.516 1 98.44 106 ILE B N 1
ATOM 2909 C CA . ILE B 1 106 ? -10.352 -0.708 -21.266 1 98.44 106 ILE B CA 1
ATOM 2910 C C . ILE B 1 106 ? -9.594 -0.097 -20.078 1 98.44 106 ILE B C 1
ATOM 2912 O O . ILE B 1 106 ? -8.359 -0.133 -20.047 1 98.44 106 ILE B O 1
ATOM 2916 N N . ASP B 1 107 ? -10.359 0.51 -19.156 1 98.31 107 ASP B N 1
ATOM 2917 C CA . ASP B 1 107 ? -9.797 0.887 -17.875 1 98.31 107 ASP B CA 1
ATOM 2918 C C . ASP B 1 107 ? -9.555 -0.343 -17 1 98.31 107 ASP B C 1
ATOM 2920 O O . ASP B 1 107 ? -10.422 -0.734 -16.219 1 98.31 107 ASP B O 1
ATOM 2924 N N . GLU B 1 108 ? -8.398 -0.954 -17.109 1 98 108 GLU B N 1
ATOM 2925 C CA . GLU B 1 108 ? -8.078 -2.217 -16.453 1 98 108 GLU B CA 1
ATOM 2926 C C . GLU B 1 108 ? -8.156 -2.086 -14.93 1 98 108 GLU B C 1
ATOM 2928 O O . GLU B 1 108 ? -8.641 -2.992 -14.25 1 98 108 GLU B O 1
ATOM 2933 N N . ARG B 1 109 ? -7.656 -0.969 -14.375 1 98.25 109 ARG B N 1
ATOM 2934 C CA . ARG B 1 109 ? -7.676 -0.734 -12.93 1 98.25 109 ARG B CA 1
ATOM 2935 C C . ARG B 1 109 ? -9.109 -0.722 -12.406 1 98.25 109 ARG B C 1
ATOM 2937 O O . ARG B 1 109 ? -9.398 -1.347 -11.383 1 98.25 109 ARG B O 1
ATOM 2944 N N . ALA B 1 110 ? -9.961 -0.055 -13.125 1 98.38 110 ALA B N 1
ATOM 2945 C CA . ALA B 1 110 ? -11.367 -0.03 -12.734 1 98.38 110 ALA B CA 1
ATOM 2946 C C . ALA B 1 110 ? -11.961 -1.437 -12.734 1 98.38 110 ALA B C 1
ATOM 2948 O O . ALA B 1 110 ? -12.742 -1.788 -11.844 1 98.38 110 ALA B O 1
ATOM 2949 N N . CYS B 1 111 ? -11.578 -2.219 -13.695 1 98.81 111 CYS B N 1
ATOM 2950 C CA . CYS B 1 111 ? -12.094 -3.58 -13.805 1 98.81 111 CYS B CA 1
ATOM 2951 C C . CYS B 1 111 ? -11.539 -4.461 -12.688 1 98.81 111 CYS B C 1
ATOM 2953 O O . CYS B 1 111 ? -12.273 -5.254 -12.094 1 98.81 111 CYS B O 1
ATOM 2955 N N . PHE B 1 112 ? -10.227 -4.344 -12.391 1 98.75 112 PHE B N 1
ATOM 2956 C CA . PHE B 1 112 ? -9.656 -5.043 -11.242 1 98.75 112 PHE B CA 1
ATOM 2957 C C . PHE B 1 112 ? -10.422 -4.711 -9.969 1 98.75 112 PHE B C 1
ATOM 2959 O O . PHE B 1 112 ? -10.82 -5.609 -9.227 1 98.75 112 PHE B O 1
ATOM 2966 N N . ASP B 1 113 ? -10.703 -3.475 -9.797 1 98.56 113 ASP B N 1
ATOM 2967 C CA . ASP B 1 113 ? -11.266 -3.008 -8.539 1 98.56 113 ASP B CA 1
ATOM 2968 C C . ASP B 1 113 ? -12.75 -3.361 -8.438 1 98.56 113 ASP B C 1
ATOM 2970 O O . ASP B 1 113 ? -13.344 -3.254 -7.363 1 98.56 113 ASP B O 1
ATOM 2974 N N . ARG B 1 114 ? -13.352 -3.805 -9.578 1 98.69 114 ARG B N 1
ATOM 2975 C CA . ARG B 1 114 ? -14.75 -4.23 -9.57 1 98.69 114 ARG B CA 1
ATOM 2976 C C . ARG B 1 114 ? -14.891 -5.648 -9.031 1 98.69 114 ARG B C 1
ATOM 2978 O O . ARG B 1 114 ? -15.984 -6.082 -8.68 1 98.69 114 ARG B O 1
ATOM 2985 N N . ILE B 1 115 ? -13.82 -6.391 -8.977 1 98.88 115 ILE B N 1
ATOM 2986 C CA . ILE B 1 115 ? -13.828 -7.75 -8.438 1 98.88 115 ILE B CA 1
ATOM 2987 C C . ILE B 1 115 ? -14.078 -7.707 -6.934 1 98.88 115 ILE B C 1
ATOM 2989 O O . ILE B 1 115 ? -13.422 -6.957 -6.207 1 98.88 115 ILE B O 1
ATOM 2993 N N . SER B 1 116 ? -15.039 -8.516 -6.5 1 98.56 116 SER B N 1
ATOM 2994 C CA . SER B 1 116 ? -15.32 -8.578 -5.07 1 98.56 116 SER B CA 1
ATOM 2995 C C . SER B 1 116 ? -14.102 -9.023 -4.281 1 98.56 116 SER B C 1
ATOM 2997 O O . SER B 1 116 ? -13.359 -9.906 -4.715 1 98.56 116 SER B O 1
ATOM 2999 N N . ILE B 1 117 ? -13.93 -8.461 -3.115 1 97.94 117 ILE B N 1
ATOM 3000 C CA . ILE B 1 117 ? -12.75 -8.688 -2.291 1 97.94 117 ILE B CA 1
ATOM 3001 C C . ILE B 1 117 ? -12.641 -10.172 -1.945 1 97.94 117 ILE B C 1
ATOM 3003 O O . ILE B 1 117 ? -11.539 -10.727 -1.875 1 97.94 117 ILE B O 1
ATOM 3007 N N . ASP B 1 118 ? -13.766 -10.836 -1.734 1 97.75 118 ASP B N 1
ATOM 3008 C CA . ASP B 1 118 ? -13.766 -12.242 -1.35 1 97.75 118 ASP B CA 1
ATOM 3009 C C . ASP B 1 118 ? -13.414 -13.141 -2.535 1 97.75 118 ASP B C 1
ATOM 3011 O O . ASP B 1 118 ? -13.094 -14.312 -2.357 1 97.75 118 ASP B O 1
ATOM 3015 N N . LYS B 1 119 ? -13.5 -12.609 -3.771 1 98.75 119 LYS B N 1
ATOM 3016 C CA . LYS B 1 119 ? -13.211 -13.383 -4.977 1 98.75 119 LYS B CA 1
ATOM 3017 C C . LYS B 1 119 ? -11.93 -12.906 -5.648 1 98.75 119 LYS B C 1
ATOM 3019 O O . LYS B 1 119 ? -11.578 -13.375 -6.734 1 98.75 119 LYS B O 1
ATOM 3024 N N . ASP B 1 120 ? -11.258 -11.938 -5.035 1 98.88 120 ASP B N 1
ATOM 3025 C CA . ASP B 1 120 ? -10.008 -11.391 -5.543 1 98.88 120 ASP B CA 1
ATOM 3026 C C . ASP B 1 120 ? -8.836 -12.328 -5.25 1 98.88 120 ASP B C 1
ATOM 3028 O O . ASP B 1 120 ? -7.848 -11.93 -4.633 1 98.88 120 ASP B O 1
ATOM 3032 N N . VAL B 1 121 ? -8.875 -13.516 -5.793 1 98.88 121 VAL B N 1
ATOM 3033 C CA . VAL B 1 121 ? -7.914 -14.57 -5.469 1 98.88 121 VAL B CA 1
ATOM 3034 C C . VAL B 1 121 ? -6.602 -14.312 -6.207 1 98.88 121 VAL B C 1
ATOM 3036 O O . VAL B 1 121 ? -5.582 -14.938 -5.898 1 98.88 121 VAL B O 1
ATOM 3039 N N . ASP B 1 122 ? -6.625 -13.367 -7.188 1 98.75 122 ASP B N 1
ATOM 3040 C CA . ASP B 1 122 ? -5.402 -12.953 -7.867 1 98.75 122 ASP B CA 1
ATOM 3041 C C . ASP B 1 122 ? -4.781 -11.734 -7.176 1 98.75 122 ASP B C 1
ATOM 3043 O O . ASP B 1 122 ? -3.701 -11.281 -7.562 1 98.75 122 ASP B O 1
ATOM 3047 N N . GLY B 1 123 ? -5.402 -11.18 -6.168 1 98.62 123 GLY B N 1
ATOM 3048 C CA . GLY B 1 123 ? -4.871 -10.125 -5.316 1 98.62 123 GLY B CA 1
ATOM 3049 C C . GLY B 1 123 ? -4.566 -8.844 -6.074 1 98.62 123 GLY B C 1
ATOM 3050 O O . GLY B 1 123 ? -3.5 -8.25 -5.895 1 98.62 123 GLY B O 1
ATOM 3051 N N . VAL B 1 124 ? -5.508 -8.414 -6.957 1 98.5 124 VAL B N 1
ATOM 3052 C CA . VAL B 1 124 ? -5.145 -7.348 -7.879 1 98.5 124 VAL B CA 1
ATOM 3053 C C . VAL B 1 124 ? -5.91 -6.074 -7.523 1 98.5 124 VAL B C 1
ATOM 3055 O O . VAL B 1 124 ? -5.68 -5.02 -8.117 1 98.5 124 VAL B O 1
ATOM 3058 N N . THR B 1 125 ? -6.859 -6.145 -6.566 1 98.69 125 THR B N 1
ATOM 3059 C CA . THR B 1 125 ? -7.66 -4.973 -6.234 1 98.69 125 THR B CA 1
ATOM 3060 C C . THR B 1 125 ? -6.863 -4 -5.367 1 98.69 125 THR B C 1
ATOM 3062 O O . THR B 1 125 ? -6.004 -4.418 -4.586 1 98.69 125 THR B O 1
ATOM 3065 N N . THR B 1 126 ? -7.16 -2.701 -5.469 1 98.62 126 THR B N 1
ATOM 3066 C CA . THR B 1 126 ? -6.559 -1.707 -4.59 1 98.62 126 THR B CA 1
ATOM 3067 C C . THR B 1 126 ? -6.914 -1.988 -3.131 1 98.62 126 THR B C 1
ATOM 3069 O O . THR B 1 126 ? -6.066 -1.856 -2.244 1 98.62 126 THR B O 1
ATOM 3072 N N . HIS B 1 127 ? -8.141 -2.408 -2.949 1 98.38 127 HIS B N 1
ATOM 3073 C CA . HIS B 1 127 ? -8.594 -2.703 -1.595 1 98.38 127 HIS B CA 1
ATOM 3074 C C . HIS B 1 127 ? -7.824 -3.877 -1 1 98.38 127 HIS B C 1
ATOM 3076 O O . HIS B 1 127 ? -7.359 -3.807 0.139 1 98.38 127 HIS B O 1
ATOM 3082 N N . GLY B 1 128 ? -7.668 -4.926 -1.739 1 98.62 128 GLY B N 1
ATOM 3083 C CA . GLY B 1 128 ? -6.895 -6.07 -1.283 1 98.62 128 GLY B CA 1
ATOM 3084 C C . GLY B 1 128 ? -5.453 -5.727 -0.966 1 98.62 128 GLY B C 1
ATOM 3085 O O . GLY B 1 128 ? -4.918 -6.156 0.056 1 98.62 128 GLY B O 1
ATOM 3086 N N . PHE B 1 129 ? -4.875 -4.926 -1.822 1 98.88 129 PHE B N 1
ATOM 3087 C CA . PHE B 1 129 ? -3.508 -4.473 -1.594 1 98.88 129 PHE B CA 1
ATOM 3088 C C . PHE B 1 129 ? -3.398 -3.729 -0.269 1 98.88 129 PHE B C 1
ATOM 3090 O O . PHE B 1 129 ? -2.484 -3.984 0.519 1 98.88 129 PHE B O 1
ATOM 3097 N N . GLY B 1 130 ? -4.266 -2.766 -0.098 1 98.81 130 GLY B N 1
ATOM 3098 C CA . GLY B 1 130 ? -4.246 -1.998 1.138 1 98.81 130 GLY B CA 1
ATOM 3099 C C . GLY B 1 130 ? -4.391 -2.859 2.377 1 98.81 130 GLY B C 1
ATOM 3100 O O . GLY B 1 130 ? -3.645 -2.695 3.346 1 98.81 130 GLY B O 1
ATOM 3101 N N . ARG B 1 131 ? -5.344 -3.775 2.375 1 98.62 131 ARG B N 1
ATOM 3102 C CA . ARG B 1 131 ? -5.555 -4.68 3.502 1 98.62 131 ARG B CA 1
ATOM 3103 C C . ARG B 1 131 ? -4.305 -5.508 3.777 1 98.62 131 ARG B C 1
ATOM 3105 O O . ARG B 1 131 ? -3.832 -5.566 4.914 1 98.62 131 ARG B O 1
ATOM 3112 N N . MET B 1 132 ? -3.787 -6.043 2.688 1 98.38 132 MET B N 1
ATOM 3113 C CA . MET B 1 132 ? -2.586 -6.863 2.822 1 98.38 132 MET B CA 1
ATOM 3114 C C . MET B 1 132 ? -1.427 -6.047 3.379 1 98.38 132 MET B C 1
ATOM 3116 O O . MET B 1 132 ? -0.735 -6.488 4.297 1 98.38 132 MET B O 1
ATOM 3120 N N . ALA B 1 133 ? -1.241 -4.895 2.881 1 98.5 133 ALA B N 1
ATOM 3121 C CA . ALA B 1 133 ? -0.123 -4.035 3.264 1 98.5 133 ALA B CA 1
ATOM 3122 C C . ALA B 1 133 ? -0.22 -3.629 4.73 1 98.5 133 ALA B C 1
ATOM 3124 O O . ALA B 1 133 ? 0.791 -3.311 5.359 1 98.5 133 ALA B O 1
ATOM 3125 N N . MET B 1 134 ? -1.401 -3.646 5.289 1 97.88 134 MET B N 1
ATOM 3126 C CA . MET B 1 134 ? -1.606 -3.244 6.68 1 97.88 134 MET B CA 1
ATOM 3127 C C . MET B 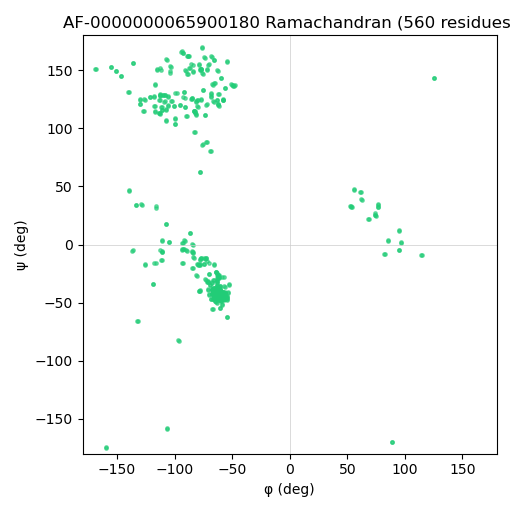1 134 ? -1.888 -4.457 7.559 1 97.88 134 MET B C 1
ATOM 3129 O O . MET B 1 134 ? -2.504 -4.328 8.617 1 97.88 134 MET B O 1
ATOM 3133 N N . ASP B 1 135 ? -1.552 -5.637 7.074 1 96.38 135 ASP B N 1
ATOM 3134 C CA . ASP B 1 135 ? -1.583 -6.898 7.805 1 96.38 135 ASP B CA 1
ATOM 3135 C C . ASP B 1 135 ? -3.018 -7.316 8.117 1 96.38 135 ASP B C 1
ATOM 3137 O O . ASP B 1 135 ? -3.287 -7.898 9.172 1 96.38 135 ASP B O 1
ATOM 3141 N N . GLU B 1 136 ? -3.963 -6.809 7.359 1 97.5 136 GLU B N 1
ATOM 3142 C CA . GLU B 1 136 ? -5.344 -7.285 7.391 1 97.5 136 GLU B CA 1
ATOM 3143 C C . GLU B 1 136 ? -5.547 -8.453 6.434 1 97.5 136 GLU B C 1
ATOM 3145 O O . GLU B 1 136 ? -4.812 -8.594 5.453 1 97.5 136 GLU B O 1
ATOM 3150 N N . PRO B 1 137 ? -6.504 -9.359 6.723 1 97.12 137 PRO B N 1
ATOM 3151 C CA . PRO B 1 137 ? -6.738 -10.5 5.836 1 97.12 137 PRO B CA 1
ATOM 3152 C C . PRO B 1 137 ? -7.082 -10.078 4.41 1 97.12 137 PRO B C 1
ATOM 3154 O O . PRO B 1 137 ? -8.023 -9.297 4.203 1 97.12 137 PRO B O 1
ATOM 3157 N N . ALA B 1 138 ? -6.367 -10.547 3.459 1 98.19 138 ALA B N 1
ATOM 3158 C CA . ALA B 1 138 ? -6.555 -10.367 2.021 1 98.19 138 ALA B CA 1
ATOM 3159 C C . ALA B 1 138 ? -5.645 -11.305 1.232 1 98.19 138 ALA B C 1
ATOM 3161 O O . ALA B 1 138 ? -4.613 -11.75 1.737 1 98.19 138 ALA B O 1
ATOM 3162 N N . TYR B 1 139 ? -6.098 -11.656 0.073 1 98.5 139 TYR B N 1
ATOM 3163 C CA . TYR B 1 139 ? -5.215 -12.422 -0.802 1 98.5 139 TYR B CA 1
ATOM 3164 C C . TYR B 1 139 ? -4.152 -11.516 -1.421 1 98.5 139 TYR B C 1
ATOM 3166 O O . TYR B 1 139 ? -4.449 -10.406 -1.854 1 98.5 139 TYR B O 1
ATOM 3174 N N . GLY B 1 140 ? -2.918 -11.961 -1.388 1 98.12 140 GLY B N 1
ATOM 3175 C CA . GLY B 1 140 ? -1.869 -11.242 -2.088 1 98.12 140 GLY B CA 1
ATOM 3176 C C . GLY B 1 140 ? -1.854 -11.508 -3.582 1 98.12 140 GLY B C 1
ATOM 3177 O O . GLY B 1 140 ? -2.311 -12.562 -4.031 1 98.12 140 GLY B O 1
ATOM 3178 N N . SER B 1 141 ? -1.299 -10.508 -4.293 1 98.56 141 SER B N 1
ATOM 3179 C CA . SER B 1 141 ? -1.092 -10.773 -5.715 1 98.56 141 SER B CA 1
ATOM 3180 C C . SER B 1 141 ? -0.4 -12.117 -5.934 1 98.56 141 SER B C 1
ATOM 3182 O O . SER B 1 141 ? 0.541 -12.461 -5.215 1 98.56 141 SER B O 1
ATOM 3184 N N . ALA B 1 142 ? -0.858 -12.859 -6.891 1 98.31 142 ALA B N 1
ATOM 3185 C CA . ALA B 1 142 ? -0.521 -14.273 -7 1 98.31 142 ALA B CA 1
ATOM 3186 C C . ALA B 1 142 ? 0.98 -14.469 -7.188 1 98.31 142 ALA B C 1
ATOM 3188 O O . ALA B 1 142 ? 1.577 -15.367 -6.59 1 98.31 142 ALA B O 1
ATOM 3189 N N . THR B 1 143 ? 1.596 -13.625 -8.047 1 98.19 143 THR B N 1
ATOM 3190 C CA . THR B 1 143 ? 3.018 -13.789 -8.32 1 98.19 143 THR B CA 1
ATOM 3191 C C . THR B 1 143 ? 3.852 -13.484 -7.082 1 98.19 143 THR B C 1
ATOM 3193 O O . THR B 1 143 ? 4.59 -14.336 -6.594 1 98.19 143 THR B O 1
ATOM 3196 N N . PRO B 1 144 ? 3.75 -12.32 -6.441 1 98.81 144 PRO B N 1
ATOM 3197 C CA . PRO B 1 144 ? 4.52 -12.07 -5.223 1 98.81 144 PRO B CA 1
ATOM 3198 C C . PRO B 1 144 ? 4.164 -13.031 -4.094 1 98.81 144 PRO B C 1
ATOM 3200 O O . PRO B 1 144 ? 5.043 -13.453 -3.336 1 98.81 144 PRO B O 1
ATOM 3203 N N . ALA B 1 145 ? 2.902 -13.352 -3.959 1 98.88 145 ALA B N 1
ATOM 3204 C CA . ALA B 1 145 ? 2.518 -14.32 -2.934 1 98.88 145 ALA B CA 1
ATOM 3205 C C . ALA B 1 145 ? 3.166 -15.672 -3.189 1 98.88 145 ALA B C 1
ATOM 3207 O O . ALA B 1 145 ? 3.561 -16.359 -2.248 1 98.88 145 ALA B O 1
ATOM 3208 N N . GLY B 1 146 ? 3.232 -16.062 -4.461 1 98.81 146 GLY B N 1
ATOM 3209 C CA . GLY B 1 146 ? 3.928 -17.281 -4.828 1 98.81 146 GLY B CA 1
ATOM 3210 C C . GLY B 1 146 ? 5.406 -17.25 -4.48 1 98.81 146 GLY B C 1
ATOM 3211 O O . GLY B 1 146 ? 5.961 -18.266 -4.031 1 98.81 146 GLY B O 1
ATOM 3212 N N . ILE B 1 147 ? 6.031 -16.156 -4.723 1 98.94 147 ILE B N 1
ATOM 3213 C CA . ILE B 1 147 ? 7.434 -15.969 -4.363 1 98.94 147 ILE B CA 1
ATOM 3214 C C . ILE B 1 147 ? 7.605 -16.156 -2.857 1 98.94 147 ILE B C 1
ATOM 3216 O O . ILE B 1 147 ? 8.508 -16.859 -2.41 1 98.94 147 ILE B O 1
ATOM 3220 N N . MET B 1 148 ? 6.723 -15.562 -2.062 1 98.94 148 MET B N 1
ATOM 3221 C CA . MET B 1 148 ? 6.812 -15.672 -0.609 1 98.94 148 MET B CA 1
ATOM 3222 C C . MET B 1 148 ? 6.648 -17.125 -0.166 1 98.94 148 MET B C 1
ATOM 3224 O O . MET B 1 148 ? 7.332 -17.578 0.751 1 98.94 148 MET B O 1
ATOM 3228 N N . ARG B 1 149 ? 5.691 -17.844 -0.794 1 98.69 149 ARG B N 1
ATOM 3229 C CA . ARG B 1 149 ? 5.516 -19.266 -0.493 1 98.69 149 ARG B CA 1
ATOM 3230 C C . ARG B 1 149 ? 6.797 -20.047 -0.771 1 98.69 149 ARG B C 1
ATOM 3232 O O . ARG B 1 149 ? 7.195 -20.891 0.025 1 98.69 149 ARG B O 1
ATOM 3239 N N . LEU B 1 150 ? 7.379 -19.734 -1.92 1 98.62 150 LEU B N 1
ATOM 3240 C CA . LEU B 1 150 ? 8.602 -20.406 -2.332 1 98.62 150 LEU B CA 1
ATOM 3241 C C . LEU B 1 150 ? 9.727 -20.156 -1.334 1 98.62 150 LEU B C 1
ATOM 3243 O O . LEU B 1 150 ? 10.406 -21.094 -0.905 1 98.62 150 LEU B O 1
ATOM 3247 N N . LEU B 1 151 ? 9.953 -18.906 -0.929 1 98.88 151 LEU B N 1
ATOM 3248 C CA . LEU B 1 151 ? 10.984 -18.531 0.028 1 98.88 151 LEU B CA 1
ATOM 3249 C C . LEU B 1 151 ? 10.758 -19.219 1.371 1 98.88 151 LEU B C 1
ATOM 3251 O O . LEU B 1 151 ? 11.703 -19.703 1.997 1 98.88 151 LEU B O 1
ATOM 3255 N N . ARG B 1 152 ? 9.523 -19.297 1.782 1 98.75 152 ARG B N 1
ATOM 3256 C CA . ARG B 1 152 ? 9.18 -19.953 3.037 1 98.75 152 ARG B CA 1
ATOM 3257 C C . ARG B 1 152 ? 9.461 -21.453 2.955 1 98.75 152 ARG B C 1
ATOM 3259 O O . ARG B 1 152 ? 10.023 -22.047 3.883 1 98.75 152 ARG B O 1
ATOM 3266 N N . HIS B 1 153 ? 9.031 -22.078 1.885 1 98.62 153 HIS B N 1
ATOM 3267 C CA . HIS B 1 153 ? 9.203 -23.516 1.688 1 98.62 153 HIS B CA 1
ATOM 3268 C C . HIS B 1 153 ? 10.672 -23.922 1.784 1 98.62 153 HIS B C 1
ATOM 3270 O O . HIS B 1 153 ? 11 -24.922 2.412 1 98.62 153 HIS B O 1
ATOM 3276 N N . TYR B 1 154 ? 11.516 -23.125 1.218 1 98.69 154 TYR B N 1
ATOM 3277 C CA . TYR B 1 154 ? 12.945 -23.438 1.207 1 98.69 154 TYR B CA 1
ATOM 3278 C C . TYR B 1 154 ? 13.648 -22.812 2.402 1 98.69 154 TYR B C 1
ATOM 3280 O O . TYR B 1 154 ? 14.883 -22.812 2.475 1 98.69 154 TYR B O 1
ATOM 3288 N N . GLN B 1 155 ? 12.875 -22.172 3.281 1 98.56 155 GLN B N 1
ATOM 3289 C CA . GLN B 1 155 ? 13.336 -21.656 4.562 1 98.56 155 GLN B CA 1
ATOM 3290 C C . GLN B 1 155 ? 14.414 -20.578 4.359 1 98.56 155 GLN B C 1
ATOM 3292 O O . GLN B 1 155 ? 15.43 -20.578 5.051 1 98.56 155 GLN B O 1
ATOM 3297 N N . ILE B 1 156 ? 14.242 -19.766 3.369 1 98.81 156 ILE B N 1
ATOM 3298 C CA . ILE B 1 156 ? 15.133 -18.625 3.143 1 98.81 156 ILE B CA 1
ATOM 3299 C C . ILE B 1 156 ? 14.883 -17.562 4.199 1 98.81 156 ILE B C 1
ATOM 3301 O O . ILE B 1 156 ? 13.758 -17.047 4.328 1 98.81 156 ILE B O 1
ATOM 3305 N N . PRO B 1 157 ? 15.844 -17.172 4.996 1 98.5 157 PRO B N 1
ATOM 3306 C CA . PRO B 1 157 ? 15.625 -16.125 5.996 1 98.5 157 PRO B CA 1
ATOM 3307 C C . PRO B 1 157 ? 15.383 -14.758 5.371 1 98.5 157 PRO B C 1
ATOM 3309 O O . PRO B 1 157 ? 16.078 -14.367 4.43 1 98.5 157 PRO B O 1
ATOM 3312 N N . LEU B 1 158 ? 14.422 -14.055 5.945 1 98.81 158 LEU B N 1
ATOM 3313 C CA . LEU B 1 158 ? 14.07 -12.75 5.398 1 98.81 158 LEU B CA 1
ATOM 3314 C C . LEU B 1 158 ? 14.297 -11.648 6.434 1 98.81 158 LEU B C 1
ATOM 3316 O O . LEU B 1 158 ? 14.656 -10.523 6.082 1 98.81 158 LEU B O 1
ATOM 3320 N N . GLU B 1 159 ? 14.078 -11.93 7.723 1 98.69 159 GLU B N 1
ATOM 3321 C CA . GLU B 1 159 ? 14.133 -10.93 8.781 1 98.69 159 GLU B CA 1
ATOM 3322 C C . GLU B 1 159 ? 15.492 -10.25 8.836 1 98.69 159 GLU B C 1
ATOM 3324 O O . GLU B 1 159 ? 16.531 -10.922 8.898 1 98.69 159 GLU B O 1
ATOM 3329 N N . GLY B 1 160 ? 15.461 -8.969 8.742 1 98.44 160 GLY B N 1
ATOM 3330 C CA . GLY B 1 160 ? 16.672 -8.172 8.883 1 98.44 160 GLY B CA 1
ATOM 3331 C C . GLY B 1 160 ? 17.484 -8.094 7.602 1 98.44 160 GLY B C 1
ATOM 3332 O O . GLY B 1 160 ? 18.438 -7.316 7.512 1 98.44 160 GLY B O 1
ATOM 3333 N N . LYS B 1 161 ? 17.109 -8.875 6.559 1 98.81 161 LYS B N 1
ATOM 3334 C CA . LYS B 1 161 ? 17.844 -8.867 5.289 1 98.81 161 LYS B CA 1
ATOM 3335 C C . LYS B 1 161 ? 17.516 -7.617 4.48 1 98.81 161 LYS B C 1
ATOM 3337 O O . LYS B 1 161 ? 16.406 -7.074 4.59 1 98.81 161 LYS B O 1
ATOM 3342 N N . GLU B 1 162 ? 18.469 -7.141 3.746 1 98.75 162 GLU B N 1
ATOM 3343 C CA . GLU B 1 162 ? 18.203 -6.09 2.766 1 98.75 162 GLU B CA 1
ATOM 3344 C C . GLU B 1 162 ? 17.641 -6.672 1.468 1 98.75 162 GLU B C 1
ATOM 3346 O O . GLU B 1 162 ? 18.344 -7.402 0.761 1 98.75 162 GLU B O 1
ATOM 3351 N N . ALA B 1 163 ? 16.422 -6.379 1.212 1 98.94 163 ALA B N 1
ATOM 3352 C CA . ALA B 1 163 ? 15.758 -6.828 -0.012 1 98.94 163 ALA B CA 1
ATOM 3353 C C . ALA B 1 163 ? 15.586 -5.676 -0.999 1 98.94 163 ALA B C 1
ATOM 3355 O O . ALA B 1 163 ? 15.109 -4.602 -0.631 1 98.94 163 ALA B O 1
ATOM 3356 N N . VAL B 1 164 ? 16.031 -5.891 -2.209 1 98.94 164 VAL B N 1
ATOM 3357 C CA . VAL B 1 164 ? 15.859 -4.906 -3.273 1 98.94 164 VAL B CA 1
ATOM 3358 C C . VAL B 1 164 ? 14.883 -5.441 -4.32 1 98.94 164 VAL B C 1
ATOM 3360 O O . VAL B 1 164 ? 15.109 -6.504 -4.902 1 98.94 164 VAL B O 1
ATOM 3363 N N . VAL B 1 165 ? 13.789 -4.758 -4.504 1 98.94 165 VAL B N 1
ATOM 3364 C CA . VAL B 1 165 ? 12.797 -5.059 -5.535 1 98.94 165 VAL B CA 1
ATOM 3365 C C . VAL B 1 165 ? 12.977 -4.113 -6.719 1 98.94 165 VAL B C 1
ATOM 3367 O O . VAL B 1 165 ? 12.875 -2.893 -6.562 1 98.94 165 VAL B O 1
ATOM 3370 N N . VAL B 1 166 ? 13.266 -4.637 -7.887 1 98.88 166 VAL B N 1
ATOM 3371 C CA . VAL B 1 166 ? 13.438 -3.803 -9.078 1 98.88 166 VAL B CA 1
ATOM 3372 C C . VAL B 1 166 ? 12.156 -3.832 -9.906 1 98.88 166 VAL B C 1
ATOM 3374 O O . VAL B 1 166 ? 11.922 -4.777 -10.664 1 98.88 166 VAL B O 1
ATOM 3377 N N . GLY B 1 167 ? 11.438 -2.785 -9.82 1 98.56 167 GLY B N 1
ATOM 3378 C CA . GLY B 1 167 ? 10.094 -2.654 -10.375 1 98.56 167 GLY B CA 1
ATOM 3379 C C . GLY B 1 167 ? 9.07 -2.227 -9.344 1 98.56 167 GLY B C 1
ATOM 3380 O O . GLY B 1 167 ? 9.125 -2.658 -8.188 1 98.56 167 GLY B O 1
ATOM 3381 N N . ARG B 1 168 ? 8.141 -1.418 -9.727 1 98.56 168 ARG B N 1
ATOM 3382 C CA . ARG B 1 168 ? 7.141 -0.934 -8.781 1 98.56 168 ARG B CA 1
ATOM 3383 C C . ARG B 1 168 ? 5.734 -1.04 -9.367 1 98.56 168 ARG B C 1
ATOM 3385 O O . ARG B 1 168 ? 4.887 -0.181 -9.117 1 98.56 168 ARG B O 1
ATOM 3392 N N . SER B 1 169 ? 5.445 -2.027 -10.164 1 97.5 169 SER B N 1
ATOM 3393 C CA . SER B 1 169 ? 4.121 -2.238 -10.734 1 97.5 169 SER B CA 1
ATOM 3394 C C . SER B 1 169 ? 3.096 -2.568 -9.656 1 97.5 169 SER B C 1
ATOM 3396 O O . SER B 1 169 ? 3.445 -3.113 -8.609 1 97.5 169 SER B O 1
ATOM 3398 N N . PRO B 1 170 ? 1.812 -2.355 -9.969 1 97.5 170 PRO B N 1
ATOM 3399 C CA . PRO B 1 170 ? 0.75 -2.535 -8.977 1 97.5 170 PRO B CA 1
ATOM 3400 C C . PRO B 1 170 ? 0.529 -4 -8.609 1 97.5 170 PRO B C 1
ATOM 3402 O O . PRO B 1 170 ? 0.021 -4.297 -7.523 1 97.5 170 PRO B O 1
ATOM 3405 N N . ILE B 1 171 ? 0.86 -4.926 -9.461 1 96.69 171 ILE B N 1
ATOM 3406 C CA . ILE B 1 171 ? 0.454 -6.305 -9.195 1 96.69 171 ILE B CA 1
ATOM 3407 C C . ILE B 1 171 ? 1.682 -7.152 -8.875 1 96.69 171 ILE B C 1
ATOM 3409 O O . ILE B 1 171 ? 1.562 -8.344 -8.586 1 96.69 171 ILE B O 1
ATOM 3413 N N . LEU B 1 172 ? 2.877 -6.543 -9.008 1 98.31 172 LEU B N 1
ATOM 3414 C CA . LEU B 1 172 ? 4.082 -7.328 -8.758 1 98.31 172 LEU B CA 1
ATOM 3415 C C . LEU B 1 172 ? 5.043 -6.574 -7.848 1 98.31 172 LEU B C 1
ATOM 3417 O O . LEU B 1 172 ? 5.188 -6.922 -6.672 1 98.31 172 LEU B O 1
ATOM 3421 N N . GLY B 1 173 ? 5.594 -5.469 -8.312 1 98.62 173 GLY B N 1
ATOM 3422 C CA . GLY B 1 173 ? 6.617 -4.758 -7.566 1 98.62 173 GLY B CA 1
ATOM 3423 C C . GLY B 1 173 ? 6.137 -4.273 -6.211 1 98.62 173 GLY B C 1
ATOM 3424 O O . GLY B 1 173 ? 6.73 -4.605 -5.18 1 98.62 173 GLY B O 1
ATOM 3425 N N . LYS B 1 174 ? 5.09 -3.545 -6.207 1 98.81 174 LYS B N 1
ATOM 3426 C CA . LYS B 1 174 ? 4.59 -2.938 -4.977 1 98.81 174 LYS B CA 1
ATOM 3427 C C . LYS B 1 174 ? 4.125 -4.004 -3.984 1 98.81 174 LYS B C 1
ATOM 3429 O O . LYS B 1 174 ? 4.547 -4.008 -2.826 1 98.81 174 LYS B O 1
ATOM 3434 N N . PRO B 1 175 ? 3.307 -4.984 -4.41 1 98.88 175 PRO B N 1
ATOM 3435 C CA . PRO B 1 175 ? 2.938 -6.02 -3.441 1 98.88 175 PRO B CA 1
ATOM 3436 C C . PRO B 1 175 ? 4.141 -6.828 -2.957 1 98.88 175 PRO B C 1
ATOM 3438 O O . PRO B 1 175 ? 4.188 -7.23 -1.791 1 98.88 175 PRO B O 1
ATOM 3441 N N . MET B 1 176 ? 5.109 -7.074 -3.824 1 98.94 176 MET B N 1
ATOM 3442 C CA . MET B 1 176 ? 6.324 -7.773 -3.424 1 98.94 176 MET B CA 1
ATOM 3443 C C . MET B 1 176 ? 7.035 -7.027 -2.299 1 98.94 176 MET B C 1
ATOM 3445 O O . MET B 1 176 ? 7.434 -7.633 -1.3 1 98.94 176 MET B O 1
ATOM 3449 N N . ALA B 1 177 ? 7.16 -5.746 -2.502 1 98.94 177 ALA B N 1
ATOM 3450 C CA . ALA B 1 177 ? 7.816 -4.906 -1.504 1 98.94 177 ALA B CA 1
ATOM 3451 C C . ALA B 1 177 ? 7.086 -4.973 -0.166 1 98.94 177 ALA B C 1
ATOM 3453 O O . ALA B 1 177 ? 7.711 -5.129 0.884 1 98.94 177 ALA B O 1
ATOM 3454 N N . MET B 1 178 ? 5.785 -4.887 -0.182 1 98.94 178 MET B N 1
ATOM 3455 C CA . MET B 1 178 ? 5 -4.883 1.05 1 98.94 178 MET B CA 1
ATOM 3456 C C . MET B 1 178 ? 5.082 -6.234 1.751 1 98.94 178 MET B C 1
ATOM 3458 O O . MET B 1 178 ? 5.133 -6.297 2.98 1 98.94 178 MET B O 1
ATOM 3462 N N . MET B 1 179 ? 5.074 -7.32 0.951 1 98.94 179 MET B N 1
ATOM 3463 C CA . MET B 1 179 ? 5.137 -8.648 1.561 1 98.94 179 MET B CA 1
ATOM 3464 C C . MET B 1 179 ? 6.496 -8.875 2.215 1 98.94 179 MET B C 1
ATOM 3466 O O . MET B 1 179 ? 6.574 -9.445 3.309 1 98.94 179 MET B O 1
ATOM 3470 N N . LEU B 1 180 ? 7.574 -8.469 1.544 1 98.94 180 LEU B N 1
ATOM 3471 C CA . LEU B 1 180 ? 8.906 -8.578 2.123 1 98.94 180 LEU B CA 1
ATOM 3472 C C . LEU B 1 180 ? 9.031 -7.727 3.381 1 98.94 180 LEU B C 1
ATOM 3474 O O . LEU B 1 180 ? 9.648 -8.141 4.363 1 98.94 180 LEU B O 1
ATOM 3478 N N . LEU B 1 181 ? 8.453 -6.535 3.334 1 98.94 181 LEU B N 1
ATOM 3479 C CA . LEU B 1 181 ? 8.43 -5.652 4.496 1 98.94 181 LEU B CA 1
ATOM 3480 C C . LEU B 1 181 ? 7.734 -6.32 5.672 1 98.94 181 LEU B C 1
ATOM 3482 O O . LEU B 1 181 ? 8.227 -6.277 6.801 1 98.94 181 LEU B O 1
ATOM 3486 N N . ALA B 1 182 ? 6.582 -6.934 5.402 1 98.75 182 ALA B N 1
ATOM 3487 C CA . ALA B 1 182 ? 5.816 -7.625 6.438 1 98.75 182 ALA B CA 1
ATOM 3488 C C . ALA B 1 182 ? 6.617 -8.781 7.035 1 98.75 182 ALA B C 1
ATOM 3490 O O . ALA B 1 182 ? 6.426 -9.133 8.203 1 98.75 182 ALA B O 1
ATOM 3491 N N . ALA B 1 183 ? 7.504 -9.344 6.246 1 98.81 183 ALA B N 1
ATOM 3492 C CA . ALA B 1 183 ? 8.359 -10.438 6.703 1 98.81 183 ALA B CA 1
ATOM 3493 C C . ALA B 1 183 ? 9.625 -9.898 7.367 1 98.81 183 ALA B C 1
ATOM 3495 O O . ALA B 1 183 ? 10.578 -10.648 7.594 1 98.81 183 ALA B O 1
ATOM 3496 N N . ASN B 1 184 ? 9.656 -8.625 7.609 1 98.81 184 ASN B N 1
ATOM 3497 C CA . ASN B 1 184 ? 10.68 -7.938 8.398 1 98.81 184 ASN B CA 1
ATOM 3498 C C . ASN B 1 184 ? 11.984 -7.797 7.625 1 98.81 184 ASN B C 1
ATOM 3500 O O . ASN B 1 184 ? 13.062 -7.801 8.219 1 98.81 184 ASN B O 1
ATOM 3504 N N . ALA B 1 185 ? 11.938 -7.805 6.316 1 98.88 185 ALA B N 1
ATOM 3505 C CA . ALA B 1 185 ? 13.078 -7.355 5.523 1 98.88 185 ALA B CA 1
ATOM 3506 C C . ALA B 1 185 ? 13.156 -5.832 5.48 1 98.88 185 ALA B C 1
ATOM 3508 O O . ALA B 1 185 ? 12.148 -5.148 5.688 1 98.88 185 ALA B O 1
ATOM 3509 N N . THR B 1 186 ? 14.367 -5.305 5.355 1 98.88 186 THR B N 1
ATOM 3510 C CA . THR B 1 186 ? 14.547 -3.908 4.973 1 98.88 186 THR B CA 1
ATOM 3511 C C . THR B 1 186 ? 14.461 -3.748 3.457 1 98.88 186 THR B C 1
ATOM 3513 O O . THR B 1 186 ? 15.312 -4.25 2.725 1 98.88 186 THR B O 1
ATOM 3516 N N . VAL B 1 187 ? 13.453 -3.041 2.967 1 98.94 187 VAL B N 1
ATOM 3517 C CA . VAL B 1 187 ? 13.102 -3.152 1.553 1 98.94 187 VAL B CA 1
ATOM 3518 C C . VAL B 1 187 ? 13.453 -1.853 0.831 1 98.94 187 VAL B C 1
ATOM 3520 O O . VAL B 1 187 ? 13.125 -0.763 1.305 1 98.94 187 VAL B O 1
ATOM 3523 N N . THR B 1 188 ? 14.172 -1.949 -0.25 1 98.94 188 THR B N 1
ATOM 3524 C CA . THR B 1 188 ? 14.383 -0.864 -1.201 1 98.94 188 THR B CA 1
ATOM 3525 C C . THR B 1 188 ? 13.625 -1.128 -2.5 1 98.94 188 THR B C 1
ATOM 3527 O O . THR B 1 188 ? 13.711 -2.221 -3.064 1 98.94 188 THR B O 1
ATOM 3530 N N . ILE B 1 189 ? 12.867 -0.186 -2.943 1 98.88 189 ILE B N 1
ATOM 3531 C CA . ILE B 1 189 ? 12.109 -0.312 -4.184 1 98.88 189 ILE B CA 1
ATOM 3532 C C . ILE B 1 189 ? 12.766 0.533 -5.273 1 98.88 189 ILE B C 1
ATOM 3534 O O . ILE B 1 189 ? 12.875 1.754 -5.141 1 98.88 189 ILE B O 1
ATOM 3538 N N . CYS B 1 190 ? 13.18 -0.098 -6.32 1 98.88 190 CYS B N 1
ATOM 3539 C CA . CYS B 1 190 ? 13.82 0.572 -7.445 1 98.88 190 CYS B CA 1
ATOM 3540 C C . CYS B 1 190 ? 12.891 0.636 -8.648 1 98.88 190 CYS B C 1
ATOM 3542 O O . CYS B 1 190 ? 11.922 -0.116 -8.727 1 98.88 190 CYS B O 1
ATOM 3544 N N . HIS B 1 191 ? 13.164 1.529 -9.516 1 98.62 191 HIS B N 1
ATOM 3545 C CA . HIS B 1 191 ? 12.406 1.754 -10.742 1 98.62 191 HIS B CA 1
ATOM 3546 C C . HIS B 1 191 ? 13.234 2.516 -11.773 1 98.62 191 HIS B C 1
ATOM 3548 O O . HIS B 1 191 ? 14.438 2.711 -11.586 1 98.62 191 HIS B O 1
ATOM 3554 N N . SER B 1 192 ? 12.656 2.891 -12.875 1 98.06 192 SER B N 1
ATOM 3555 C CA . SER B 1 192 ? 13.359 3.432 -14.031 1 98.06 192 SER B CA 1
ATOM 3556 C C . SER B 1 192 ? 14.039 4.758 -13.695 1 98.06 192 SER B C 1
ATOM 3558 O O . SER B 1 192 ? 15 5.152 -14.352 1 98.06 192 SER B O 1
ATOM 3560 N N . ARG B 1 193 ? 13.586 5.488 -12.688 1 98.31 193 ARG B N 1
ATOM 3561 C CA . ARG B 1 193 ? 14.141 6.785 -12.312 1 98.31 193 ARG B CA 1
ATOM 3562 C C . ARG B 1 193 ? 15.195 6.633 -11.227 1 98.31 193 ARG B C 1
ATOM 3564 O O . ARG B 1 193 ? 15.82 7.617 -10.82 1 98.31 193 ARG B O 1
ATOM 3571 N N . THR B 1 194 ? 15.375 5.41 -10.734 1 98.56 194 THR B N 1
ATOM 3572 C CA . THR B 1 194 ? 16.438 5.168 -9.758 1 98.56 194 THR B CA 1
ATOM 3573 C C . THR B 1 194 ? 17.797 5.469 -10.352 1 98.56 194 THR B C 1
ATOM 3575 O O . THR B 1 194 ? 18.141 4.969 -11.422 1 98.56 194 THR B O 1
ATOM 3578 N N . LYS B 1 195 ? 18.531 6.254 -9.594 1 97.44 195 LYS B N 1
ATOM 3579 C CA . LYS B 1 195 ? 19.906 6.547 -10.016 1 97.44 195 LYS B CA 1
ATOM 3580 C C . LYS B 1 195 ? 20.875 5.504 -9.477 1 97.44 195 LYS B C 1
ATOM 3582 O O . LYS B 1 195 ? 20.641 4.914 -8.422 1 97.44 195 LYS B O 1
ATOM 3587 N N . ASN B 1 196 ? 21.938 5.156 -10.172 1 95.62 196 ASN B N 1
ATOM 3588 C CA . ASN B 1 196 ? 22.984 4.227 -9.773 1 95.62 196 ASN B CA 1
ATOM 3589 C C . ASN B 1 196 ? 22.406 2.863 -9.406 1 95.62 196 ASN B C 1
ATOM 3591 O O . ASN B 1 196 ? 22.734 2.314 -8.352 1 95.62 196 ASN B O 1
ATOM 3595 N N . LEU B 1 197 ? 21.531 2.344 -10.25 1 98.31 197 LEU B N 1
ATOM 3596 C CA . LEU B 1 197 ? 20.797 1.104 -10.008 1 98.31 197 LEU B CA 1
ATOM 3597 C C . LEU B 1 197 ? 21.766 -0.036 -9.68 1 98.31 197 LEU B C 1
ATOM 3599 O O . LEU B 1 197 ? 21.547 -0.781 -8.727 1 98.31 197 LEU B O 1
ATOM 3603 N N . PRO B 1 198 ? 22.922 -0.156 -10.391 1 98.56 198 PRO B N 1
ATOM 3604 C CA . PRO B 1 198 ? 23.859 -1.234 -10.047 1 98.56 198 PRO B CA 1
ATOM 3605 C C . PRO B 1 198 ? 24.328 -1.161 -8.602 1 98.56 198 PRO B C 1
ATOM 3607 O O . PRO B 1 198 ? 24.422 -2.188 -7.922 1 98.56 198 PRO B O 1
ATOM 3610 N N . ASP B 1 199 ? 24.609 0.035 -8.109 1 98.25 199 ASP B N 1
ATOM 3611 C CA . ASP B 1 199 ? 25.094 0.205 -6.738 1 98.25 199 ASP B CA 1
ATOM 3612 C C . ASP B 1 199 ? 24 -0.181 -5.73 1 98.25 199 ASP B C 1
ATOM 3614 O O . ASP B 1 199 ? 24.312 -0.762 -4.684 1 98.25 199 ASP B O 1
ATOM 3618 N N . VAL B 1 200 ? 22.781 0.172 -5.992 1 98.62 200 VAL B N 1
ATOM 3619 C CA . VAL B 1 200 ? 21.672 -0.2 -5.117 1 98.62 200 VAL B CA 1
ATOM 3620 C C . VAL B 1 200 ? 21.531 -1.72 -5.074 1 98.62 200 VAL B C 1
ATOM 3622 O O . VAL B 1 200 ? 21.406 -2.309 -3.996 1 98.62 200 VAL B O 1
ATOM 3625 N N . ILE B 1 201 ? 21.562 -2.381 -6.227 1 98.75 201 ILE B N 1
ATOM 3626 C CA . ILE B 1 201 ? 21.391 -3.824 -6.336 1 98.75 201 ILE B CA 1
ATOM 3627 C C . ILE B 1 201 ? 22.516 -4.543 -5.602 1 98.75 201 ILE B C 1
ATOM 3629 O O . ILE B 1 201 ? 22.297 -5.586 -4.98 1 98.75 201 ILE B O 1
ATOM 3633 N N . ARG B 1 202 ? 23.703 -3.994 -5.574 1 98.31 202 ARG B N 1
ATOM 3634 C CA . ARG B 1 202 ? 24.875 -4.613 -4.957 1 98.31 202 ARG B CA 1
ATOM 3635 C C . ARG B 1 202 ? 24.703 -4.742 -3.449 1 98.31 202 ARG B C 1
ATOM 3637 O O . ARG B 1 202 ? 25.359 -5.566 -2.811 1 98.31 202 ARG B O 1
ATOM 3644 N N . ARG B 1 203 ? 23.766 -4.004 -2.875 1 97.62 203 ARG B N 1
ATOM 3645 C CA . ARG B 1 203 ? 23.516 -4.023 -1.436 1 97.62 203 ARG B CA 1
ATOM 3646 C C . ARG B 1 203 ? 22.609 -5.188 -1.049 1 97.62 203 ARG B C 1
ATOM 3648 O O . ARG B 1 203 ? 22.484 -5.516 0.132 1 97.62 203 ARG B O 1
ATOM 3655 N N . ALA B 1 204 ? 22 -5.855 -1.91 1 98.62 204 ALA B N 1
ATOM 3656 C CA . ALA B 1 204 ? 20.859 -6.727 -1.673 1 98.62 204 ALA B CA 1
ATOM 3657 C C . ALA B 1 204 ? 21.297 -8.094 -1.153 1 98.62 204 ALA B C 1
ATOM 3659 O O . ALA B 1 204 ? 22.094 -8.781 -1.797 1 98.62 204 ALA B O 1
ATOM 3660 N N . ASP B 1 205 ? 20.766 -8.484 0.045 1 98.81 205 ASP B N 1
ATOM 3661 C CA . ASP B 1 205 ? 20.781 -9.891 0.432 1 98.81 205 ASP B CA 1
ATOM 3662 C C . ASP B 1 205 ? 19.828 -10.711 -0.431 1 98.81 205 ASP B C 1
ATOM 3664 O O . ASP B 1 205 ? 20.078 -11.891 -0.687 1 98.81 205 ASP B O 1
ATOM 3668 N N . ILE B 1 206 ? 18.766 -10.109 -0.784 1 98.94 206 ILE B N 1
ATOM 3669 C CA . ILE B 1 206 ? 17.719 -10.672 -1.626 1 98.94 206 ILE B CA 1
ATOM 3670 C C . ILE B 1 206 ? 17.375 -9.695 -2.754 1 98.94 206 ILE B C 1
ATOM 3672 O O . ILE B 1 206 ? 17.062 -8.531 -2.502 1 98.94 206 ILE B O 1
ATOM 3676 N N . ILE B 1 207 ? 17.531 -10.117 -3.975 1 98.94 207 ILE B N 1
ATOM 3677 C CA . ILE B 1 207 ? 17.172 -9.297 -5.125 1 98.94 207 ILE B CA 1
ATOM 3678 C C . ILE B 1 207 ? 15.977 -9.914 -5.855 1 98.94 207 ILE B C 1
ATOM 3680 O O . ILE B 1 207 ? 15.961 -11.117 -6.113 1 98.94 207 ILE B O 1
ATOM 3684 N N . VAL B 1 208 ? 14.938 -9.133 -6.113 1 98.94 208 VAL B N 1
ATOM 3685 C CA . VAL B 1 208 ? 13.781 -9.555 -6.895 1 98.94 208 VAL B CA 1
ATOM 3686 C C . VAL B 1 208 ? 13.727 -8.758 -8.195 1 98.94 208 VAL B C 1
ATOM 3688 O O . VAL B 1 208 ? 13.555 -7.535 -8.18 1 98.94 208 VAL B O 1
ATOM 3691 N N . GLY B 1 209 ? 13.922 -9.414 -9.32 1 98.81 209 GLY B N 1
ATOM 3692 C CA . GLY B 1 209 ? 13.703 -8.805 -10.625 1 98.81 209 GLY B CA 1
ATOM 3693 C C . GLY B 1 209 ? 12.25 -8.828 -11.062 1 98.81 209 GLY B C 1
ATOM 3694 O O . GLY B 1 209 ? 11.688 -9.898 -11.305 1 98.81 209 GLY B O 1
ATOM 3695 N N . ALA B 1 210 ? 11.641 -7.656 -11.188 1 97.62 210 ALA B N 1
ATOM 3696 C CA . ALA B 1 210 ? 10.219 -7.516 -11.492 1 97.62 210 ALA B CA 1
ATOM 3697 C C . ALA B 1 210 ? 9.977 -6.379 -12.484 1 97.62 210 ALA B C 1
ATOM 3699 O O . ALA B 1 210 ? 9.102 -5.539 -12.273 1 97.62 210 ALA B O 1
ATOM 3700 N N . LEU B 1 211 ? 10.727 -6.262 -13.555 1 95.56 211 LEU B N 1
ATOM 3701 C CA . LEU B 1 211 ? 10.617 -5.086 -14.406 1 95.56 211 LEU B CA 1
ATOM 3702 C C . LEU B 1 211 ? 10.117 -5.469 -15.797 1 95.56 211 LEU B C 1
ATOM 3704 O O . LEU B 1 211 ? 9.688 -4.609 -16.562 1 95.56 211 LEU B O 1
ATOM 3708 N N . GLY B 1 212 ? 10.156 -6.742 -16.188 1 94.38 212 GLY B N 1
ATOM 3709 C CA . GLY B 1 212 ? 9.625 -7.176 -17.469 1 94.38 212 GLY B CA 1
ATOM 3710 C C . GLY B 1 212 ? 10.547 -6.836 -18.625 1 94.38 212 GLY B C 1
ATOM 3711 O O . GLY B 1 212 ? 10.07 -6.484 -19.719 1 94.38 212 GLY B O 1
ATOM 3712 N N . LYS B 1 213 ? 11.852 -6.871 -18.422 1 97.25 213 LYS B N 1
ATOM 3713 C CA . LYS B 1 213 ? 12.875 -6.672 -19.453 1 97.25 213 LYS B CA 1
ATOM 3714 C C . LYS B 1 213 ? 13.906 -7.793 -19.406 1 97.25 213 LYS B C 1
ATOM 3716 O O . LYS B 1 213 ? 14.5 -8.062 -18.359 1 97.25 213 LYS B O 1
ATOM 3721 N N . PRO B 1 214 ? 14.117 -8.477 -20.562 1 97.75 214 PRO B N 1
ATOM 3722 C CA . PRO B 1 214 ? 14.992 -9.648 -20.562 1 97.75 214 PRO B CA 1
ATOM 3723 C C . PRO B 1 214 ? 16.422 -9.32 -20.172 1 97.75 214 PRO B C 1
ATOM 3725 O O . PRO B 1 214 ? 17.062 -8.477 -20.812 1 97.75 214 PRO B O 1
ATOM 3728 N N . GLU B 1 215 ? 16.906 -9.961 -19.062 1 98.25 215 GLU B N 1
ATOM 3729 C CA . GLU B 1 215 ? 18.281 -9.914 -18.578 1 98.25 215 GLU B CA 1
ATOM 3730 C C . GLU B 1 215 ? 18.766 -8.469 -18.422 1 98.25 215 GLU B C 1
ATOM 3732 O O . GLU B 1 215 ? 19.906 -8.141 -18.75 1 98.25 215 GLU B O 1
ATOM 3737 N N . PHE B 1 216 ? 17.797 -7.637 -18.062 1 98.5 216 PHE B N 1
ATOM 3738 C CA . PHE B 1 216 ? 18.125 -6.238 -17.797 1 98.5 216 PHE B CA 1
ATOM 3739 C C . PHE B 1 216 ? 19.094 -6.125 -16.641 1 98.5 216 PHE B C 1
ATOM 3741 O O . PHE B 1 216 ? 20.047 -5.348 -16.688 1 98.5 216 PHE B O 1
ATOM 3748 N N . ILE B 1 217 ? 18.875 -6.891 -15.555 1 98.75 217 ILE B N 1
ATOM 3749 C CA . ILE B 1 217 ? 19.75 -6.887 -14.391 1 98.75 217 ILE B CA 1
ATOM 3750 C C . ILE B 1 217 ? 20.969 -7.762 -14.664 1 98.75 217 ILE B C 1
ATOM 3752 O O . ILE B 1 217 ? 20.844 -8.977 -14.852 1 98.75 217 ILE B O 1
ATOM 3756 N N . LYS B 1 218 ? 22.125 -7.156 -14.625 1 98.56 218 LYS B N 1
ATOM 3757 C CA . LYS B 1 218 ? 23.359 -7.859 -14.953 1 98.56 218 LYS B CA 1
ATOM 3758 C C . LYS B 1 218 ? 23.891 -8.617 -13.742 1 98.56 218 LYS B C 1
ATOM 3760 O O . LYS B 1 218 ? 23.719 -8.18 -12.609 1 98.56 218 LYS B O 1
ATOM 3765 N N . GLY B 1 219 ? 24.547 -9.711 -14.039 1 98 219 GLY B N 1
ATOM 3766 C CA . GLY B 1 219 ? 25.078 -10.562 -12.984 1 98 219 GLY B CA 1
ATOM 3767 C C . GLY B 1 219 ? 26.094 -9.859 -12.109 1 98 219 GLY B C 1
ATOM 3768 O O . GLY B 1 219 ? 26.156 -10.094 -10.898 1 98 219 GLY B O 1
ATOM 3769 N N . ASP B 1 220 ? 26.891 -9.016 -12.68 1 97.56 220 ASP B N 1
ATOM 3770 C CA . ASP B 1 220 ? 27.969 -8.375 -11.945 1 97.56 220 ASP B CA 1
ATOM 3771 C C . ASP B 1 220 ? 27.438 -7.312 -10.984 1 97.56 220 ASP B C 1
ATOM 3773 O O . ASP B 1 220 ? 28.172 -6.801 -10.141 1 97.56 220 ASP B O 1
ATOM 3777 N N . TRP B 1 221 ? 26.125 -6.973 -11.141 1 98.62 221 TRP B N 1
ATOM 3778 C CA . TRP B 1 221 ? 25.5 -6.043 -10.195 1 98.62 221 TRP B CA 1
ATOM 3779 C C . TRP B 1 221 ? 25.156 -6.738 -8.883 1 98.62 221 TRP B C 1
ATOM 3781 O O . TRP B 1 221 ? 24.906 -6.082 -7.871 1 98.62 221 TRP B O 1
ATOM 3791 N N . ILE B 1 222 ? 25.125 -8.047 -8.867 1 98.69 222 ILE B N 1
ATOM 3792 C CA . ILE B 1 222 ? 24.594 -8.828 -7.746 1 98.69 222 ILE B CA 1
ATOM 3793 C C . ILE B 1 222 ? 25.75 -9.32 -6.879 1 98.69 222 ILE B C 1
ATOM 3795 O O . ILE B 1 222 ? 26.719 -9.906 -7.383 1 98.69 222 ILE B O 1
ATOM 3799 N N . ARG B 1 223 ? 25.641 -9.109 -5.645 1 98.19 223 ARG B N 1
ATOM 3800 C CA . ARG B 1 223 ? 26.734 -9.5 -4.75 1 98.19 223 ARG B CA 1
ATOM 3801 C C . ARG B 1 223 ? 26.781 -11.016 -4.57 1 98.19 223 ARG B C 1
ATOM 3803 O O . ARG B 1 223 ? 25.766 -11.695 -4.738 1 98.19 223 ARG B O 1
ATOM 3810 N N . ASP B 1 224 ? 27.906 -11.445 -4.141 1 98.06 224 ASP B N 1
ATOM 3811 C CA . ASP B 1 224 ? 28.062 -12.859 -3.834 1 98.06 224 ASP B CA 1
ATOM 3812 C C . ASP B 1 224 ? 27.172 -13.266 -2.656 1 98.06 224 ASP B C 1
ATOM 3814 O O . ASP B 1 224 ? 27.047 -12.523 -1.683 1 98.06 224 ASP B O 1
ATOM 3818 N N . GLY B 1 225 ? 26.562 -14.414 -2.758 1 98.31 225 GLY B N 1
ATOM 3819 C CA . GLY B 1 225 ? 25.781 -14.953 -1.651 1 98.31 225 GLY B CA 1
ATOM 3820 C C . GLY B 1 225 ? 24.359 -14.43 -1.616 1 98.31 225 GLY B C 1
ATOM 3821 O O . GLY B 1 225 ? 23.578 -14.805 -0.735 1 98.31 225 GLY B O 1
ATOM 3822 N N . ALA B 1 226 ? 23.953 -13.641 -2.57 1 98.75 226 ALA B N 1
ATOM 3823 C CA . ALA B 1 226 ? 22.594 -13.102 -2.602 1 98.75 226 ALA B CA 1
ATOM 3824 C C . ALA B 1 226 ? 21.578 -14.188 -2.959 1 98.75 226 ALA B C 1
ATOM 3826 O O . ALA B 1 226 ? 21.922 -15.188 -3.59 1 98.75 226 ALA B O 1
ATOM 3827 N N . VAL B 1 227 ? 20.359 -14.031 -2.471 1 98.94 227 VAL B N 1
ATOM 3828 C CA . VAL B 1 227 ? 19.219 -14.781 -2.979 1 98.94 227 VAL B CA 1
ATOM 3829 C C . VAL B 1 227 ? 18.625 -14.055 -4.188 1 98.94 227 VAL B C 1
ATOM 3831 O O . VAL B 1 227 ? 18.328 -12.867 -4.117 1 98.94 227 VAL B O 1
ATOM 3834 N N . VAL B 1 228 ? 18.516 -14.789 -5.297 1 98.88 228 VAL B N 1
ATOM 3835 C CA . VAL B 1 228 ? 18.125 -14.18 -6.566 1 98.88 228 VAL B CA 1
ATOM 3836 C C . VAL B 1 228 ? 16.75 -14.703 -6.98 1 98.88 228 VAL B C 1
ATOM 3838 O O . VAL B 1 228 ? 16.594 -15.891 -7.293 1 98.88 228 VAL B O 1
ATOM 3841 N N . VAL B 1 229 ? 15.742 -13.812 -6.973 1 98.94 229 VAL B N 1
ATOM 3842 C CA . VAL B 1 229 ? 14.383 -14.148 -7.387 1 98.94 229 VAL B CA 1
ATOM 3843 C C . VAL B 1 229 ? 14.055 -13.438 -8.695 1 98.94 229 VAL B C 1
ATOM 3845 O O . VAL B 1 229 ? 14 -12.211 -8.75 1 98.94 229 VAL B O 1
ATOM 3848 N N . ASP B 1 230 ? 13.836 -14.172 -9.719 1 98.81 230 ASP B N 1
ATOM 3849 C CA . ASP B 1 230 ? 13.547 -13.625 -11.039 1 98.81 230 ASP B CA 1
ATOM 3850 C C . ASP B 1 230 ? 12.078 -13.82 -11.398 1 98.81 230 ASP B C 1
ATOM 3852 O O . ASP B 1 230 ? 11.656 -14.93 -11.75 1 98.81 230 ASP B O 1
ATOM 3856 N N . ALA B 1 231 ? 11.289 -12.734 -11.383 1 98.19 231 ALA B N 1
ATOM 3857 C CA . ALA B 1 231 ? 9.852 -12.805 -11.633 1 98.19 231 ALA B CA 1
ATOM 3858 C C . ALA B 1 231 ? 9.539 -12.555 -13.102 1 98.19 231 ALA B C 1
ATOM 3860 O O . ALA B 1 231 ? 8.375 -12.539 -13.508 1 98.19 231 ALA B O 1
ATOM 3861 N N . GLY B 1 232 ? 10.578 -12.352 -13.891 1 96.81 232 GLY B N 1
ATOM 3862 C CA . GLY B 1 232 ? 10.383 -12.125 -15.312 1 96.81 232 GLY B CA 1
ATOM 3863 C C . GLY B 1 232 ? 10.398 -13.398 -16.125 1 96.81 232 GLY B C 1
ATOM 3864 O O . GLY B 1 232 ? 11.102 -14.359 -15.781 1 96.81 232 GLY B O 1
ATOM 3865 N N . TYR B 1 233 ? 9.633 -13.383 -17.234 1 94.56 233 TYR B N 1
ATOM 3866 C CA . TYR B 1 233 ? 9.695 -14.43 -18.25 1 94.56 233 TYR B CA 1
ATOM 3867 C C . TYR B 1 233 ? 9.602 -13.844 -19.656 1 94.56 233 TYR B C 1
ATOM 3869 O O . TYR B 1 233 ? 8.711 -13.039 -19.938 1 94.56 233 TYR B O 1
ATOM 3877 N N . HIS B 1 234 ? 10.508 -14.289 -20.438 1 94.75 234 HIS B N 1
ATOM 3878 C CA . HIS B 1 234 ? 10.562 -13.859 -21.844 1 94.75 234 HIS B CA 1
ATOM 3879 C C . HIS B 1 234 ? 10.828 -15.047 -22.766 1 94.75 234 HIS B C 1
ATOM 3881 O O . HIS B 1 234 ? 11.312 -16.094 -22.328 1 94.75 234 HIS B O 1
ATOM 3887 N N . PRO B 1 235 ? 10.391 -14.852 -24.078 1 91.31 235 PRO B N 1
ATOM 3888 C CA . PRO B 1 235 ? 10.672 -15.922 -25.031 1 91.31 235 PRO B CA 1
ATOM 3889 C C . PRO B 1 235 ? 12.117 -16.406 -24.984 1 91.31 235 PRO B C 1
ATOM 3891 O O . PRO B 1 235 ? 13.039 -15.594 -24.859 1 91.31 235 PRO B O 1
ATOM 3894 N N . GLY B 1 236 ? 12.289 -17.703 -25.016 1 92.56 236 GLY B N 1
ATOM 3895 C CA . GLY B 1 236 ? 13.609 -18.297 -24.953 1 92.56 236 GLY B CA 1
ATOM 3896 C C . GLY B 1 236 ? 13.992 -18.734 -23.547 1 92.56 236 GLY B C 1
ATOM 3897 O O . GLY B 1 236 ? 15.094 -19.25 -23.328 1 92.56 236 GLY B O 1
ATOM 3898 N N . GLY B 1 237 ? 13.07 -18.547 -22.688 1 93.88 237 GLY B N 1
ATOM 3899 C CA . GLY B 1 237 ? 13.281 -19.047 -21.328 1 93.88 237 GLY B CA 1
ATOM 3900 C C . GLY B 1 237 ? 14.219 -18.188 -20.516 1 93.88 237 GLY B C 1
ATOM 3901 O O . GLY B 1 237 ? 15.023 -18.703 -19.734 1 93.88 237 GLY B O 1
ATOM 3902 N N . VAL B 1 238 ? 14.219 -16.906 -20.766 1 95.94 238 VAL B N 1
ATOM 3903 C CA . VAL B 1 238 ? 15.062 -15.977 -20.016 1 95.94 238 VAL B CA 1
ATOM 3904 C C . VAL B 1 238 ? 14.195 -15.062 -19.156 1 95.94 238 VAL B C 1
ATOM 3906 O O . VAL B 1 238 ? 13.039 -14.797 -19.484 1 95.94 238 VAL B O 1
ATOM 3909 N N . GLY B 1 239 ? 14.773 -14.633 -18.016 1 98 239 GLY B N 1
ATOM 3910 C CA . GLY B 1 239 ? 14.07 -13.719 -17.125 1 98 239 GLY B CA 1
ATOM 3911 C C . GLY B 1 239 ? 14.617 -12.305 -17.172 1 98 239 GLY B C 1
ATOM 3912 O O . GLY B 1 239 ? 15.156 -11.875 -18.203 1 98 239 GLY B O 1
ATOM 3913 N N . ASP B 1 240 ? 14.359 -11.578 -16.125 1 98.62 240 ASP B N 1
ATOM 3914 C CA . ASP B 1 240 ? 14.797 -10.188 -16 1 98.62 240 ASP B CA 1
ATOM 3915 C C . ASP B 1 240 ? 16.266 -10.109 -15.594 1 98.62 240 ASP B C 1
ATOM 3917 O O . ASP B 1 240 ? 16.891 -9.055 -15.719 1 98.62 240 ASP B O 1
ATOM 3921 N N . ILE B 1 241 ? 16.828 -11.25 -15.062 1 98.81 241 ILE B N 1
ATOM 3922 C CA . ILE B 1 241 ? 18.156 -11.266 -14.477 1 98.81 241 ILE B CA 1
ATOM 3923 C C . ILE B 1 241 ? 19.062 -12.188 -15.281 1 98.81 241 ILE B C 1
ATOM 3925 O O . ILE B 1 241 ? 18.656 -13.273 -15.688 1 98.81 241 ILE B O 1
ATOM 3929 N N . GLU B 1 242 ? 20.281 -11.742 -15.508 1 98.25 242 GLU B N 1
ATOM 3930 C CA . GLU B 1 242 ? 21.281 -12.594 -16.125 1 98.25 242 GLU B CA 1
ATOM 3931 C C . GLU B 1 242 ? 21.703 -13.734 -15.195 1 98.25 242 GLU B C 1
ATOM 3933 O O . GLU B 1 242 ? 22.812 -13.734 -14.664 1 98.25 242 GLU B O 1
ATOM 3938 N N . LEU B 1 243 ? 20.875 -14.703 -15.195 1 97.31 243 LEU B N 1
ATOM 3939 C CA . LEU B 1 243 ? 20.984 -15.773 -14.203 1 97.31 243 LEU B CA 1
ATOM 3940 C C . LEU B 1 243 ? 22.266 -16.578 -14.422 1 97.31 243 LEU B C 1
ATOM 3942 O O . LEU B 1 243 ? 22.922 -16.984 -13.461 1 97.31 243 LEU B O 1
ATOM 3946 N N . SER B 1 244 ? 22.641 -16.828 -15.633 1 96.56 244 SER B N 1
ATOM 3947 C CA . SER B 1 244 ? 23.812 -17.641 -15.953 1 96.56 244 SER B CA 1
ATOM 3948 C C . SER B 1 244 ? 25.078 -17.078 -15.328 1 96.56 244 SER B C 1
ATOM 3950 O O . SER B 1 244 ? 25.984 -17.828 -14.984 1 96.56 244 SER B O 1
ATOM 3952 N N . ALA B 1 245 ? 25.078 -15.789 -15.141 1 96.81 245 ALA B N 1
ATOM 3953 C CA . ALA B 1 245 ? 26.266 -15.109 -14.625 1 96.81 245 ALA B CA 1
ATOM 3954 C C . ALA B 1 245 ? 26.297 -15.156 -13.102 1 96.81 245 ALA B C 1
ATOM 3956 O O . ALA B 1 245 ? 27.312 -14.828 -12.492 1 96.81 245 ALA B O 1
ATOM 3957 N N . VAL B 1 246 ? 25.234 -15.656 -12.43 1 96.56 246 VAL B N 1
ATOM 3958 C CA . VAL B 1 246 ? 25.172 -15.469 -10.984 1 96.56 246 VAL B CA 1
ATOM 3959 C C . VAL B 1 246 ? 24.984 -16.828 -10.297 1 96.56 246 VAL B C 1
ATOM 3961 O O . VAL B 1 246 ? 25.234 -16.953 -9.102 1 96.56 246 VAL B O 1
ATOM 3964 N N . ILE B 1 247 ? 24.578 -17.875 -10.945 1 96.12 247 ILE B N 1
ATOM 3965 C CA . ILE B 1 247 ? 24.203 -19.156 -10.367 1 96.12 247 ILE B CA 1
ATOM 3966 C C . ILE B 1 247 ? 25.391 -19.781 -9.641 1 96.12 247 ILE B C 1
ATOM 3968 O O . ILE B 1 247 ? 25.219 -20.484 -8.641 1 96.12 247 ILE B O 1
ATOM 3972 N N . GLY B 1 248 ? 26.578 -19.453 -10.047 1 95.75 248 GLY B N 1
ATOM 3973 C CA . GLY B 1 248 ? 27.75 -20.047 -9.43 1 95.75 248 GLY B CA 1
ATOM 3974 C C . GLY B 1 248 ? 28.188 -19.328 -8.164 1 95.75 248 GLY B C 1
ATOM 3975 O O . GLY B 1 248 ? 29.047 -19.812 -7.438 1 95.75 248 GLY B O 1
ATOM 3976 N N . ARG B 1 249 ? 27.547 -18.219 -7.855 1 95.94 249 ARG B N 1
ATOM 3977 C CA . ARG B 1 249 ? 28.062 -17.438 -6.73 1 95.94 249 ARG B CA 1
ATOM 3978 C C . ARG B 1 249 ? 26.922 -16.953 -5.84 1 95.94 249 ARG B C 1
ATOM 3980 O O . ARG B 1 249 ? 27.156 -16.344 -4.797 1 95.94 249 ARG B O 1
ATOM 3987 N N . CYS B 1 250 ? 25.672 -17.156 -6.172 1 98.06 250 CYS B N 1
ATOM 3988 C CA . CYS B 1 250 ? 24.562 -16.781 -5.32 1 98.06 250 CYS B CA 1
ATOM 3989 C C . CYS B 1 250 ? 24.203 -17.891 -4.34 1 98.06 250 CYS B C 1
ATOM 3991 O O . CYS B 1 250 ? 24.672 -19.016 -4.488 1 98.06 250 CYS B O 1
ATOM 3993 N N . ALA B 1 251 ? 23.469 -17.531 -3.307 1 98.5 251 ALA B N 1
ATOM 3994 C CA . ALA B 1 251 ? 23.078 -18.5 -2.289 1 98.5 251 ALA B CA 1
ATOM 3995 C C . ALA B 1 251 ? 21.906 -19.359 -2.77 1 98.5 251 ALA B C 1
ATOM 3997 O O . ALA B 1 251 ? 21.844 -20.547 -2.488 1 98.5 251 ALA B O 1
ATOM 3998 N N . ALA B 1 252 ? 20.984 -18.766 -3.438 1 98.81 252 ALA B N 1
ATOM 3999 C CA . ALA B 1 252 ? 19.781 -19.391 -3.961 1 98.81 252 ALA B CA 1
ATOM 4000 C C . ALA B 1 252 ? 19.234 -18.609 -5.156 1 98.81 252 ALA B C 1
ATOM 4002 O O . ALA B 1 252 ? 19.531 -17.438 -5.328 1 98.81 252 ALA B O 1
ATOM 4003 N N . TYR B 1 253 ? 18.562 -19.281 -6.016 1 98.75 253 TYR B N 1
ATOM 4004 C CA . TYR B 1 253 ? 17.969 -18.594 -7.156 1 98.75 253 TYR B CA 1
ATOM 4005 C C . TYR B 1 253 ? 16.703 -19.312 -7.629 1 98.75 253 TYR B C 1
ATOM 4007 O O . TYR B 1 253 ? 16.547 -20.5 -7.406 1 98.75 253 TYR B O 1
ATOM 4015 N N . THR B 1 254 ? 15.742 -18.578 -8.18 1 98.81 254 THR B N 1
ATOM 4016 C CA . THR B 1 254 ? 14.625 -19.172 -8.898 1 98.81 254 THR B CA 1
ATOM 4017 C C . THR B 1 254 ? 15 -19.438 -10.359 1 98.81 254 THR B C 1
ATOM 4019 O O . THR B 1 254 ? 15.383 -18.516 -11.078 1 98.81 254 THR B O 1
ATOM 4022 N N . PRO B 1 255 ? 14.82 -20.625 -10.789 1 98.38 255 PRO B N 1
ATOM 4023 C CA . PRO B 1 255 ? 15.086 -20.875 -12.203 1 98.38 255 PRO B CA 1
ATOM 4024 C C . PRO B 1 255 ? 14.047 -20.25 -13.125 1 98.38 255 PRO B C 1
ATOM 4026 O O . PRO B 1 255 ? 12.906 -20.031 -12.711 1 98.38 255 PRO B O 1
ATOM 4029 N N . VAL B 1 256 ? 14.43 -19.969 -14.32 1 97.44 256 VAL B N 1
ATOM 4030 C CA . VAL B 1 256 ? 13.539 -19.484 -15.367 1 97.44 256 VAL B CA 1
ATOM 4031 C C . VAL B 1 256 ? 13.68 -20.359 -16.609 1 97.44 256 VAL B C 1
ATOM 4033 O O . VAL B 1 256 ? 14.727 -20.359 -17.266 1 97.44 256 VAL B O 1
ATOM 4036 N N . PRO B 1 257 ? 12.773 -21.031 -17 1 96.44 257 PRO B N 1
ATOM 4037 C CA . PRO B 1 257 ? 11.492 -21.234 -16.328 1 96.44 257 PRO B CA 1
ATOM 4038 C C . PRO B 1 257 ? 11.586 -22.188 -15.148 1 96.44 257 PRO B C 1
ATOM 4040 O O . PRO B 1 257 ? 12.641 -22.797 -14.922 1 96.44 257 PRO B O 1
ATOM 4043 N N . GLY B 1 258 ? 10.461 -22.234 -14.344 1 97.62 258 GLY B N 1
ATOM 4044 C CA . GLY B 1 258 ? 10.352 -23.312 -13.375 1 97.62 258 GLY B CA 1
ATOM 4045 C C . GLY B 1 258 ? 10.383 -22.828 -11.938 1 97.62 258 GLY B C 1
ATOM 4046 O O . GLY B 1 258 ? 10.164 -23.609 -11.008 1 97.62 258 GLY B O 1
ATOM 4047 N N . GLY B 1 259 ? 10.68 -21.609 -11.75 1 98.12 259 GLY B N 1
ATOM 4048 C CA . GLY B 1 259 ? 10.711 -21.047 -10.414 1 98.12 259 GLY B CA 1
ATOM 4049 C C . GLY B 1 259 ? 9.43 -20.328 -10.031 1 98.12 259 GLY B C 1
ATOM 4050 O O . GLY B 1 259 ? 8.531 -20.922 -9.445 1 98.12 259 GLY B O 1
ATOM 4051 N N . VAL B 1 260 ? 9.305 -19.047 -10.461 1 98.38 260 VAL B N 1
ATOM 4052 C CA . VAL B 1 260 ? 8.234 -18.156 -10.016 1 98.38 260 VAL B CA 1
ATOM 4053 C C . VAL B 1 260 ? 6.941 -18.5 -10.758 1 98.38 260 VAL B C 1
ATOM 4055 O O . VAL B 1 260 ? 5.863 -18.516 -10.156 1 98.38 260 VAL B O 1
ATOM 4058 N N . GLY B 1 261 ? 6.996 -18.812 -12.023 1 96.31 261 GLY B N 1
ATOM 4059 C CA . GLY B 1 261 ? 5.832 -19.062 -12.867 1 96.31 261 GLY B CA 1
ATOM 4060 C C . GLY B 1 261 ? 4.914 -20.125 -12.305 1 96.31 261 GLY B C 1
ATOM 4061 O O . GLY B 1 261 ? 3.742 -19.859 -12.023 1 96.31 261 GLY B O 1
ATOM 4062 N N . PRO B 1 262 ? 5.387 -21.344 -12.156 1 96.94 262 PRO B N 1
ATOM 4063 C CA . PRO B 1 262 ? 4.562 -22.406 -11.594 1 96.94 262 PRO B CA 1
ATOM 4064 C C . PRO B 1 262 ? 3.945 -22.031 -10.25 1 96.94 262 PRO B C 1
ATOM 4066 O O . PRO B 1 262 ? 2.799 -22.391 -9.969 1 96.94 262 PRO B O 1
ATOM 4069 N N . MET B 1 263 ? 4.652 -21.266 -9.453 1 98.31 263 MET B N 1
ATOM 4070 C CA . MET B 1 263 ? 4.164 -20.875 -8.141 1 98.31 263 MET B CA 1
ATOM 4071 C C . MET B 1 263 ? 3.057 -19.828 -8.258 1 98.31 263 MET B C 1
ATOM 4073 O O . MET B 1 263 ? 2.189 -19.734 -7.383 1 98.31 263 MET B O 1
ATOM 4077 N N . THR B 1 264 ? 3.113 -19 -9.336 1 97.75 264 THR B N 1
ATOM 4078 C CA . THR B 1 264 ? 2.043 -18.031 -9.586 1 97.75 264 THR B CA 1
ATOM 4079 C C . THR B 1 264 ? 0.708 -18.75 -9.766 1 97.75 264 THR B C 1
ATOM 4081 O O . THR B 1 264 ? -0.275 -18.422 -9.102 1 97.75 264 THR B O 1
ATOM 4084 N N . ILE B 1 265 ? 0.699 -19.766 -10.586 1 97.06 265 ILE B N 1
ATOM 4085 C CA . ILE B 1 265 ? -0.519 -20.516 -10.875 1 97.06 265 ILE B CA 1
ATOM 4086 C C . ILE B 1 265 ? -0.964 -21.281 -9.641 1 97.06 265 ILE B C 1
ATOM 4088 O O . ILE B 1 265 ? -2.139 -21.25 -9.266 1 97.06 265 ILE B O 1
ATOM 4092 N N . ALA B 1 266 ? -0.025 -21.953 -9.016 1 98.12 266 ALA B N 1
ATOM 4093 C CA . ALA B 1 266 ? -0.343 -22.734 -7.816 1 98.12 266 ALA B CA 1
ATOM 4094 C C . ALA B 1 266 ? -0.948 -21.844 -6.734 1 98.12 266 ALA B C 1
ATOM 4096 O O . ALA B 1 266 ? -1.886 -22.25 -6.043 1 98.12 266 ALA B O 1
ATOM 4097 N N . THR B 1 267 ? -0.396 -20.656 -6.582 1 98.69 267 THR B N 1
ATOM 4098 C CA . THR B 1 267 ? -0.883 -19.734 -5.57 1 98.69 267 THR B CA 1
ATOM 4099 C C . THR B 1 267 ? -2.289 -19.25 -5.914 1 98.69 267 THR B C 1
ATOM 4101 O O . THR B 1 267 ? -3.15 -19.156 -5.035 1 98.69 267 THR B O 1
ATOM 4104 N N . LEU B 1 268 ? -2.523 -18.938 -7.176 1 98.56 268 LEU B N 1
ATOM 4105 C CA . LEU B 1 268 ? -3.859 -18.562 -7.629 1 98.56 268 LEU B CA 1
ATOM 4106 C C . LEU B 1 268 ? -4.879 -19.641 -7.262 1 98.56 268 LEU B C 1
ATOM 4108 O O . LEU B 1 268 ? -5.938 -19.328 -6.711 1 98.56 268 LEU B O 1
ATOM 4112 N N . ILE B 1 269 ? -4.562 -20.875 -7.52 1 98.56 269 ILE B N 1
ATOM 4113 C CA . ILE B 1 269 ? -5.445 -22 -7.23 1 98.56 269 ILE B CA 1
ATOM 4114 C C . ILE B 1 269 ? -5.625 -22.141 -5.723 1 98.56 269 ILE B C 1
ATOM 4116 O O . ILE B 1 269 ? -6.746 -22.297 -5.234 1 98.56 269 ILE B O 1
ATOM 4120 N N . ALA B 1 270 ? -4.539 -22.062 -5.012 1 98.69 270 ALA B N 1
ATOM 4121 C CA . ALA B 1 270 ? -4.582 -22.188 -3.559 1 98.69 270 ALA B CA 1
ATOM 4122 C C . ALA B 1 270 ? -5.484 -21.125 -2.938 1 98.69 270 ALA B C 1
ATOM 4124 O O . ALA B 1 270 ? -6.266 -21.422 -2.027 1 98.69 270 ALA B O 1
ATOM 4125 N N . GLN B 1 271 ? -5.355 -19.938 -3.416 1 98.75 271 GLN B N 1
ATOM 4126 C CA . GLN B 1 271 ? -6.164 -18.844 -2.885 1 98.75 271 GLN B CA 1
ATOM 4127 C C . GLN B 1 271 ? -7.637 -19.031 -3.236 1 98.75 271 GLN B C 1
ATOM 4129 O O . GLN B 1 271 ? -8.516 -18.656 -2.453 1 98.75 271 GLN B O 1
ATOM 4134 N N . THR B 1 272 ? -7.934 -19.609 -4.375 1 98.75 272 THR B N 1
ATOM 4135 C CA . THR B 1 272 ? -9.305 -19.953 -4.738 1 98.75 272 THR B CA 1
ATOM 4136 C C . THR B 1 272 ? -9.867 -21.016 -3.805 1 98.75 272 THR B C 1
ATOM 4138 O O . THR B 1 272 ? -11.016 -20.922 -3.367 1 98.75 272 THR B O 1
ATOM 4141 N N . VAL B 1 273 ? -9.062 -22 -3.529 1 98.56 273 VAL B N 1
ATOM 4142 C CA . VAL B 1 273 ? -9.461 -23.062 -2.594 1 98.56 273 VAL B CA 1
ATOM 4143 C C . VAL B 1 273 ? -9.773 -22.438 -1.232 1 98.56 273 VAL B C 1
ATOM 4145 O O . VAL B 1 273 ? -10.789 -22.766 -0.618 1 98.56 273 VAL B O 1
ATOM 4148 N N . GLU B 1 274 ? -8.898 -21.562 -0.798 1 98.44 274 GLU B N 1
ATOM 4149 C CA . GLU B 1 274 ? -9.102 -20.891 0.481 1 98.44 274 GLU B CA 1
ATOM 4150 C C . GLU B 1 274 ? -10.414 -20.094 0.483 1 98.44 274 GLU B C 1
ATOM 4152 O O . GLU B 1 274 ? -11.164 -20.125 1.463 1 98.44 274 GLU B O 1
ATOM 4157 N N . ALA B 1 275 ? -10.633 -19.375 -0.577 1 98.5 275 ALA B N 1
ATOM 4158 C CA . ALA B 1 275 ? -11.875 -18.625 -0.701 1 98.5 275 ALA B CA 1
ATOM 4159 C C . ALA B 1 275 ? -13.086 -19.547 -0.598 1 98.5 275 ALA B C 1
ATOM 4161 O O . ALA B 1 275 ? -14.078 -19.219 0.061 1 98.5 275 ALA B O 1
ATOM 4162 N N . ALA B 1 276 ? -13.016 -20.688 -1.224 1 98.12 276 ALA B N 1
ATOM 4163 C CA . ALA B 1 276 ? -14.102 -21.672 -1.204 1 98.12 276 ALA B CA 1
ATOM 4164 C C . ALA B 1 276 ? -14.297 -22.234 0.198 1 98.12 276 ALA B C 1
ATOM 4166 O O . ALA B 1 276 ? -15.43 -22.453 0.63 1 98.12 276 ALA B O 1
ATOM 4167 N N . GLU B 1 277 ? -13.18 -22.516 0.833 1 98.25 277 GLU B N 1
ATOM 4168 C CA . GLU B 1 277 ? -13.25 -23 2.205 1 98.25 277 GLU B CA 1
ATOM 4169 C C . GLU B 1 277 ? -13.984 -22.016 3.105 1 98.25 277 GLU B C 1
ATOM 4171 O O . GLU B 1 277 ? -14.859 -22.406 3.883 1 98.25 277 GLU B O 1
ATOM 4176 N N . LYS B 1 278 ? -13.625 -20.781 3 1 97.12 278 LYS B N 1
ATOM 4177 C CA . LYS B 1 278 ? -14.273 -19.734 3.787 1 97.12 278 LYS B CA 1
ATOM 4178 C C . LYS B 1 278 ? -15.766 -19.688 3.504 1 97.12 278 LYS B C 1
ATOM 4180 O O . LYS B 1 278 ? -16.578 -19.594 4.43 1 97.12 278 LYS B O 1
ATOM 4185 N N . ALA B 1 279 ? -16.125 -19.734 2.217 1 96.06 279 ALA B N 1
ATOM 4186 C CA . ALA B 1 279 ? -17.531 -19.672 1.814 1 96.06 279 ALA B CA 1
ATOM 4187 C C . ALA B 1 279 ? -18.297 -20.875 2.35 1 96.06 279 ALA B C 1
ATOM 4189 O O . ALA B 1 279 ? -19.484 -20.766 2.668 1 96.06 279 ALA B O 1
ATOM 4190 N N . ALA B 1 280 ? -17.625 -21.984 2.494 1 94.81 280 ALA B N 1
ATOM 4191 C CA . ALA B 1 280 ? -18.266 -23.219 2.934 1 94.81 280 ALA B CA 1
ATOM 4192 C C . ALA B 1 280 ? -18.234 -23.344 4.453 1 94.81 280 ALA B C 1
ATOM 4194 O O . ALA B 1 280 ? -18.797 -24.297 5.02 1 94.81 280 ALA B O 1
ATOM 4195 N N . GLY B 1 281 ? -17.562 -22.391 5.105 1 93.56 281 GLY B N 1
ATOM 4196 C CA . GLY B 1 281 ? -17.469 -22.422 6.555 1 93.56 281 GLY B CA 1
ATOM 4197 C C . GLY B 1 281 ? -16.531 -23.484 7.082 1 93.56 281 GLY B C 1
ATOM 4198 O O . GLY B 1 281 ? -16.812 -24.109 8.109 1 93.56 281 GLY B O 1
ATOM 4199 N N . ILE B 1 282 ? -15.625 -23.812 6.328 1 90.25 282 ILE B N 1
ATOM 4200 C CA . ILE B 1 282 ? -14.641 -24.797 6.746 1 90.25 282 ILE B CA 1
ATOM 4201 C C . ILE B 1 282 ? -13.352 -24.094 7.16 1 90.25 282 ILE B C 1
ATOM 4203 O O . ILE B 1 282 ? -13.023 -23.031 6.641 1 90.25 282 ILE B O 1
#

Foldseek 3Di:
DFAAALFLQVVLVVLLVVLLVLQVVLCVLVVNQGAEEEEEAEACDPVLVVVLVVLQVSCVSSPHHYHYHYHYLPDAQVNLLVVLVVLQVPLSHQAYHYGDDHHPRHPVLVSLQSHDQLRPLQQQHPVLLVCVLVVHDGHAHLLLVLVVVSCVVVVPQLAAFEEEEEDCDRRHRVSNQSVSVVSHHNYHYHYPPDPPVLQSQCRGLEYEYDHQDFQCAEQVSHHFAHEEEFSAADPPQTTNHPCVSHSRGYNYYHGGVRRSVSSSSSSSSVSSSVSSCVSSVD/DFAAALFLQVVLVVLLVVLLVLQVVLCVLVVNQGAEEEEEAEACDPVLVVVLVVLQVSCVSSPHHYHYHYHYLPDAQVNLLVVLVVLQVPLSHQAYHYGDDHHPRHPVLVSLQSHDQLRPLQQQHPVLLVCVLVVHDGHAHLLLVLVVVSCVVVVPQLAAFEEEEEDCDRRHQVSNQSVSVVSHHNYHYHYPPDDPVLQSQCRGLEYEYDHQDFQCAEQVSHHFAHEEEFSAADPPQTTNHPCVSHSRGYNYYHGGVRRRVSSSSSSSSVSSSVSSCVSSVD

pLDDT: mean 97.27, std 3.36, range [60.12, 98.94]

InterPro domains:
  IPR000672 Tetrahydrofolate dehydrogenase/cyclohydrolase [MF_01576] (3-280)
  IPR000672 Tetrahydrofolate dehydrogenase/cyclohydrolase [PR00085] (35-57)
  IPR000672 Tetrahydrofolate dehydrogenase/cyclohydrolase [PR00085] (76-103)
  IPR000672 Tetrahydrofolate dehydrogenase/cyclohydrolase [PR00085] (111-132)
  IPR000672 Tetrahydrofolate dehydrogenase/cyclohydrolase [PR00085] (156-176)
  IPR000672 Tetrahydrofolate dehydrogenase/cyclohydrolase [PR00085] (205-234)
  IPR020630 Tetrahydrofolate dehydrogenase/cyclohydrolase, catalytic domain [PF00763] (6-122)
  IPR020631 Tetrahydrofolate dehydrogenase/cyclohydrolase, NAD(P)-binding domain [PF02882] (141-279)
  IPR020631 Tetrahydrofolate dehydrogenase/cyclohydrolase, NAD(P)-binding domain [cd01080] (117-277)
  IPR020867 Tetrahydrofolate dehydrogenase/cyclohydrolase, conserved site [PS00767] (257-265)
  IPR036291 NAD(P)-binding domain superfamily [SSF51735] (128-277)
  IPR046346 Aminoacid dehydrogenase-like, N-terminal domain superfamily [SSF53223] (1-123)